Protein AF-A0A3M1I2Z2-F1 (afdb_monomer_lite)

pLDDT: mean 80.8, std 18.73, range [32.75, 98.56]

Structure (mmCIF, N/CA/C/O backbone):
data_AF-A0A3M1I2Z2-F1
#
_entry.id   AF-A0A3M1I2Z2-F1
#
loop_
_atom_site.group_PDB
_atom_site.id
_atom_site.type_symbol
_atom_site.label_atom_id
_atom_site.label_alt_id
_atom_site.label_comp_id
_atom_site.label_asym_id
_atom_site.label_entity_id
_atom_site.label_seq_id
_atom_site.pdbx_PDB_ins_code
_atom_site.Cartn_x
_atom_site.Cartn_y
_atom_site.Cartn_z
_atom_site.occupancy
_atom_site.B_iso_or_equiv
_atom_site.auth_seq_id
_atom_site.auth_comp_id
_atom_site.auth_asym_id
_atom_site.auth_atom_id
_atom_site.pdbx_PDB_model_num
ATOM 1 N N . MET A 1 1 ? 71.929 -47.589 -25.279 1.00 48.81 1 MET A N 1
ATOM 2 C CA . MET A 1 1 ? 70.724 -47.643 -24.418 1.00 48.81 1 MET A CA 1
ATOM 3 C C . MET A 1 1 ? 69.988 -46.295 -24.348 1.00 48.81 1 MET A C 1
ATOM 5 O O . MET A 1 1 ? 68.779 -46.283 -24.513 1.00 48.81 1 MET A O 1
ATOM 9 N N . VAL A 1 2 ? 70.693 -45.156 -24.269 1.00 53.56 2 VAL A N 1
ATOM 10 C CA . VAL A 1 2 ? 70.106 -43.794 -24.192 1.00 53.56 2 VAL A CA 1
ATOM 11 C C . VAL A 1 2 ? 69.268 -43.372 -25.422 1.00 53.56 2 VAL A C 1
ATOM 13 O O . VAL A 1 2 ? 68.215 -42.765 -25.267 1.00 53.56 2 VAL A O 1
ATOM 16 N N . ARG A 1 3 ? 69.639 -43.768 -26.651 1.00 50.28 3 ARG A N 1
ATOM 17 C CA . ARG A 1 3 ? 68.856 -43.442 -27.869 1.00 50.28 3 ARG A CA 1
ATOM 18 C C . ARG A 1 3 ? 67.501 -44.157 -27.982 1.00 50.28 3 ARG A C 1
ATOM 20 O O . ARG A 1 3 ? 66.596 -43.620 -28.607 1.00 50.28 3 ARG A O 1
ATOM 27 N N . LYS A 1 4 ? 67.335 -45.337 -27.371 1.00 52.22 4 LYS A N 1
ATOM 28 C CA . LYS A 1 4 ? 66.046 -46.058 -27.373 1.00 52.22 4 LYS A CA 1
ATOM 29 C C . LYS A 1 4 ? 65.063 -45.477 -26.348 1.00 52.22 4 LYS A C 1
ATOM 31 O O . LYS A 1 4 ? 63.861 -45.558 -26.565 1.00 52.22 4 LYS A O 1
ATOM 36 N N . PHE A 1 5 ? 65.567 -44.824 -25.298 1.00 67.00 5 PHE A N 1
ATOM 37 C CA . PHE A 1 5 ? 64.740 -44.167 -24.284 1.00 67.00 5 PHE A CA 1
ATOM 38 C C . PHE A 1 5 ? 64.096 -42.873 -24.812 1.00 67.00 5 PHE A C 1
ATOM 40 O O . PHE A 1 5 ? 62.910 -42.663 -24.603 1.00 67.00 5 PHE A O 1
ATOM 47 N N . TYR A 1 6 ? 64.822 -42.063 -25.596 1.00 64.31 6 TYR A N 1
ATOM 48 C CA . TYR A 1 6 ? 64.255 -40.858 -26.227 1.00 64.31 6 TYR A CA 1
ATOM 49 C C . TYR A 1 6 ? 63.201 -41.169 -27.295 1.00 64.31 6 TYR A C 1
ATOM 51 O O . TYR A 1 6 ? 62.208 -40.453 -27.395 1.00 64.31 6 TYR A O 1
ATOM 59 N N . LEU A 1 7 ? 63.378 -42.251 -28.062 1.00 66.88 7 LEU A N 1
ATOM 60 C CA . LEU A 1 7 ? 62.386 -42.664 -29.056 1.00 66.88 7 LEU A CA 1
ATOM 61 C C . LEU A 1 7 ? 61.110 -43.202 -28.384 1.00 66.88 7 LEU A C 1
ATOM 63 O O . LEU A 1 7 ? 60.015 -42.883 -28.828 1.00 66.88 7 LEU A O 1
ATOM 67 N N . LEU A 1 8 ? 61.236 -43.947 -27.280 1.00 61.44 8 LEU A N 1
ATOM 68 C CA . LEU A 1 8 ? 60.088 -44.413 -26.492 1.00 61.44 8 LEU A CA 1
ATOM 69 C C . LEU A 1 8 ? 59.389 -43.277 -25.730 1.00 61.44 8 LEU A C 1
ATOM 71 O O . LEU A 1 8 ? 58.169 -43.308 -25.617 1.00 61.44 8 LEU A O 1
ATOM 75 N N . LEU A 1 9 ? 60.116 -42.249 -25.278 1.00 65.00 9 LEU A N 1
ATOM 76 C CA . LEU A 1 9 ? 59.521 -41.053 -24.670 1.00 65.00 9 LEU A CA 1
ATOM 77 C C . LEU A 1 9 ? 58.744 -40.222 -25.710 1.00 65.00 9 LEU A C 1
ATOM 79 O O . LEU A 1 9 ? 57.632 -39.782 -25.439 1.00 65.00 9 LEU A O 1
ATOM 83 N N . LEU A 1 10 ? 59.286 -40.070 -26.926 1.00 58.81 10 LEU A N 1
ATOM 84 C CA . LEU A 1 10 ? 58.607 -39.388 -28.036 1.00 58.81 10 LEU A CA 1
ATOM 85 C C . LEU A 1 10 ? 57.383 -40.170 -28.539 1.00 58.81 10 LEU A C 1
ATOM 87 O O . LEU A 1 10 ? 56.347 -39.569 -28.815 1.00 58.81 10 LEU A O 1
ATOM 91 N N . ILE A 1 11 ? 57.458 -41.503 -28.598 1.00 64.62 11 ILE A N 1
ATOM 92 C CA . ILE A 1 11 ? 56.322 -42.365 -28.965 1.00 64.62 11 ILE A CA 1
ATOM 93 C C . ILE A 1 11 ? 55.269 -42.402 -27.841 1.00 64.62 11 ILE A C 1
ATOM 95 O O . ILE A 1 11 ? 54.076 -42.363 -28.128 1.00 64.62 11 ILE A O 1
ATOM 99 N N . GLY A 1 12 ? 55.683 -42.378 -26.569 1.00 57.72 12 GLY A N 1
ATOM 100 C CA . GLY A 1 12 ? 54.782 -42.300 -25.413 1.00 57.72 12 GLY A CA 1
ATOM 101 C C . GLY A 1 12 ? 54.008 -40.979 -25.334 1.00 57.72 12 GLY A C 1
ATOM 102 O O . GLY A 1 12 ? 52.807 -40.991 -25.074 1.00 57.72 12 GLY A O 1
ATOM 103 N N . ILE A 1 13 ? 54.655 -39.851 -25.654 1.00 57.25 13 ILE A N 1
ATOM 104 C CA . ILE A 1 13 ? 53.992 -38.538 -25.771 1.00 57.25 13 ILE A CA 1
ATOM 105 C C . ILE A 1 13 ? 53.057 -38.499 -26.994 1.00 57.25 13 ILE A C 1
ATOM 107 O O . ILE A 1 13 ? 52.001 -37.877 -26.940 1.00 57.25 13 ILE A O 1
ATOM 111 N N . SER A 1 14 ? 53.383 -39.226 -28.068 1.00 52.91 14 SER A N 1
ATOM 112 C CA . SER A 1 14 ? 52.532 -39.316 -29.265 1.00 52.91 14 SER A CA 1
ATOM 113 C C . SER A 1 14 ? 51.272 -40.174 -29.053 1.00 52.91 14 SER A C 1
ATOM 115 O O . SER A 1 14 ? 50.237 -39.897 -29.655 1.00 52.91 14 SER A O 1
ATOM 117 N N . LEU A 1 15 ? 51.331 -41.197 -28.189 1.00 48.88 15 LEU A N 1
ATOM 118 C CA . LEU A 1 15 ? 50.210 -42.109 -27.912 1.00 48.88 15 LEU A CA 1
ATOM 119 C C . LEU A 1 15 ? 49.238 -41.594 -26.836 1.00 48.88 15 LEU A C 1
ATOM 121 O O . LEU A 1 15 ? 48.060 -41.938 -26.883 1.00 48.88 15 LEU A O 1
ATOM 125 N N . LEU A 1 16 ? 49.674 -40.719 -25.923 1.00 46.16 16 LEU A N 1
ATOM 126 C CA . LEU A 1 16 ? 48.793 -40.074 -24.932 1.00 46.16 16 LEU A CA 1
ATOM 127 C C . LEU A 1 16 ? 47.907 -38.953 -25.517 1.00 46.16 16 LEU A C 1
ATOM 129 O O . LEU A 1 16 ? 46.982 -38.500 -24.850 1.00 46.16 16 LEU A O 1
ATOM 133 N N . CYS A 1 17 ? 48.130 -38.538 -26.769 1.00 47.78 17 CYS A N 1
ATOM 134 C CA . CYS A 1 17 ? 47.325 -37.520 -27.460 1.00 47.78 17 CYS A CA 1
ATOM 135 C C . CYS A 1 17 ? 46.252 -38.090 -28.412 1.00 47.78 17 CYS A C 1
ATOM 137 O O . CYS A 1 17 ? 45.626 -37.328 -29.147 1.00 47.78 17 CYS A O 1
ATOM 139 N N . LEU A 1 18 ? 46.011 -39.408 -28.408 1.00 42.50 18 LEU A N 1
ATOM 140 C CA . LEU A 1 18 ? 44.994 -40.076 -29.239 1.00 42.50 18 LEU A CA 1
ATOM 141 C C . LEU A 1 18 ? 43.678 -40.354 -28.481 1.00 42.50 18 LEU A C 1
ATOM 143 O O . LEU A 1 18 ? 43.009 -41.351 -28.743 1.00 42.50 18 LEU A O 1
ATOM 147 N N . SER A 1 19 ? 43.260 -39.476 -27.560 1.00 45.38 19 SER A N 1
ATOM 148 C CA . SER A 1 19 ? 41.866 -39.493 -27.098 1.00 45.38 19 SER A CA 1
ATOM 149 C C . SER A 1 19 ? 40.976 -38.940 -28.212 1.00 45.38 19 SER A C 1
ATOM 151 O O . SER A 1 19 ? 41.090 -37.769 -28.579 1.00 45.38 19 SER A O 1
ATOM 153 N N . THR A 1 20 ? 40.085 -39.768 -28.749 1.00 46.25 20 THR A N 1
ATOM 154 C CA . THR A 1 20 ? 39.114 -39.430 -29.800 1.00 46.25 20 THR A CA 1
ATOM 155 C C . THR A 1 20 ? 37.977 -38.546 -29.278 1.00 46.25 20 THR A C 1
ATOM 157 O O . THR A 1 20 ? 36.799 -38.857 -29.446 1.00 46.25 20 THR A O 1
ATOM 160 N N . HIS A 1 21 ? 38.303 -37.421 -28.646 1.00 43.78 21 HIS A N 1
ATOM 161 C CA . HIS A 1 21 ? 37.373 -36.307 -28.616 1.00 43.78 21 HIS A CA 1
ATOM 162 C C . HIS A 1 21 ? 37.412 -35.670 -29.997 1.00 43.78 21 HIS A C 1
ATOM 164 O O . HIS A 1 21 ? 38.437 -35.143 -30.428 1.00 43.78 21 HIS A O 1
ATOM 170 N N . THR A 1 22 ? 36.293 -35.766 -30.711 1.00 42.62 22 THR A N 1
ATOM 171 C CA . THR A 1 22 ? 35.981 -34.934 -31.870 1.00 42.62 22 THR A CA 1
ATOM 172 C C . THR A 1 22 ? 35.999 -33.474 -31.423 1.00 42.62 22 THR A C 1
ATOM 174 O O . THR A 1 22 ? 34.961 -32.885 -31.136 1.00 42.62 22 THR A O 1
ATOM 177 N N . TYR A 1 23 ? 37.194 -32.895 -31.307 1.00 49.00 23 TYR A N 1
ATOM 178 C CA . TYR A 1 23 ? 37.381 -31.459 -31.244 1.00 49.00 23 TYR A CA 1
ATOM 179 C C . TYR A 1 23 ? 36.892 -30.929 -32.586 1.00 49.00 23 TYR A C 1
ATOM 181 O O . TYR A 1 23 ? 37.581 -31.057 -33.598 1.00 49.00 23 TYR A O 1
ATOM 189 N N . SER A 1 24 ? 35.677 -30.380 -32.610 1.00 50.50 24 SER A N 1
ATOM 190 C CA . SER A 1 24 ? 35.253 -29.497 -33.691 1.00 50.50 24 SER A CA 1
ATOM 191 C C . SER A 1 24 ? 36.362 -28.468 -33.861 1.00 50.50 24 SER A C 1
ATOM 193 O O . SER A 1 24 ? 36.667 -27.771 -32.889 1.00 50.50 24 SER A O 1
ATOM 195 N N . GLU A 1 25 ? 37.019 -28.423 -35.023 1.00 51.06 25 GLU A N 1
ATOM 196 C CA . GLU A 1 25 ? 38.115 -27.482 -35.233 1.00 51.06 25 GLU A CA 1
ATOM 197 C C . GLU A 1 25 ? 37.629 -26.077 -34.849 1.00 51.06 25 GLU A C 1
ATOM 199 O O . GLU A 1 25 ? 36.679 -25.576 -35.460 1.00 51.06 25 GLU A O 1
ATOM 204 N N . PRO A 1 26 ? 38.213 -25.437 -33.816 1.00 55.50 26 PRO A N 1
ATOM 205 C CA . PRO A 1 26 ? 37.805 -24.098 -33.440 1.00 55.50 26 PRO A CA 1
ATOM 206 C C . PRO A 1 26 ? 38.033 -23.198 -34.649 1.00 55.50 26 PRO A C 1
ATOM 208 O O . PRO A 1 26 ? 39.133 -23.174 -35.214 1.00 55.50 26 PRO A O 1
ATOM 211 N N . SER A 1 27 ? 36.964 -22.513 -35.058 1.00 58.31 27 SER A N 1
ATOM 212 C CA . SER A 1 27 ? 36.930 -21.706 -36.274 1.00 58.31 27 SER A CA 1
ATOM 213 C C . SER A 1 27 ? 38.137 -20.760 -36.348 1.00 58.31 27 SER A C 1
ATOM 215 O O . SER A 1 27 ? 38.515 -20.160 -35.341 1.00 58.31 27 SER A O 1
ATOM 217 N N . GLN A 1 28 ? 38.710 -20.573 -37.545 1.00 71.12 28 GLN A N 1
ATOM 218 C CA . GLN A 1 28 ? 39.805 -19.623 -37.847 1.00 71.12 28 GLN A CA 1
ATOM 219 C C . GLN A 1 28 ? 39.509 -18.157 -37.442 1.00 71.12 28 GLN A C 1
ATOM 221 O O . GLN A 1 28 ? 40.335 -17.269 -37.638 1.00 71.12 28 GLN A O 1
ATOM 226 N N . LYS A 1 29 ? 38.333 -17.870 -36.869 1.00 83.56 29 LYS A N 1
ATOM 227 C CA . LYS A 1 29 ? 37.843 -16.530 -36.544 1.00 83.56 29 LYS A CA 1
ATOM 228 C C . LYS A 1 29 ? 38.721 -15.784 -35.530 1.00 83.56 29 LYS A C 1
ATOM 230 O O . LYS A 1 29 ? 38.799 -14.559 -35.623 1.00 83.56 29 LYS A O 1
ATOM 235 N N . TRP A 1 30 ? 39.418 -16.485 -34.627 1.00 91.00 30 TRP A N 1
ATOM 236 C CA . TRP A 1 30 ? 40.286 -15.882 -33.599 1.00 91.00 30 TRP A CA 1
ATOM 237 C C . TRP A 1 30 ? 41.599 -15.308 -34.133 1.00 91.00 30 TRP A C 1
ATOM 239 O O . TRP A 1 30 ? 42.135 -14.376 -33.535 1.00 91.00 30 TRP A O 1
ATOM 249 N N . GLU A 1 31 ? 42.111 -15.824 -35.251 1.00 92.12 31 GLU A N 1
ATOM 250 C CA . GLU A 1 31 ? 43.408 -15.412 -35.785 1.00 92.12 31 GLU A CA 1
ATOM 251 C C . GLU A 1 31 ? 43.395 -13.956 -36.275 1.00 92.12 31 GLU A C 1
ATOM 253 O O . GLU A 1 31 ? 42.415 -13.457 -36.848 1.00 92.12 31 GLU A O 1
ATOM 258 N N . GLY A 1 32 ? 44.519 -13.275 -36.046 1.00 92.62 32 GLY A N 1
ATOM 259 C CA . GLY A 1 32 ? 44.755 -11.909 -36.494 1.00 92.62 32 GLY A CA 1
ATOM 260 C C . GLY A 1 32 ? 45.116 -10.941 -35.372 1.00 92.62 32 GLY A C 1
ATOM 261 O O . GLY A 1 32 ? 45.381 -11.320 -34.229 1.00 92.62 32 GLY A O 1
ATOM 262 N N . ARG A 1 33 ? 45.174 -9.660 -35.742 1.00 92.12 33 ARG A N 1
ATOM 263 C CA . ARG A 1 33 ? 45.375 -8.547 -34.817 1.00 92.12 33 ARG A CA 1
ATOM 264 C C . ARG A 1 33 ? 44.019 -7.962 -34.445 1.00 92.12 33 ARG A C 1
ATOM 266 O O . ARG A 1 33 ? 43.190 -7.707 -35.310 1.00 92.12 33 ARG A O 1
ATOM 273 N N . TRP A 1 34 ? 43.855 -7.716 -33.161 1.00 93.62 34 TRP A N 1
ATOM 274 C CA . TRP A 1 34 ? 42.690 -7.133 -32.536 1.00 93.62 34 TRP A CA 1
ATOM 275 C C . TRP A 1 34 ? 43.113 -5.873 -31.796 1.00 93.62 34 TRP A C 1
ATOM 277 O O . TRP A 1 34 ? 44.169 -5.846 -31.169 1.00 93.62 34 TRP A O 1
ATOM 287 N N . PHE A 1 35 ? 42.302 -4.834 -31.870 1.00 90.56 35 PHE A N 1
ATOM 288 C CA . PHE A 1 35 ? 42.465 -3.580 -31.158 1.00 90.56 35 PHE A CA 1
ATOM 289 C C . PHE A 1 35 ? 41.543 -3.587 -29.953 1.00 90.56 35 PHE A C 1
ATOM 291 O O . PHE A 1 35 ? 40.351 -3.848 -30.093 1.00 90.56 35 PHE A O 1
ATOM 298 N N . VAL A 1 36 ? 42.109 -3.316 -28.785 1.00 89.94 36 VAL A N 1
ATOM 299 C CA . VAL A 1 36 ? 41.411 -3.344 -27.502 1.00 89.94 36 VAL A CA 1
ATOM 300 C C . VAL A 1 36 ? 41.071 -1.928 -27.091 1.00 89.94 36 VAL A C 1
ATOM 302 O O . VAL A 1 36 ? 41.917 -1.039 -27.203 1.00 89.94 36 VAL A O 1
ATOM 305 N N . ARG A 1 37 ? 39.855 -1.737 -26.585 1.00 85.81 37 ARG A N 1
ATOM 306 C CA . ARG A 1 37 ? 39.472 -0.567 -25.796 1.00 85.81 37 ARG A CA 1
ATOM 307 C C . ARG A 1 37 ? 38.675 -1.022 -24.590 1.00 85.81 37 ARG A C 1
ATOM 309 O O . ARG A 1 37 ? 37.812 -1.889 -24.720 1.00 85.81 37 ARG A O 1
ATOM 316 N N . GLY A 1 38 ? 38.970 -0.459 -23.432 1.00 88.75 38 GLY A N 1
ATOM 317 C CA . GLY A 1 38 ? 38.323 -0.860 -22.199 1.00 88.75 38 GLY A CA 1
ATOM 318 C C . GLY A 1 38 ? 38.475 0.126 -21.073 1.00 88.75 38 GLY A C 1
ATOM 319 O O . GLY A 1 38 ? 39.125 1.163 -21.201 1.00 88.75 38 GLY A O 1
ATOM 320 N N . ARG A 1 39 ? 37.880 -0.256 -19.947 1.00 86.25 39 ARG A N 1
ATOM 321 C CA . ARG A 1 39 ? 37.899 0.512 -18.714 1.00 86.25 39 ARG A CA 1
ATOM 322 C C . ARG A 1 39 ? 38.192 -0.393 -17.532 1.00 86.25 39 ARG A C 1
ATOM 324 O O . ARG A 1 39 ? 37.631 -1.486 -17.410 1.00 86.25 39 ARG A O 1
ATOM 331 N N . THR A 1 40 ? 39.100 0.043 -16.674 1.00 88.50 40 THR A N 1
ATOM 332 C CA . THR A 1 40 ? 39.414 -0.643 -15.421 1.00 88.50 40 THR A CA 1
ATOM 333 C C . THR A 1 40 ? 38.311 -0.418 -14.382 1.00 88.50 40 THR A C 1
ATOM 335 O O . THR A 1 40 ? 37.500 0.502 -14.490 1.00 88.50 40 THR A O 1
ATOM 338 N N . SER A 1 41 ? 38.277 -1.235 -13.330 1.00 88.12 41 SER A N 1
ATOM 339 C CA . SER A 1 41 ? 37.316 -1.122 -12.226 1.00 88.12 41 SER A CA 1
ATOM 340 C C . SER A 1 41 ? 37.460 0.164 -11.411 1.00 88.12 41 SER A C 1
ATOM 342 O O . SER A 1 41 ? 36.499 0.565 -10.767 1.00 88.12 41 SER A O 1
ATOM 344 N N . ASN A 1 42 ? 38.618 0.830 -11.467 1.00 84.75 42 ASN A N 1
ATOM 345 C CA . ASN A 1 42 ? 38.836 2.166 -10.901 1.00 84.75 42 ASN A CA 1
ATOM 346 C C . ASN A 1 42 ? 38.572 3.303 -11.911 1.00 84.75 42 ASN A C 1
ATOM 348 O O . ASN A 1 42 ? 38.902 4.453 -11.645 1.00 84.75 42 ASN A O 1
ATOM 352 N N . GLY A 1 43 ? 37.981 2.996 -13.068 1.00 82.06 43 GLY A N 1
ATOM 353 C CA . GLY A 1 43 ? 37.475 3.992 -14.007 1.00 82.06 43 GLY A CA 1
ATOM 354 C C . GLY A 1 43 ? 38.481 4.521 -15.030 1.00 82.06 43 GLY A C 1
ATOM 355 O O . GLY A 1 43 ? 38.085 5.375 -15.822 1.00 82.06 43 GLY A O 1
ATOM 356 N N . MET A 1 44 ? 39.719 4.015 -15.068 1.00 82.06 44 MET A N 1
ATOM 357 C CA . MET A 1 44 ? 40.731 4.430 -16.047 1.00 82.06 44 MET A CA 1
ATOM 358 C C . MET A 1 44 ? 40.495 3.764 -17.405 1.00 82.06 44 MET A C 1
ATOM 360 O O . MET A 1 44 ? 40.302 2.550 -17.499 1.00 82.06 44 MET A O 1
ATOM 364 N N . ASN A 1 45 ? 40.552 4.560 -18.468 1.00 83.12 45 ASN A N 1
ATOM 365 C CA . ASN A 1 45 ? 40.441 4.070 -19.837 1.00 83.12 45 ASN A CA 1
ATOM 366 C C . ASN A 1 45 ? 41.784 3.496 -20.312 1.00 83.12 45 ASN A C 1
ATOM 368 O O . ASN A 1 45 ? 42.850 4.044 -20.019 1.00 83.12 45 ASN A O 1
ATOM 372 N N . TYR A 1 46 ? 41.735 2.393 -21.055 1.00 87.25 46 TYR A N 1
ATOM 373 C CA . TYR A 1 46 ? 42.906 1.792 -21.688 1.00 87.25 46 TYR A CA 1
ATOM 374 C C . TYR A 1 46 ? 42.608 1.345 -23.111 1.00 87.25 46 TYR A C 1
ATOM 376 O O . TYR A 1 46 ? 41.485 0.994 -23.476 1.00 87.25 46 TYR A O 1
ATOM 384 N N . THR A 1 47 ? 43.657 1.338 -23.921 1.00 88.31 47 THR A N 1
ATOM 385 C CA . THR A 1 47 ? 43.646 0.826 -25.286 1.00 88.31 47 THR A CA 1
ATOM 386 C C . THR A 1 47 ? 44.728 -0.226 -25.448 1.00 88.31 47 THR A C 1
ATOM 388 O O . THR A 1 47 ? 45.571 -0.407 -24.576 1.00 88.31 47 THR A O 1
ATOM 391 N N . GLY A 1 48 ? 44.722 -0.969 -26.544 1.00 91.12 48 GLY A N 1
ATOM 392 C CA . GLY A 1 48 ? 45.775 -1.941 -26.765 1.00 91.12 48 GLY A CA 1
ATOM 393 C C . GLY A 1 48 ? 45.637 -2.719 -28.049 1.00 91.12 48 GLY A C 1
ATOM 394 O O . GLY A 1 48 ? 44.812 -2.415 -28.913 1.00 91.12 48 GLY A O 1
ATOM 395 N N . ALA A 1 49 ? 46.452 -3.756 -28.164 1.00 92.38 49 ALA A N 1
ATOM 396 C CA . ALA A 1 49 ? 46.297 -4.747 -29.205 1.00 92.38 49 ALA A CA 1
ATOM 397 C C . ALA A 1 49 ? 46.517 -6.156 -28.665 1.00 92.38 49 ALA A C 1
ATOM 399 O O . ALA A 1 49 ? 47.427 -6.380 -27.868 1.00 92.38 49 ALA A O 1
ATOM 400 N N . VAL A 1 50 ? 45.721 -7.098 -29.162 1.00 94.88 50 VAL A N 1
ATOM 401 C CA . VAL A 1 50 ? 45.925 -8.539 -29.009 1.00 94.88 50 VAL A CA 1
ATOM 402 C C . VAL A 1 50 ? 46.251 -9.108 -30.382 1.00 94.88 50 VAL A C 1
ATOM 404 O O . VAL A 1 50 ? 45.564 -8.822 -31.355 1.00 94.88 50 VAL A O 1
ATOM 407 N N . LYS A 1 51 ? 47.299 -9.913 -30.502 1.00 95.94 51 LYS A N 1
ATOM 408 C CA . LYS A 1 51 ? 47.597 -10.683 -31.707 1.00 95.94 51 LYS A CA 1
ATOM 409 C C . LYS A 1 51 ? 47.492 -12.159 -31.365 1.00 95.94 51 LYS A C 1
ATOM 411 O O . LYS A 1 51 ? 48.211 -12.641 -30.495 1.00 95.94 51 LYS A O 1
ATOM 416 N N . ILE A 1 52 ? 46.611 -12.858 -32.071 1.00 95.81 52 ILE A N 1
ATOM 417 C CA . ILE A 1 52 ? 46.415 -14.299 -31.935 1.00 95.81 52 ILE A CA 1
ATOM 418 C C . ILE A 1 52 ? 46.922 -14.966 -33.211 1.00 95.81 52 ILE A C 1
ATOM 420 O O . ILE A 1 52 ? 46.537 -14.590 -34.320 1.00 95.81 52 ILE A O 1
ATOM 424 N N . SER A 1 53 ? 47.794 -15.955 -33.054 1.00 93.62 53 SER A N 1
ATOM 425 C CA . SER A 1 53 ? 48.346 -16.760 -34.147 1.00 93.62 53 SER A CA 1
ATOM 426 C C . SER A 1 53 ? 48.236 -18.241 -33.818 1.00 93.62 53 SER A C 1
ATOM 428 O O . SER A 1 53 ? 48.506 -18.629 -32.686 1.00 93.62 53 SER A O 1
ATOM 430 N N . LYS A 1 54 ? 47.883 -19.076 -34.795 1.00 92.88 54 LYS A N 1
ATOM 431 C CA . LYS A 1 54 ? 47.790 -20.529 -34.627 1.00 92.88 54 LYS A CA 1
ATOM 432 C C . LYS A 1 54 ? 49.021 -21.202 -35.233 1.00 92.88 54 LYS A C 1
ATOM 434 O O . LYS A 1 54 ? 49.347 -20.971 -36.393 1.00 92.88 54 LYS A O 1
ATOM 439 N N . TYR A 1 55 ? 49.708 -22.040 -34.462 1.00 90.38 55 TYR A N 1
ATOM 440 C CA . TYR A 1 55 ? 50.833 -22.847 -34.944 1.00 90.38 55 TYR A CA 1
ATOM 441 C C . TYR A 1 55 ? 50.688 -24.269 -34.406 1.00 90.38 55 TYR A C 1
ATOM 443 O O . TYR A 1 55 ? 50.569 -24.458 -33.199 1.00 90.38 55 TYR A O 1
ATOM 451 N N . TRP A 1 56 ? 50.651 -25.265 -35.300 1.00 83.62 56 TRP A N 1
ATOM 452 C CA . TRP A 1 56 ? 50.500 -26.687 -34.947 1.00 83.62 56 TRP A CA 1
ATOM 453 C C . TRP A 1 56 ? 49.351 -26.971 -33.965 1.00 83.62 56 TRP A C 1
ATOM 455 O O . TRP A 1 56 ? 49.534 -27.612 -32.937 1.00 83.62 56 TRP A O 1
ATOM 465 N N . ARG A 1 57 ? 48.143 -26.490 -34.297 1.00 86.75 57 ARG A N 1
ATOM 466 C CA . ARG A 1 57 ? 46.903 -26.628 -33.497 1.00 86.75 57 ARG A CA 1
ATOM 467 C C . ARG A 1 57 ? 46.876 -25.871 -32.162 1.00 86.75 57 ARG A C 1
ATOM 469 O O . ARG A 1 57 ? 45.823 -25.846 -31.537 1.00 86.75 57 ARG A O 1
ATOM 476 N N . ILE A 1 58 ? 47.957 -25.204 -31.769 1.00 89.75 58 ILE A N 1
ATOM 477 C CA . ILE A 1 58 ? 48.029 -24.395 -30.547 1.00 89.75 58 ILE A CA 1
ATOM 478 C C . ILE A 1 58 ? 47.860 -22.918 -30.912 1.00 89.75 58 ILE A C 1
ATOM 480 O O . ILE A 1 58 ? 48.478 -22.429 -31.864 1.00 89.75 58 ILE A O 1
ATOM 484 N N . TYR A 1 59 ? 47.014 -22.204 -30.169 1.00 94.06 59 TYR A N 1
ATOM 485 C CA . TYR A 1 59 ? 46.913 -20.751 -30.266 1.00 94.06 59 TYR A CA 1
ATOM 486 C C . TYR A 1 59 ? 47.991 -20.096 -29.406 1.00 94.06 59 TYR A C 1
ATOM 488 O O . TYR A 1 59 ? 48.249 -20.503 -28.279 1.00 94.06 59 TYR A O 1
ATOM 496 N N . TRP A 1 60 ? 48.596 -19.050 -29.945 1.00 94.94 60 TRP A N 1
ATOM 497 C CA . TRP A 1 60 ? 49.542 -18.183 -29.262 1.00 94.94 60 TRP A CA 1
ATOM 498 C C . TRP A 1 60 ? 48.958 -16.788 -29.236 1.00 94.94 60 TRP A C 1
ATOM 500 O O . TRP A 1 60 ? 48.493 -16.299 -30.269 1.00 94.94 60 TRP A O 1
ATOM 510 N N . MET A 1 61 ? 49.002 -16.143 -28.078 1.00 95.69 61 MET A N 1
ATOM 511 C CA . MET A 1 61 ? 48.465 -14.805 -27.905 1.00 95.69 61 MET A CA 1
ATOM 512 C C . MET A 1 61 ? 49.531 -13.877 -27.344 1.00 95.69 61 MET A C 1
ATOM 514 O O . MET A 1 61 ? 50.085 -14.138 -26.278 1.00 95.69 61 MET A O 1
ATOM 518 N N . THR A 1 62 ? 49.783 -12.772 -28.043 1.00 94.56 62 THR A N 1
ATOM 519 C CA . THR A 1 62 ? 50.474 -11.608 -27.483 1.00 94.56 62 THR A CA 1
ATOM 520 C C . THR A 1 62 ? 49.488 -10.487 -27.267 1.00 94.56 62 THR A C 1
ATOM 522 O O . THR A 1 62 ? 48.634 -10.239 -28.113 1.00 94.56 62 THR A O 1
ATOM 525 N N . ALA A 1 63 ? 49.624 -9.766 -26.165 1.00 93.88 63 ALA A N 1
ATOM 526 C CA . ALA A 1 63 ? 48.837 -8.571 -25.938 1.00 93.88 63 ALA A CA 1
ATOM 527 C C . ALA A 1 63 ? 49.678 -7.462 -25.323 1.00 93.88 63 ALA A C 1
ATOM 529 O O . ALA A 1 63 ? 50.646 -7.715 -24.603 1.00 93.88 63 ALA A O 1
ATOM 530 N N . ARG A 1 64 ? 49.283 -6.227 -25.612 1.00 92.62 64 ARG A N 1
ATOM 531 C CA . ARG A 1 64 ? 49.798 -5.017 -24.978 1.00 92.62 64 ARG A CA 1
ATOM 532 C C . ARG A 1 64 ? 48.643 -4.060 -24.757 1.00 92.62 64 ARG A C 1
ATOM 534 O O . ARG A 1 64 ? 48.023 -3.660 -25.741 1.00 92.62 64 ARG A O 1
ATOM 541 N N . PHE A 1 65 ? 48.383 -3.717 -23.500 1.00 92.00 65 PHE A N 1
ATOM 542 C CA . PHE A 1 65 ? 47.408 -2.709 -23.095 1.00 92.00 65 PHE A CA 1
ATOM 543 C C . PHE A 1 65 ? 48.151 -1.514 -22.493 1.00 92.00 65 PHE A C 1
ATOM 545 O O . PHE A 1 65 ? 49.064 -1.689 -21.685 1.00 92.00 65 PHE A O 1
ATOM 552 N N . ASP A 1 66 ? 47.752 -0.314 -22.887 1.00 86.81 66 ASP A N 1
ATOM 553 C CA . ASP A 1 66 ? 48.295 0.973 -22.472 1.00 86.81 66 ASP A CA 1
ATOM 554 C C . ASP A 1 66 ? 47.122 1.847 -21.972 1.00 86.81 66 ASP A C 1
ATOM 556 O O . ASP A 1 66 ? 46.066 1.911 -22.607 1.00 86.81 66 ASP A O 1
ATOM 560 N N . LEU A 1 67 ? 47.279 2.492 -20.817 1.00 84.88 67 LEU A N 1
ATOM 561 C CA . LEU A 1 67 ? 46.343 3.473 -20.267 1.00 84.88 67 LEU A CA 1
ATOM 562 C C . LEU A 1 67 ? 46.240 4.700 -21.191 1.00 84.88 67 LEU A C 1
ATOM 564 O O . LEU A 1 67 ? 47.123 4.958 -22.011 1.00 84.88 67 LEU A O 1
ATOM 568 N N . ALA A 1 68 ? 45.171 5.486 -21.048 1.00 77.00 68 ALA A N 1
ATOM 569 C CA . ALA A 1 68 ? 44.941 6.690 -21.857 1.00 77.00 68 ALA A CA 1
ATOM 570 C C . ALA A 1 68 ? 46.079 7.731 -21.765 1.00 77.00 68 ALA A C 1
ATOM 572 O O . ALA A 1 68 ? 46.343 8.438 -22.734 1.00 77.00 68 ALA A O 1
ATOM 573 N N . ASN A 1 69 ? 46.799 7.783 -20.639 1.00 79.00 69 ASN A N 1
ATOM 574 C CA . ASN A 1 69 ? 47.983 8.632 -20.443 1.00 79.00 69 ASN A CA 1
ATOM 575 C C . ASN A 1 69 ? 49.261 8.090 -21.130 1.00 79.00 69 ASN A C 1
ATOM 577 O O . ASN A 1 69 ? 50.325 8.690 -21.002 1.00 79.00 69 ASN A O 1
ATOM 581 N N . GLY A 1 70 ? 49.177 6.960 -21.841 1.00 81.38 70 GLY A N 1
ATOM 582 C CA . GLY A 1 70 ? 50.299 6.305 -22.517 1.00 81.38 70 GLY A CA 1
ATOM 583 C C . GLY A 1 70 ? 51.108 5.345 -21.639 1.00 81.38 70 GLY A C 1
ATOM 584 O O . GLY A 1 70 ? 52.025 4.694 -22.147 1.00 81.38 70 GLY A O 1
ATOM 585 N N . GLU A 1 71 ? 50.788 5.212 -20.348 1.00 84.12 71 GLU A N 1
ATOM 586 C CA . GLU A 1 71 ? 51.457 4.258 -19.463 1.00 84.12 71 GLU A CA 1
ATOM 587 C C . GLU A 1 71 ? 51.056 2.818 -19.791 1.00 84.12 71 GLU A C 1
ATOM 589 O O . GLU A 1 71 ? 49.887 2.488 -19.972 1.00 84.12 71 GLU A O 1
ATOM 594 N N . LYS A 1 72 ? 52.031 1.912 -19.836 1.00 85.44 72 LYS A N 1
ATOM 595 C CA . LYS A 1 72 ? 51.795 0.503 -20.173 1.00 85.44 72 LYS A CA 1
ATOM 596 C C . LYS A 1 72 ? 51.084 -0.226 -19.028 1.00 85.44 72 LYS A C 1
ATOM 598 O O . LYS A 1 72 ? 51.738 -0.576 -18.052 1.00 85.44 72 LYS A O 1
ATOM 603 N N . LEU A 1 73 ? 49.807 -0.571 -19.192 1.00 83.69 73 LEU A N 1
ATOM 604 C CA . LEU A 1 73 ? 49.038 -1.334 -18.205 1.00 83.69 73 LEU A CA 1
ATOM 605 C C . LEU A 1 73 ? 49.606 -2.751 -18.009 1.00 83.69 73 LEU A C 1
ATOM 607 O O . LEU A 1 73 ? 49.977 -3.126 -16.900 1.00 83.69 73 LEU A O 1
ATOM 611 N N . PHE A 1 74 ? 49.724 -3.524 -19.093 1.00 88.31 74 PHE A N 1
ATOM 612 C CA . PHE A 1 74 ? 50.508 -4.764 -19.135 1.00 88.31 74 PHE A CA 1
ATOM 613 C C . PHE A 1 74 ? 50.805 -5.210 -20.569 1.00 88.31 74 PHE A C 1
ATOM 615 O O . PHE A 1 74 ? 50.095 -4.881 -21.519 1.00 88.31 74 PHE A O 1
ATOM 622 N N . SER A 1 75 ? 51.859 -6.012 -20.720 1.00 87.25 75 SER A N 1
ATOM 623 C CA . SER A 1 75 ? 52.194 -6.718 -21.957 1.00 87.25 75 SER A CA 1
ATOM 624 C C . SER A 1 75 ? 52.509 -8.170 -21.637 1.00 87.25 75 SER A C 1
ATOM 626 O O . SER A 1 75 ? 53.330 -8.421 -20.754 1.00 87.25 75 SER A O 1
ATOM 628 N N . PHE A 1 76 ? 51.900 -9.111 -22.347 1.00 92.69 76 PHE A N 1
ATOM 629 C CA . PHE A 1 76 ? 52.082 -10.529 -22.067 1.00 92.69 76 PHE A CA 1
ATOM 630 C C . PHE A 1 76 ? 52.097 -11.377 -23.332 1.00 92.69 76 PHE A C 1
ATOM 632 O O . PHE A 1 76 ? 51.660 -10.964 -24.410 1.00 92.69 76 PHE A O 1
ATOM 639 N N . TRP A 1 77 ? 52.601 -12.591 -23.156 1.00 94.81 77 TRP A N 1
ATOM 640 C CA . TRP A 1 77 ? 52.518 -13.682 -24.108 1.00 94.81 77 TRP A CA 1
ATOM 641 C C . TRP A 1 77 ? 52.022 -14.918 -23.357 1.00 94.81 77 TRP A C 1
ATOM 643 O O . TRP A 1 77 ? 52.491 -15.187 -22.252 1.00 94.81 77 TRP A O 1
ATOM 653 N N . THR A 1 78 ? 51.045 -15.630 -23.914 1.00 95.56 78 THR A N 1
ATOM 654 C CA . THR A 1 78 ? 50.454 -16.816 -23.278 1.00 95.56 78 THR A CA 1
ATOM 655 C C . THR A 1 78 ? 49.842 -17.756 -24.318 1.00 95.56 78 THR A C 1
ATOM 657 O O . THR A 1 78 ? 49.654 -17.384 -25.483 1.00 95.56 78 THR A O 1
ATOM 660 N N . ILE A 1 79 ? 49.540 -18.981 -23.891 1.00 95.75 79 ILE A N 1
ATOM 661 C CA . ILE A 1 79 ? 48.777 -19.968 -24.657 1.00 95.75 79 ILE A CA 1
ATOM 662 C C . ILE A 1 79 ? 47.341 -19.915 -24.126 1.00 95.75 79 ILE A C 1
ATOM 664 O O . ILE A 1 79 ? 47.089 -20.422 -23.033 1.00 95.75 79 ILE A O 1
ATOM 668 N N . PRO A 1 80 ? 46.405 -19.259 -24.832 1.00 95.94 80 PRO A N 1
ATOM 669 C CA . PRO A 1 80 ? 45.023 -19.220 -24.397 1.00 95.94 80 PRO A CA 1
ATOM 670 C C . PRO A 1 80 ? 44.330 -20.566 -24.609 1.00 95.94 80 PRO A C 1
ATOM 672 O O . PRO A 1 80 ? 44.598 -21.283 -25.574 1.00 95.94 80 PRO A O 1
ATOM 675 N N . ASP A 1 81 ? 43.366 -20.844 -23.745 1.00 94.69 81 ASP A N 1
ATOM 676 C CA . ASP A 1 81 ? 42.414 -21.929 -23.904 1.00 94.69 81 ASP A CA 1
ATOM 677 C C . ASP A 1 81 ? 41.205 -21.442 -24.721 1.00 94.69 81 ASP A C 1
ATOM 679 O O . ASP A 1 81 ? 40.551 -20.459 -24.356 1.00 94.69 81 ASP A O 1
ATOM 683 N N . VAL A 1 82 ? 40.935 -22.086 -25.859 1.00 92.75 82 VAL A N 1
ATOM 684 C CA . VAL A 1 82 ? 39.904 -21.671 -26.825 1.00 92.75 82 VAL A CA 1
ATOM 685 C C . VAL A 1 82 ? 38.830 -22.748 -26.922 1.00 92.75 82 VAL A C 1
ATOM 687 O O . VAL A 1 82 ? 39.067 -23.821 -27.474 1.00 92.75 82 VAL A O 1
ATOM 690 N N . HIS A 1 83 ? 37.617 -22.412 -26.480 1.00 91.44 83 HIS A N 1
ATOM 691 C CA . HIS A 1 83 ? 36.436 -23.279 -26.526 1.00 91.44 83 HIS A CA 1
ATOM 692 C C . HIS A 1 83 ? 35.312 -22.599 -27.308 1.00 91.44 83 HIS A C 1
ATOM 694 O O . HIS A 1 83 ? 34.583 -21.752 -26.786 1.00 91.44 83 HIS A O 1
ATOM 700 N N . GLY A 1 84 ? 35.178 -22.949 -28.591 1.00 90.19 84 GLY A N 1
ATOM 701 C CA . GLY A 1 84 ? 34.187 -22.356 -29.494 1.00 90.19 84 GLY A CA 1
ATOM 702 C C . GLY A 1 84 ? 34.368 -20.840 -29.646 1.00 90.19 84 GLY A C 1
ATOM 703 O O . GLY A 1 84 ? 35.408 -20.369 -30.113 1.00 90.19 84 GLY A O 1
ATOM 704 N N . ASN A 1 85 ? 33.352 -20.079 -29.229 1.00 92.88 85 ASN A N 1
ATOM 705 C CA . ASN A 1 85 ? 33.370 -18.613 -29.211 1.00 92.88 85 ASN A CA 1
ATOM 706 C C . ASN A 1 85 ? 33.931 -18.036 -27.903 1.00 92.88 85 ASN A C 1
ATOM 708 O O . ASN A 1 85 ? 33.831 -16.833 -27.701 1.00 92.88 85 ASN A O 1
ATOM 712 N N . THR A 1 86 ? 34.532 -18.840 -27.022 1.00 94.38 86 THR A N 1
ATOM 713 C CA . THR A 1 86 ? 35.159 -18.359 -25.781 1.00 94.38 86 THR A CA 1
ATOM 714 C C . THR A 1 86 ? 36.672 -18.542 -25.821 1.00 94.38 86 THR A C 1
ATOM 716 O O . THR A 1 86 ? 37.156 -19.602 -26.211 1.00 94.38 86 THR A O 1
ATOM 719 N N . ILE A 1 87 ? 37.416 -17.533 -25.366 1.00 95.56 87 ILE A N 1
ATOM 720 C CA . ILE A 1 87 ? 38.857 -17.607 -25.114 1.00 95.56 87 ILE A CA 1
ATOM 721 C C . ILE A 1 87 ? 39.138 -17.233 -23.657 1.00 95.56 87 ILE A C 1
ATOM 723 O O . ILE A 1 87 ? 38.616 -16.240 -23.146 1.00 95.56 87 ILE A O 1
ATOM 727 N N . SER A 1 88 ? 39.936 -18.045 -22.970 1.00 96.06 88 SER A N 1
ATOM 728 C CA . SER A 1 88 ? 40.370 -17.800 -21.592 1.00 96.06 88 SER A CA 1
ATOM 729 C C . SER A 1 88 ? 41.882 -17.909 -21.498 1.00 96.06 88 SER A C 1
ATOM 731 O O . SER A 1 88 ? 42.498 -18.680 -22.227 1.00 96.06 88 SER A O 1
ATOM 733 N N . PHE A 1 89 ? 42.506 -17.123 -20.631 1.00 95.50 89 PHE A N 1
ATOM 734 C CA . PHE A 1 89 ? 43.955 -17.146 -20.487 1.00 95.50 89 PHE A CA 1
ATOM 735 C C . PHE A 1 89 ? 44.406 -16.631 -19.131 1.00 95.50 89 PHE A C 1
ATOM 737 O O . PHE A 1 89 ? 43.692 -15.903 -18.443 1.00 95.50 89 PHE A O 1
ATOM 744 N N . GLU A 1 90 ? 45.639 -16.979 -18.797 1.00 95.00 90 GLU A N 1
ATOM 745 C CA . GLU A 1 90 ? 46.308 -16.561 -17.580 1.00 95.00 90 GLU A CA 1
ATOM 746 C C . GLU A 1 90 ? 47.720 -16.073 -17.904 1.00 95.00 90 GLU A C 1
ATOM 748 O O . GLU A 1 90 ? 48.399 -16.621 -18.781 1.00 95.00 90 GLU A O 1
ATOM 753 N N . PHE A 1 91 ? 48.165 -15.034 -17.200 1.00 92.31 91 PHE A N 1
ATOM 754 C CA . PHE A 1 91 ? 49.564 -14.620 -17.178 1.00 92.31 91 PHE A C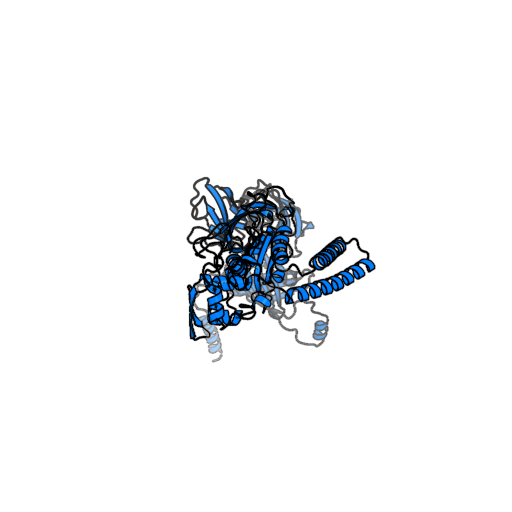A 1
ATOM 755 C C . PHE A 1 91 ? 49.916 -13.960 -15.841 1.00 92.31 91 PHE A C 1
ATOM 757 O O . PHE A 1 91 ? 49.044 -13.544 -15.078 1.00 92.31 91 PHE A O 1
ATOM 764 N N . THR A 1 92 ? 51.213 -13.826 -15.577 1.00 88.75 92 THR A N 1
ATOM 765 C CA . THR A 1 92 ? 51.732 -13.168 -14.375 1.00 88.75 92 THR A CA 1
ATOM 766 C C . THR A 1 92 ? 52.420 -11.863 -14.760 1.00 88.75 92 THR A C 1
ATOM 768 O O . THR A 1 92 ? 53.251 -11.853 -15.666 1.00 88.75 92 THR A O 1
ATOM 771 N N . THR A 1 93 ? 52.105 -10.768 -14.066 1.00 84.06 93 THR A N 1
ATOM 772 C CA . THR A 1 93 ? 52.763 -9.461 -14.236 1.00 84.06 93 THR A CA 1
ATOM 773 C C . THR A 1 93 ? 53.341 -8.963 -12.913 1.00 84.06 93 THR A C 1
ATOM 775 O O . THR A 1 93 ? 52.779 -9.213 -11.847 1.00 84.06 93 THR A O 1
ATOM 778 N N . THR A 1 94 ? 54.476 -8.268 -12.973 1.00 70.00 94 THR A N 1
ATOM 779 C CA . THR A 1 94 ? 55.131 -7.620 -11.822 1.00 70.00 94 THR A CA 1
ATOM 780 C C . THR A 1 94 ? 54.767 -6.139 -11.687 1.00 70.00 94 THR A C 1
ATOM 782 O O . THR A 1 94 ? 55.021 -5.551 -10.642 1.00 70.00 94 THR A O 1
ATOM 785 N N . SER A 1 95 ? 54.144 -5.527 -12.704 1.00 61.66 95 SER A N 1
ATOM 786 C CA . SER A 1 95 ? 53.781 -4.102 -12.703 1.00 61.66 95 SER A CA 1
ATOM 787 C C . SER A 1 95 ? 52.370 -3.878 -13.254 1.00 61.66 95 SER A C 1
ATOM 789 O O . SER A 1 95 ? 52.087 -4.280 -14.384 1.00 61.66 95 SER A O 1
ATOM 791 N N . LEU A 1 96 ? 51.515 -3.205 -12.480 1.00 59.03 96 LEU A N 1
ATOM 792 C CA . LEU A 1 96 ? 50.240 -2.625 -12.916 1.00 59.03 96 LEU A CA 1
ATOM 793 C C . LEU A 1 96 ? 50.295 -1.123 -12.585 1.00 59.03 96 LEU A C 1
ATOM 795 O O . LEU A 1 96 ? 50.155 -0.785 -11.408 1.00 59.03 96 LEU A O 1
ATOM 799 N N . PRO A 1 97 ? 50.565 -0.232 -13.558 1.00 54.12 97 PRO A N 1
ATOM 800 C CA . PRO A 1 97 ? 50.534 1.212 -13.329 1.00 54.12 97 PRO A CA 1
ATOM 801 C C . PRO A 1 97 ? 49.122 1.698 -13.003 1.00 54.12 97 PRO A C 1
ATOM 803 O O . PRO A 1 97 ? 48.141 1.170 -13.530 1.00 54.12 97 PRO A O 1
ATOM 806 N N . GLY A 1 98 ? 49.025 2.706 -12.135 1.00 51.25 98 GLY A N 1
ATOM 807 C CA . GLY A 1 98 ? 47.759 3.369 -11.804 1.00 51.25 98 GLY A CA 1
ATOM 808 C C . GLY A 1 98 ? 47.060 2.897 -10.523 1.00 51.25 98 GLY A C 1
ATOM 809 O O . GLY A 1 98 ? 45.900 3.243 -10.307 1.00 51.25 98 GLY A O 1
ATOM 810 N N . VAL A 1 99 ? 47.747 2.163 -9.641 1.00 47.25 99 VAL A N 1
ATOM 811 C CA . VAL A 1 99 ? 47.377 2.121 -8.216 1.00 47.25 99 VAL A CA 1
ATOM 812 C C . VAL A 1 99 ? 48.181 3.206 -7.514 1.00 47.25 99 VAL A C 1
ATOM 814 O O . VAL A 1 99 ? 49.271 2.951 -7.013 1.00 47.25 99 VAL A O 1
ATOM 817 N N . ILE A 1 100 ? 47.665 4.435 -7.500 1.00 46.78 100 ILE A N 1
ATOM 818 C CA . ILE A 1 100 ? 48.040 5.365 -6.432 1.00 46.78 100 ILE A CA 1
ATOM 819 C C . ILE A 1 100 ? 47.324 4.847 -5.180 1.00 46.78 100 ILE A C 1
ATOM 821 O O . ILE A 1 100 ? 46.219 5.271 -4.856 1.00 46.78 100 ILE A O 1
ATOM 825 N N . GLU A 1 101 ? 47.918 3.853 -4.525 1.00 45.62 101 GLU A N 1
ATOM 826 C CA . GLU A 1 101 ? 47.727 3.661 -3.092 1.00 45.62 101 GLU A CA 1
ATOM 827 C C . GLU A 1 101 ? 48.664 4.635 -2.378 1.00 45.62 101 GLU A C 1
ATOM 829 O O . GLU A 1 101 ? 49.714 4.999 -2.907 1.00 45.62 101 GLU A O 1
ATOM 834 N N . SER A 1 102 ? 48.208 5.112 -1.223 1.00 47.69 102 SER A N 1
ATOM 835 C CA . SER A 1 102 ? 48.791 6.169 -0.399 1.00 47.69 102 SER A CA 1
ATOM 836 C C . SER A 1 102 ? 50.327 6.188 -0.359 1.00 47.69 102 SER A C 1
ATOM 838 O O . SER A 1 102 ? 51.006 5.167 -0.472 1.00 47.69 102 SER A O 1
ATOM 840 N N . LEU A 1 103 ? 50.877 7.377 -0.093 1.00 42.78 103 LEU A N 1
ATOM 841 C CA . LEU A 1 103 ? 52.301 7.645 0.165 1.00 42.78 103 LEU A CA 1
ATOM 842 C C . LEU A 1 103 ? 53.005 6.624 1.097 1.00 42.78 103 LEU A C 1
ATOM 844 O O . LEU A 1 103 ? 54.230 6.534 1.073 1.00 42.78 103 LEU A O 1
ATOM 848 N N . GLU A 1 104 ? 52.267 5.820 1.867 1.00 43.72 104 GLU A N 1
ATOM 849 C CA . GLU A 1 104 ? 52.788 4.735 2.708 1.00 43.72 104 GLU A CA 1
ATOM 850 C C . GLU A 1 104 ? 53.362 3.533 1.925 1.00 43.72 104 GLU A C 1
ATOM 852 O O . GLU A 1 104 ? 54.300 2.902 2.412 1.00 43.72 104 GLU A O 1
ATOM 857 N N . ASN A 1 105 ? 52.896 3.230 0.705 1.00 48.16 105 ASN A N 1
ATOM 858 C CA . ASN A 1 105 ? 53.439 2.111 -0.090 1.00 48.16 105 ASN A CA 1
ATOM 859 C C . ASN A 1 105 ? 54.701 2.489 -0.895 1.00 48.16 105 ASN A C 1
ATOM 861 O O . ASN A 1 105 ? 55.598 1.660 -1.060 1.00 48.16 105 ASN A O 1
ATOM 865 N N . LEU A 1 106 ? 54.857 3.763 -1.276 1.00 45.94 106 LEU A N 1
ATOM 866 C CA . LEU A 1 106 ? 56.105 4.301 -1.852 1.00 45.94 106 LEU A CA 1
ATOM 867 C C . LEU A 1 106 ? 57.282 4.250 -0.855 1.00 45.94 106 LEU A C 1
ATOM 869 O O . LEU A 1 106 ? 58.438 4.073 -1.251 1.00 45.94 106 LEU A O 1
ATOM 873 N N . ALA A 1 107 ? 56.989 4.328 0.447 1.00 45.12 107 ALA A N 1
ATOM 874 C CA . ALA A 1 107 ? 57.973 4.125 1.510 1.00 45.12 107 ALA A CA 1
ATOM 875 C C . ALA A 1 107 ? 58.379 2.646 1.698 1.00 45.12 107 ALA A C 1
ATOM 877 O O . ALA A 1 107 ? 59.428 2.373 2.277 1.00 45.12 107 ALA A O 1
ATOM 878 N N . ARG A 1 108 ? 57.590 1.681 1.196 1.00 46.97 108 ARG A N 1
ATOM 879 C CA . ARG A 1 108 ? 57.926 0.245 1.244 1.00 46.97 108 ARG A CA 1
ATOM 880 C C . ARG A 1 108 ? 58.692 -0.234 0.011 1.00 46.97 108 ARG A C 1
ATOM 882 O O . ARG A 1 108 ? 59.628 -1.015 0.162 1.00 46.97 108 ARG A O 1
ATOM 889 N N . GLU A 1 109 ? 58.388 0.271 -1.185 1.00 45.16 109 GLU A N 1
ATOM 890 C CA . GLU A 1 109 ? 59.087 -0.141 -2.420 1.00 45.16 109 GLU A CA 1
ATOM 891 C C . GLU A 1 109 ? 60.548 0.345 -2.505 1.00 45.16 109 GLU A C 1
ATOM 893 O O . GLU A 1 109 ? 61.346 -0.199 -3.266 1.00 45.16 109 GLU A O 1
ATOM 898 N N . SER A 1 110 ? 60.955 1.293 -1.657 1.00 44.50 110 SER A N 1
ATOM 899 C CA . SER A 1 110 ? 62.350 1.744 -1.536 1.00 44.50 110 SER A CA 1
ATOM 900 C C . SER A 1 110 ? 63.269 0.764 -0.781 1.00 44.50 110 SER A C 1
ATOM 902 O O . SER A 1 110 ? 64.472 1.004 -0.689 1.00 44.50 110 SER A O 1
ATOM 904 N N . SER A 1 111 ? 62.750 -0.378 -0.307 1.00 42.97 111 SER A N 1
ATOM 905 C CA . SER A 1 111 ? 63.526 -1.439 0.357 1.00 42.97 111 SER A CA 1
ATOM 906 C C . SER A 1 111 ? 63.569 -2.759 -0.433 1.00 42.97 111 SER A C 1
ATOM 908 O O . SER A 1 111 ? 63.302 -3.825 0.102 1.00 42.97 111 SER A O 1
ATOM 910 N N . GLY A 1 112 ? 63.928 -2.707 -1.721 1.00 46.25 112 GLY A N 1
ATOM 911 C CA . GLY A 1 112 ? 64.572 -3.822 -2.447 1.00 46.25 112 GLY A CA 1
ATOM 912 C C . GLY A 1 112 ? 63.841 -5.175 -2.545 1.00 46.25 112 GLY A C 1
ATOM 913 O O . GLY A 1 112 ? 64.474 -6.163 -2.916 1.00 46.25 112 GLY A O 1
ATOM 914 N N . GLY A 1 113 ? 62.548 -5.256 -2.226 1.00 49.34 113 GLY A N 1
ATOM 915 C CA . GLY A 1 113 ? 61.761 -6.486 -2.334 1.00 49.34 113 GLY A CA 1
ATOM 916 C C . GLY A 1 113 ? 61.426 -6.822 -3.788 1.00 49.34 113 GLY A C 1
ATOM 917 O O . GLY A 1 113 ? 60.998 -5.949 -4.542 1.00 49.34 113 GLY A O 1
ATOM 918 N N . GLU A 1 114 ? 61.608 -8.082 -4.195 1.00 55.28 114 GLU A N 1
ATOM 919 C CA . GLU A 1 114 ? 61.133 -8.590 -5.488 1.00 55.28 114 GLU A CA 1
ATOM 920 C C . GLU A 1 114 ? 59.652 -8.220 -5.680 1.00 55.28 114 GLU A C 1
ATOM 922 O O . GLU A 1 114 ? 58.793 -8.686 -4.931 1.00 55.28 114 GLU A O 1
ATOM 927 N N . GLY A 1 115 ? 59.354 -7.367 -6.669 1.00 60.12 115 GLY A N 1
ATOM 928 C CA . GLY A 1 115 ? 58.005 -6.856 -6.915 1.00 60.12 115 GLY A CA 1
ATOM 929 C C . GLY A 1 115 ? 56.968 -7.979 -6.965 1.00 60.12 115 GLY A C 1
ATOM 930 O O . GLY A 1 115 ? 57.106 -8.943 -7.726 1.00 60.12 115 GLY A O 1
ATOM 931 N N . GLU A 1 116 ? 55.938 -7.864 -6.130 1.00 69.00 116 GLU A N 1
ATOM 932 C CA . GLU A 1 116 ? 54.975 -8.934 -5.907 1.00 69.00 116 GLU A CA 1
ATOM 933 C C . GLU A 1 116 ? 54.227 -9.285 -7.206 1.00 69.00 116 GLU A C 1
ATOM 935 O O . GLU A 1 116 ? 53.441 -8.504 -7.756 1.00 69.00 116 GLU A O 1
ATOM 940 N N . LYS A 1 117 ? 54.494 -10.492 -7.714 1.00 80.62 117 LYS A N 1
ATOM 941 C CA . LYS A 1 117 ? 53.884 -11.046 -8.926 1.00 80.62 117 LYS A CA 1
ATOM 942 C C . LYS A 1 117 ? 52.369 -11.184 -8.747 1.00 80.62 117 LYS A C 1
ATOM 944 O O . LYS A 1 117 ? 51.903 -11.886 -7.854 1.00 80.62 117 LYS A O 1
ATOM 949 N N . SER A 1 118 ? 51.596 -10.563 -9.634 1.00 82.38 118 SER A N 1
ATOM 950 C CA . SER A 1 118 ? 50.136 -10.680 -9.684 1.00 82.38 118 SER A CA 1
ATOM 951 C C . SER A 1 118 ? 49.701 -11.544 -10.866 1.00 82.38 118 SER A C 1
ATOM 953 O O . SER A 1 118 ? 50.101 -11.300 -12.005 1.00 82.38 118 SER A O 1
ATOM 955 N N . LYS A 1 119 ? 48.863 -12.545 -10.588 1.00 91.19 119 LYS A N 1
ATOM 956 C CA . LYS A 1 119 ? 48.209 -13.398 -11.587 1.00 91.19 119 LYS A CA 1
ATOM 957 C C . LYS A 1 119 ? 46.985 -12.682 -12.162 1.00 91.19 119 LYS A C 1
ATOM 959 O O . LYS A 1 119 ? 46.157 -12.167 -11.407 1.00 91.19 119 LYS A O 1
ATOM 964 N N . VAL A 1 120 ? 46.890 -12.630 -13.489 1.00 90.62 120 VAL A N 1
ATOM 965 C CA . VAL A 1 120 ? 45.786 -12.020 -14.238 1.00 90.62 120 VAL A CA 1
ATOM 966 C C . VAL A 1 120 ? 45.065 -13.102 -15.023 1.00 90.62 120 VAL A C 1
ATOM 968 O O . VAL A 1 120 ? 45.691 -13.830 -15.791 1.00 90.62 120 VAL A O 1
ATOM 971 N N . ILE A 1 121 ? 43.748 -13.178 -14.847 1.00 95.38 121 ILE A N 1
ATOM 972 C CA . ILE A 1 121 ? 42.875 -14.122 -15.547 1.00 95.38 121 ILE A CA 1
ATOM 973 C C . ILE A 1 121 ? 41.972 -13.335 -16.490 1.00 95.38 121 ILE A C 1
ATOM 975 O O . ILE A 1 121 ? 41.242 -12.452 -16.040 1.00 95.38 121 ILE A O 1
ATOM 979 N N . GLY A 1 122 ? 42.025 -13.652 -17.782 1.00 96.19 122 GLY A N 1
ATOM 980 C CA . GLY A 1 122 ? 41.175 -13.080 -18.824 1.00 96.19 122 GLY A CA 1
ATOM 981 C C . GLY A 1 122 ? 40.144 -14.087 -19.325 1.00 96.19 122 GLY A C 1
ATOM 982 O O . GLY A 1 122 ? 40.475 -15.255 -19.534 1.00 96.19 122 GLY A O 1
ATOM 983 N N . LYS A 1 123 ? 38.904 -13.638 -19.542 1.00 96.94 123 LYS A N 1
ATOM 984 C CA . LYS A 1 123 ? 37.841 -14.440 -20.161 1.00 96.94 123 LYS A CA 1
ATOM 985 C C . LYS A 1 123 ? 37.025 -13.590 -21.124 1.00 96.94 123 LYS A C 1
ATOM 987 O O . LYS A 1 123 ? 36.504 -12.539 -20.752 1.00 96.94 123 LYS A O 1
ATOM 992 N N . TYR A 1 124 ? 36.897 -14.082 -22.350 1.00 96.12 124 TYR A N 1
ATOM 993 C CA . TYR A 1 124 ? 36.356 -13.329 -23.472 1.00 96.12 124 TYR A CA 1
ATOM 994 C C . TYR A 1 124 ? 35.475 -14.191 -24.366 1.00 96.12 124 TYR A C 1
ATOM 996 O O . TYR A 1 124 ? 35.740 -15.376 -24.552 1.00 96.12 124 TYR A O 1
ATOM 1004 N N . VAL A 1 125 ? 34.447 -13.575 -24.943 1.00 92.88 125 VAL A N 1
ATOM 1005 C CA . VAL A 1 125 ? 33.461 -14.198 -25.825 1.00 92.88 125 VAL A CA 1
ATOM 1006 C C . VAL A 1 125 ? 33.392 -13.422 -27.140 1.00 92.88 125 VAL A C 1
ATOM 1008 O O . VAL A 1 125 ? 33.200 -12.206 -27.151 1.00 92.88 125 VAL A O 1
ATOM 1011 N N . MET A 1 126 ? 33.563 -14.123 -28.254 1.00 92.75 126 MET A N 1
ATOM 1012 C CA . MET A 1 126 ? 33.436 -13.589 -29.605 1.00 92.75 126 MET A CA 1
ATOM 1013 C C . MET A 1 126 ? 31.968 -13.543 -30.037 1.00 92.75 126 MET A C 1
ATOM 1015 O O . MET A 1 126 ? 31.221 -14.497 -29.819 1.00 92.75 126 MET A O 1
ATOM 1019 N N . ALA A 1 127 ? 31.566 -12.449 -30.681 1.00 85.69 127 ALA A N 1
ATOM 1020 C CA . ALA A 1 127 ? 30.274 -12.351 -31.350 1.00 85.69 127 ALA A CA 1
ATOM 1021 C C . ALA A 1 127 ? 30.190 -13.330 -32.537 1.00 85.69 127 ALA A C 1
ATOM 1023 O O . ALA A 1 127 ? 31.202 -13.688 -33.138 1.00 85.69 127 ALA A O 1
ATOM 1024 N N . GLU A 1 128 ? 28.982 -13.751 -32.914 1.00 82.38 128 GLU A N 1
ATOM 1025 C CA . GLU A 1 128 ? 28.778 -14.763 -33.966 1.00 82.38 128 GLU A CA 1
ATOM 1026 C C . GLU A 1 128 ? 29.403 -14.378 -35.320 1.00 82.38 128 GLU A C 1
ATOM 1028 O O . GLU A 1 128 ? 29.935 -15.235 -36.042 1.00 82.38 128 GLU A O 1
ATOM 1033 N N . ASP A 1 129 ? 29.405 -13.078 -35.625 1.00 79.50 129 ASP A N 1
ATOM 1034 C CA . ASP A 1 129 ? 29.975 -12.499 -36.843 1.00 79.50 129 ASP A CA 1
ATOM 1035 C C . ASP A 1 129 ? 31.516 -12.518 -36.885 1.00 79.50 129 ASP A C 1
ATOM 1037 O O . ASP A 1 129 ? 32.112 -12.282 -37.935 1.00 79.50 129 ASP A O 1
ATOM 1041 N N . GLY A 1 130 ? 32.175 -12.834 -35.766 1.00 84.94 130 GLY A N 1
ATOM 1042 C CA . GLY A 1 130 ? 33.627 -12.918 -35.654 1.00 84.94 130 GLY A CA 1
ATOM 1043 C C . GLY A 1 130 ? 34.367 -11.581 -35.742 1.00 84.94 130 GLY A C 1
ATOM 1044 O O . GLY A 1 130 ? 35.584 -11.578 -3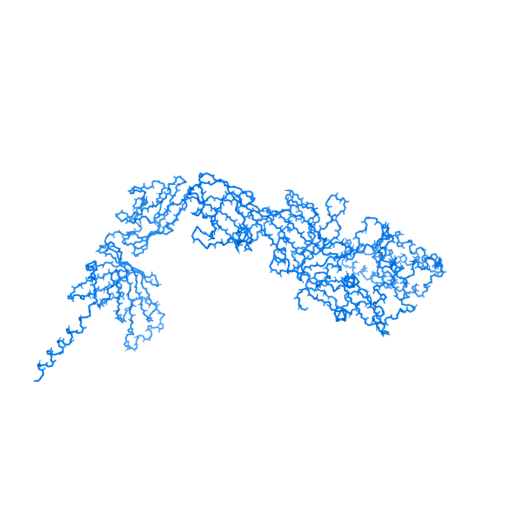5.943 1.00 84.94 130 GLY A O 1
ATOM 1045 N N . THR A 1 131 ? 33.670 -10.448 -35.623 1.00 82.00 131 THR A N 1
ATOM 1046 C CA . THR A 1 131 ? 34.278 -9.110 -35.752 1.00 82.00 131 THR A CA 1
ATOM 1047 C C . THR A 1 131 ? 34.546 -8.431 -34.414 1.00 82.00 131 THR A C 1
ATOM 1049 O O . THR A 1 131 ? 35.372 -7.515 -34.344 1.00 82.00 131 THR A O 1
ATOM 1052 N N . LEU A 1 132 ? 33.890 -8.915 -33.358 1.00 84.38 132 LEU A N 1
ATOM 1053 C CA . LEU A 1 132 ? 33.898 -8.334 -32.026 1.00 84.38 132 LEU A CA 1
ATOM 1054 C C . LEU A 1 132 ? 34.179 -9.402 -30.970 1.00 84.38 132 LEU A C 1
ATOM 1056 O O . LEU A 1 132 ? 33.608 -10.491 -31.015 1.00 84.38 132 LEU A O 1
ATOM 1060 N N . VAL A 1 133 ? 34.992 -9.064 -29.976 1.00 90.69 133 VAL A N 1
ATOM 1061 C CA . VAL A 1 133 ? 35.199 -9.878 -28.772 1.00 90.69 133 VAL A CA 1
ATOM 1062 C C . VAL A 1 133 ? 34.869 -9.028 -27.553 1.00 90.69 133 VAL A C 1
ATOM 1064 O O . VAL A 1 133 ? 35.268 -7.870 -27.493 1.00 90.69 133 VAL A O 1
ATOM 1067 N N . ARG A 1 134 ? 34.129 -9.575 -26.587 1.00 90.00 134 ARG A N 1
ATOM 1068 C CA . ARG A 1 134 ? 33.788 -8.895 -25.329 1.00 90.00 134 ARG A CA 1
ATOM 1069 C C . ARG A 1 134 ? 34.224 -9.727 -24.149 1.00 90.00 134 ARG A C 1
ATOM 1071 O O . ARG A 1 134 ? 34.097 -10.947 -24.167 1.00 90.00 134 ARG A O 1
ATOM 1078 N N . GLY A 1 135 ? 34.673 -9.076 -23.096 1.00 93.31 135 GLY A N 1
ATOM 1079 C CA . GLY A 1 135 ? 34.974 -9.775 -21.865 1.00 93.31 135 GLY A CA 1
ATOM 1080 C C . GLY A 1 135 ? 35.681 -8.876 -20.887 1.00 93.31 135 GLY A C 1
ATOM 1081 O O . GLY A 1 135 ? 35.429 -7.671 -20.815 1.00 93.31 135 GLY A O 1
ATOM 1082 N N . GLY A 1 136 ? 36.565 -9.486 -20.123 1.00 93.94 136 GLY A N 1
ATOM 1083 C CA . GLY A 1 136 ? 37.372 -8.753 -19.184 1.00 93.94 136 GLY A CA 1
ATOM 1084 C C . GLY A 1 136 ? 38.449 -9.611 -18.568 1.00 93.94 136 GLY A C 1
ATOM 1085 O O . GLY A 1 136 ? 38.546 -10.819 -18.799 1.00 93.94 136 GLY A O 1
ATOM 1086 N N . TRP A 1 137 ? 39.247 -8.957 -17.745 1.00 95.38 137 TRP A N 1
ATOM 1087 C CA . TRP A 1 137 ? 40.310 -9.580 -16.983 1.00 95.38 137 TRP A CA 1
ATOM 1088 C C . TRP A 1 137 ? 40.224 -9.163 -15.521 1.00 95.38 137 TRP A C 1
ATOM 1090 O O . TRP A 1 137 ? 39.683 -8.108 -15.191 1.00 95.38 137 TRP A O 1
ATOM 1100 N N . LYS A 1 138 ? 40.763 -9.995 -14.632 1.00 94.06 138 LYS A N 1
ATOM 1101 C CA . LYS A 1 138 ? 40.868 -9.720 -13.198 1.00 94.06 138 LYS A CA 1
ATOM 1102 C C . LYS A 1 138 ? 42.266 -10.072 -12.709 1.00 94.06 138 LYS A C 1
ATOM 1104 O O . LYS A 1 138 ? 42.749 -11.171 -12.970 1.00 94.06 138 LYS A O 1
ATOM 1109 N N . ALA A 1 139 ? 42.899 -9.149 -11.991 1.00 91.00 139 ALA A N 1
ATOM 1110 C CA . ALA A 1 139 ? 44.138 -9.389 -11.262 1.00 91.00 139 ALA A CA 1
ATOM 1111 C C . ALA A 1 139 ? 43.802 -9.883 -9.844 1.00 91.00 139 ALA A C 1
ATOM 1113 O O . ALA A 1 139 ? 43.213 -9.141 -9.058 1.00 91.00 139 ALA A O 1
ATOM 1114 N N . GLU A 1 140 ? 44.162 -11.125 -9.506 1.00 84.44 140 GLU A N 1
ATOM 1115 C CA . GLU A 1 140 ? 43.696 -11.795 -8.277 1.00 84.44 140 GLU A CA 1
ATOM 1116 C C . GLU A 1 140 ? 44.107 -11.072 -6.985 1.00 84.44 140 GLU A C 1
ATOM 1118 O O . GLU A 1 140 ? 43.294 -10.952 -6.074 1.00 84.44 140 GLU A O 1
ATOM 1123 N N . ARG A 1 141 ? 45.344 -10.562 -6.911 1.00 80.81 141 ARG A N 1
ATOM 1124 C CA . ARG A 1 141 ? 45.899 -9.969 -5.678 1.00 80.81 141 ARG A CA 1
ATOM 1125 C C . ARG A 1 141 ? 45.638 -8.475 -5.503 1.00 80.81 141 ARG A C 1
ATOM 1127 O O . ARG A 1 141 ? 45.698 -7.991 -4.384 1.00 80.81 141 ARG A O 1
ATOM 1134 N N . ARG A 1 142 ? 45.353 -7.742 -6.585 1.00 73.19 142 ARG A N 1
ATOM 1135 C CA . ARG A 1 142 ? 45.207 -6.271 -6.544 1.00 73.19 142 ARG A CA 1
ATOM 1136 C C . ARG A 1 142 ? 43.759 -5.786 -6.590 1.00 73.19 142 ARG A C 1
ATOM 1138 O O . ARG A 1 142 ? 43.524 -4.589 -6.576 1.00 73.19 142 ARG A O 1
ATOM 1145 N N . ASN A 1 143 ? 42.789 -6.697 -6.692 1.00 82.19 143 ASN A N 1
ATOM 1146 C CA . ASN A 1 143 ? 41.362 -6.384 -6.848 1.00 82.19 143 ASN A CA 1
ATOM 1147 C C . ASN A 1 143 ? 41.042 -5.394 -7.994 1.00 82.19 143 ASN A C 1
ATOM 1149 O O . ASN A 1 143 ? 40.021 -4.709 -7.985 1.00 82.19 143 ASN A O 1
ATOM 1153 N N . ILE A 1 144 ? 41.908 -5.334 -9.009 1.00 86.25 144 ILE A N 1
ATOM 1154 C CA . ILE A 1 144 ? 41.683 -4.561 -10.231 1.00 86.25 144 ILE A CA 1
ATOM 1155 C C . ILE A 1 144 ? 41.155 -5.515 -11.288 1.00 86.25 144 ILE A C 1
ATOM 1157 O O . ILE A 1 144 ? 41.675 -6.617 -11.477 1.00 86.25 144 ILE A O 1
ATOM 1161 N N . SER A 1 145 ? 40.130 -5.077 -12.000 1.00 92.12 145 SER A N 1
ATOM 1162 C CA . SER A 1 145 ? 39.637 -5.756 -13.192 1.00 92.12 145 SER A CA 1
ATOM 1163 C C . SER A 1 145 ? 39.507 -4.766 -14.337 1.00 92.12 145 SER A C 1
ATOM 1165 O O . SER A 1 145 ? 39.483 -3.560 -14.111 1.00 92.12 145 SER A O 1
ATOM 1167 N N . GLY A 1 146 ? 39.439 -5.265 -15.561 1.00 90.88 146 GLY A N 1
ATOM 1168 C CA . GLY A 1 146 ? 39.112 -4.470 -16.735 1.00 90.88 146 GLY A CA 1
ATOM 1169 C C . GLY A 1 146 ? 37.984 -5.121 -17.509 1.00 90.88 146 GLY A C 1
ATOM 1170 O O . GLY A 1 146 ? 37.923 -6.346 -17.603 1.00 90.88 146 GLY A O 1
ATOM 1171 N N . ARG A 1 147 ? 37.078 -4.300 -18.035 1.00 91.06 147 ARG A N 1
ATOM 1172 C CA . ARG A 1 147 ? 36.091 -4.706 -19.037 1.00 91.06 147 ARG A CA 1
ATOM 1173 C C . ARG A 1 147 ? 36.481 -4.063 -20.353 1.00 91.06 147 ARG A C 1
ATOM 1175 O O . ARG A 1 147 ? 36.659 -2.848 -20.408 1.00 91.06 147 ARG A O 1
ATOM 1182 N N . ASP A 1 148 ? 36.630 -4.874 -21.392 1.00 90.88 148 ASP A N 1
ATOM 1183 C CA . ASP A 1 148 ? 37.078 -4.391 -22.692 1.00 90.88 148 ASP A CA 1
ATOM 1184 C C . ASP A 1 148 ? 36.426 -5.110 -23.871 1.00 90.88 148 ASP A C 1
ATOM 1186 O O . ASP A 1 148 ? 35.767 -6.151 -23.747 1.00 90.88 148 ASP A O 1
ATOM 1190 N N . VAL A 1 149 ? 36.576 -4.463 -25.022 1.00 87.94 149 VAL A N 1
ATOM 1191 C CA . VAL A 1 149 ? 36.046 -4.875 -26.312 1.00 87.94 149 VAL A CA 1
ATOM 1192 C C . VAL A 1 149 ? 37.192 -4.922 -27.313 1.00 87.94 149 VAL A C 1
ATOM 1194 O O . VAL A 1 149 ? 3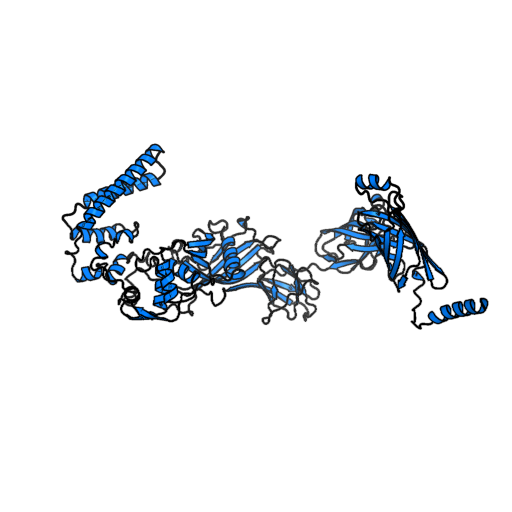7.994 -3.986 -27.393 1.00 87.94 149 VAL A O 1
ATOM 1197 N N . TRP A 1 150 ? 37.286 -6.014 -28.075 1.00 92.19 150 TRP A N 1
ATOM 1198 C CA . TRP A 1 150 ? 38.288 -6.176 -29.124 1.00 92.19 150 TRP A CA 1
ATOM 1199 C C . TRP A 1 150 ? 37.652 -6.105 -30.509 1.00 92.19 150 TRP A C 1
ATOM 1201 O O . TRP A 1 150 ? 36.628 -6.739 -30.762 1.00 92.19 150 TRP A O 1
ATOM 1211 N N . THR A 1 151 ? 38.291 -5.380 -31.424 1.00 89.25 151 THR A N 1
ATOM 1212 C CA . THR A 1 151 ? 37.846 -5.205 -32.818 1.00 89.25 151 THR A CA 1
ATOM 1213 C C . THR A 1 151 ? 38.985 -5.506 -33.790 1.00 89.25 151 THR A C 1
ATOM 1215 O O . THR A 1 151 ? 40.136 -5.204 -33.493 1.00 89.25 151 THR A O 1
ATOM 1218 N N . LYS A 1 152 ? 38.716 -6.102 -34.959 1.00 84.62 152 LYS A N 1
ATOM 1219 C CA . LYS A 1 152 ? 39.779 -6.345 -35.967 1.00 84.62 152 LYS A CA 1
ATOM 1220 C C . LYS A 1 152 ? 40.239 -5.077 -36.691 1.00 84.62 152 LYS A C 1
ATOM 1222 O O . LYS A 1 152 ? 41.356 -5.032 -37.195 1.00 84.62 152 LYS A O 1
ATOM 1227 N N . ASP A 1 153 ? 39.395 -4.053 -36.725 1.00 80.31 153 ASP A N 1
ATOM 1228 C CA . ASP A 1 153 ? 39.671 -2.769 -37.363 1.00 80.31 153 ASP A CA 1
ATOM 1229 C C . ASP A 1 153 ? 39.518 -1.647 -36.332 1.00 80.31 153 ASP A C 1
ATOM 1231 O O . ASP A 1 153 ? 38.443 -1.457 -35.764 1.00 80.31 153 ASP A O 1
ATOM 1235 N N . ARG A 1 154 ? 40.610 -0.910 -36.093 1.00 75.25 154 ARG A N 1
ATOM 1236 C CA . ARG A 1 154 ? 40.689 0.176 -35.103 1.00 75.25 154 ARG A CA 1
ATOM 1237 C C . ARG A 1 154 ? 39.756 1.345 -35.427 1.00 75.25 154 ARG A C 1
ATOM 1239 O O . ARG A 1 154 ? 39.421 2.115 -34.528 1.00 75.25 154 ARG A O 1
ATOM 1246 N N . ASN A 1 155 ? 39.379 1.491 -36.694 1.00 79.50 155 ASN A N 1
ATOM 1247 C CA . ASN A 1 155 ? 38.607 2.627 -37.187 1.00 79.50 155 ASN A CA 1
ATOM 1248 C C . ASN A 1 155 ? 37.141 2.271 -37.439 1.00 79.50 155 ASN A C 1
ATOM 1250 O O . ASN A 1 155 ? 36.310 3.165 -37.587 1.00 79.50 155 ASN A O 1
ATOM 1254 N N . LYS A 1 156 ? 36.803 0.977 -37.468 1.00 86.50 156 LYS A N 1
ATOM 1255 C CA . LYS A 1 156 ? 35.428 0.536 -37.675 1.00 86.50 156 LYS A CA 1
ATOM 1256 C C . LYS A 1 156 ? 34.616 0.751 -36.402 1.00 86.50 156 LYS A C 1
ATOM 1258 O O . LYS A 1 156 ? 34.888 0.128 -35.374 1.00 86.50 156 LYS A O 1
ATOM 1263 N N . ILE A 1 157 ? 33.605 1.611 -36.490 1.00 89.50 157 ILE A N 1
ATOM 1264 C CA . ILE A 1 157 ? 32.630 1.821 -35.417 1.00 89.50 157 ILE A CA 1
ATOM 1265 C C . ILE A 1 157 ? 31.759 0.572 -35.302 1.00 89.50 157 ILE A C 1
ATOM 1267 O O . ILE A 1 157 ? 31.231 0.072 -36.298 1.00 89.50 157 ILE A O 1
ATOM 1271 N N . VAL A 1 158 ? 31.592 0.077 -34.080 1.00 88.62 158 VAL A N 1
ATOM 1272 C CA . VAL A 1 158 ? 30.709 -1.053 -33.782 1.00 88.62 158 VAL A CA 1
ATOM 1273 C C . VAL A 1 158 ? 29.678 -0.598 -32.767 1.00 88.62 158 VAL A C 1
ATOM 1275 O O . VAL A 1 158 ? 30.049 -0.088 -31.718 1.00 88.62 158 VAL A O 1
ATOM 1278 N N . VAL A 1 159 ? 28.395 -0.809 -33.058 1.00 91.00 159 VAL A N 1
ATOM 1279 C CA . VAL A 1 159 ? 27.287 -0.508 -32.143 1.00 91.00 159 VAL A CA 1
ATOM 1280 C C . VAL A 1 159 ? 26.731 -1.824 -31.617 1.00 91.00 159 VAL A C 1
ATOM 1282 O O . VAL A 1 159 ? 26.483 -2.751 -32.385 1.00 91.00 159 VAL A O 1
ATOM 1285 N N . THR A 1 160 ? 26.577 -1.934 -30.302 1.00 86.25 160 THR A N 1
ATOM 1286 C CA . THR A 1 160 ? 26.387 -3.233 -29.642 1.00 86.25 160 THR A CA 1
ATOM 1287 C C . THR A 1 160 ? 25.153 -3.337 -28.771 1.00 86.25 160 THR A C 1
ATOM 1289 O O . THR A 1 160 ? 24.577 -4.419 -28.685 1.00 86.25 160 THR A O 1
ATOM 1292 N N . SER A 1 161 ? 24.769 -2.251 -28.113 1.00 88.19 161 SER A N 1
ATOM 1293 C CA . SER A 1 161 ? 23.547 -2.162 -27.323 1.00 88.19 161 SER A CA 1
ATOM 1294 C C . SER A 1 161 ? 23.167 -0.700 -27.127 1.00 88.19 161 SER A C 1
ATOM 1296 O O . SER A 1 161 ? 23.956 0.205 -27.403 1.00 88.19 161 SER A O 1
ATOM 1298 N N . VAL A 1 162 ? 21.958 -0.477 -26.632 1.00 94.38 162 VAL A N 1
ATOM 1299 C CA . VAL A 1 162 ? 21.469 0.831 -26.201 1.00 94.38 162 VAL A CA 1
ATOM 1300 C C . VAL A 1 162 ? 20.773 0.668 -24.851 1.00 94.38 162 VAL A C 1
ATOM 1302 O O . VAL A 1 162 ? 20.236 -0.399 -24.568 1.00 94.38 162 VAL A O 1
ATOM 1305 N N . SER A 1 163 ? 20.853 1.679 -23.992 1.00 91.44 163 SER A N 1
ATOM 1306 C CA . SER A 1 163 ? 20.243 1.681 -22.661 1.00 91.44 163 SER A CA 1
ATOM 1307 C C . SER A 1 163 ? 19.557 3.026 -22.382 1.00 91.44 163 SER A C 1
ATOM 1309 O O . SER A 1 163 ? 20.238 4.050 -22.470 1.00 91.44 163 SER A O 1
ATOM 1311 N N . PRO A 1 164 ? 18.267 3.042 -21.998 1.00 93.81 164 PRO A N 1
ATOM 1312 C CA . PRO A 1 164 ? 17.343 1.903 -22.050 1.00 93.81 164 PRO A CA 1
ATOM 1313 C C . PRO A 1 164 ? 17.195 1.348 -23.481 1.00 93.81 164 PRO A C 1
ATOM 1315 O O . PRO A 1 164 ? 17.358 2.075 -24.460 1.00 93.81 164 PRO A O 1
ATOM 1318 N N . ASN A 1 165 ? 16.932 0.044 -23.599 1.00 92.62 165 ASN A N 1
ATOM 1319 C CA . ASN A 1 165 ? 16.713 -0.643 -24.880 1.00 92.62 165 ASN A CA 1
ATOM 1320 C C . ASN A 1 165 ? 15.234 -0.706 -25.290 1.00 92.62 165 ASN A C 1
ATOM 1322 O O . ASN A 1 165 ? 14.930 -1.159 -26.389 1.00 92.62 165 ASN A O 1
ATOM 1326 N N . GLU A 1 166 ? 14.326 -0.243 -24.436 1.00 92.19 166 GLU A N 1
ATOM 1327 C CA . GLU A 1 166 ? 12.891 -0.167 -24.694 1.00 92.19 166 GLU A CA 1
ATOM 1328 C C . GLU A 1 166 ? 12.381 1.233 -24.347 1.00 92.19 166 GLU A C 1
ATOM 1330 O O . GLU A 1 166 ? 12.784 1.802 -23.332 1.00 92.19 166 GLU A O 1
ATOM 1335 N N . LEU A 1 167 ? 11.502 1.786 -25.185 1.00 91.44 167 LEU A N 1
ATOM 1336 C CA . LEU A 1 167 ? 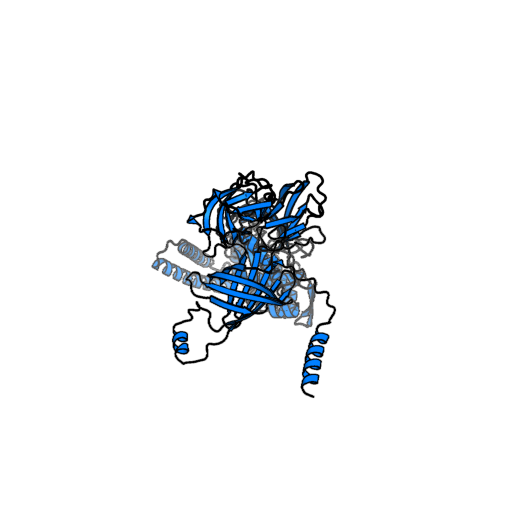10.850 3.079 -24.963 1.00 91.44 167 LEU A CA 1
ATOM 1337 C C . LEU A 1 167 ? 9.356 2.974 -25.279 1.00 91.44 167 LEU A C 1
ATOM 1339 O O . LEU A 1 167 ? 8.966 2.344 -26.262 1.00 91.44 167 LEU A O 1
ATOM 1343 N N . GLU A 1 168 ? 8.512 3.627 -24.481 1.00 90.00 168 GLU A N 1
ATOM 1344 C CA . GLU A 1 168 ? 7.077 3.740 -24.767 1.00 90.00 168 GLU A CA 1
ATOM 1345 C C . GLU A 1 168 ? 6.832 4.811 -25.846 1.00 90.00 168 GLU A C 1
ATOM 1347 O O . GLU A 1 168 ? 7.344 5.927 -25.768 1.00 90.00 168 GLU A O 1
ATOM 1352 N N . GLY A 1 169 ? 6.054 4.491 -26.882 1.00 88.75 169 GLY A N 1
ATOM 1353 C CA . GLY A 1 169 ? 5.548 5.480 -27.838 1.00 88.75 169 GLY A CA 1
ATOM 1354 C C . GLY A 1 169 ? 4.401 6.324 -27.261 1.00 88.75 169 GLY A C 1
ATOM 1355 O O . GLY A 1 169 ? 4.101 6.276 -26.074 1.00 88.75 169 GLY A O 1
ATOM 1356 N N . GLY A 1 170 ? 3.701 7.086 -28.106 1.00 84.12 170 GLY A N 1
ATOM 1357 C CA . GLY A 1 170 ? 2.428 7.724 -27.730 1.00 84.12 170 GLY A CA 1
ATOM 1358 C C . GLY A 1 170 ? 2.515 9.117 -27.099 1.00 84.12 170 GLY A C 1
ATOM 1359 O O . GLY A 1 170 ? 1.508 9.823 -27.060 1.00 84.12 170 GLY A O 1
ATOM 1360 N N . SER A 1 171 ? 3.697 9.565 -26.675 1.00 84.75 171 SER A N 1
ATOM 1361 C CA . SER A 1 171 ? 3.924 10.923 -26.168 1.00 84.75 171 SER A CA 1
ATOM 1362 C C . SER A 1 171 ? 5.118 11.589 -26.856 1.00 84.75 171 SER A C 1
ATOM 1364 O O . SER A 1 171 ? 5.992 10.930 -27.421 1.00 84.75 171 SER A O 1
ATOM 1366 N N . ASN A 1 172 ? 5.133 12.926 -26.857 1.00 92.12 172 ASN A N 1
ATOM 1367 C CA . ASN A 1 172 ? 6.344 13.658 -27.209 1.00 92.12 172 ASN A CA 1
ATOM 1368 C C . ASN A 1 172 ? 7.257 13.647 -25.984 1.00 92.12 172 ASN A C 1
ATOM 1370 O O . ASN A 1 172 ? 6.861 14.170 -24.944 1.00 92.12 172 ASN A O 1
ATOM 1374 N N . GLN A 1 173 ? 8.455 13.088 -26.103 1.00 93.94 173 GLN A N 1
ATOM 1375 C CA . GLN A 1 173 ? 9.380 12.993 -24.976 1.00 93.94 173 GLN A CA 1
ATOM 1376 C C . GLN A 1 173 ? 10.828 13.170 -25.411 1.00 93.94 173 GLN A C 1
ATOM 1378 O O . GLN A 1 173 ? 11.195 12.830 -26.537 1.00 93.94 173 GLN A O 1
ATOM 1383 N N . ASP A 1 174 ? 11.637 13.690 -24.491 1.00 96.00 174 ASP A N 1
ATOM 1384 C CA . ASP A 1 174 ? 13.083 13.749 -24.627 1.00 96.00 174 ASP A CA 1
ATOM 1385 C C . ASP A 1 174 ? 13.709 12.731 -23.676 1.00 96.00 174 ASP A C 1
ATOM 1387 O O . ASP A 1 174 ? 13.483 12.782 -22.470 1.00 96.00 174 ASP A O 1
ATOM 1391 N N . VAL A 1 175 ? 14.498 11.810 -24.220 1.00 95.94 175 VAL A N 1
ATOM 1392 C CA . VAL A 1 175 ? 15.103 10.707 -23.467 1.00 95.94 175 VAL A CA 1
ATOM 1393 C C . VAL A 1 175 ? 16.609 10.729 -23.674 1.00 95.94 175 VAL A C 1
ATOM 1395 O O . VAL A 1 175 ? 17.094 11.043 -24.762 1.00 95.94 175 VAL A O 1
ATOM 1398 N N . VAL A 1 176 ? 17.368 10.406 -22.630 1.00 97.00 176 VAL A N 1
ATOM 1399 C CA . VAL A 1 176 ? 18.811 10.185 -22.742 1.00 97.00 176 VAL A CA 1
ATOM 1400 C C . VAL A 1 176 ? 19.059 8.699 -22.956 1.00 97.00 176 VAL A C 1
ATOM 1402 O O . VAL A 1 176 ? 18.654 7.877 -22.138 1.00 97.00 176 VAL A O 1
ATOM 1405 N N . LEU A 1 177 ? 19.720 8.361 -24.060 1.00 96.56 177 LEU A N 1
ATOM 1406 C CA . LEU A 1 177 ? 20.107 6.997 -24.399 1.00 96.56 177 LEU A CA 1
ATOM 1407 C C . LEU A 1 177 ? 21.622 6.858 -24.322 1.00 96.56 177 LEU A C 1
ATOM 1409 O O . LEU A 1 177 ? 22.355 7.714 -24.812 1.00 96.56 177 LEU A O 1
ATOM 1413 N N . THR A 1 178 ? 22.083 5.746 -23.760 1.00 95.81 178 THR A N 1
ATOM 1414 C CA . THR A 1 178 ? 23.489 5.337 -23.778 1.00 95.81 178 THR A CA 1
ATOM 1415 C C . THR A 1 178 ? 23.679 4.244 -24.817 1.00 95.81 178 THR A C 1
ATOM 1417 O O . THR A 1 178 ? 23.201 3.125 -24.640 1.00 95.81 178 THR A O 1
ATOM 1420 N N . ILE A 1 179 ? 24.367 4.563 -25.906 1.00 96.00 179 ILE A N 1
ATOM 1421 C CA . ILE A 1 179 ? 24.724 3.644 -26.983 1.00 96.00 179 ILE A CA 1
ATOM 1422 C C . ILE A 1 179 ? 26.098 3.053 -26.660 1.00 96.00 179 ILE A C 1
ATOM 1424 O O . ILE A 1 179 ? 27.087 3.777 -26.586 1.00 96.00 179 ILE A O 1
ATOM 1428 N N . ASN A 1 180 ? 26.176 1.736 -26.491 1.00 89.19 180 ASN A N 1
ATOM 1429 C CA . ASN A 1 180 ? 27.433 1.049 -26.199 1.00 89.19 180 ASN A CA 1
ATOM 1430 C C . ASN A 1 180 ? 28.013 0.424 -27.461 1.00 89.19 180 ASN A C 1
ATOM 1432 O O . ASN A 1 180 ? 27.288 -0.085 -28.326 1.00 89.19 180 ASN A O 1
ATOM 1436 N N . GLY A 1 181 ? 29.334 0.390 -27.551 1.00 89.25 181 GLY A N 1
ATOM 1437 C CA . GLY A 1 181 ? 30.020 -0.026 -28.758 1.00 89.25 181 GLY A CA 1
ATOM 1438 C C . GLY A 1 181 ? 31.533 -0.023 -28.642 1.00 89.25 181 GLY A C 1
ATOM 1439 O O . GLY A 1 181 ? 32.098 -0.216 -27.569 1.00 89.25 181 GLY A O 1
ATOM 1440 N N . ALA A 1 182 ? 32.186 0.161 -29.782 1.00 85.12 182 ALA A N 1
ATOM 1441 C CA . ALA A 1 182 ? 33.622 0.345 -29.869 1.00 85.12 182 ALA A CA 1
ATOM 1442 C C . ALA A 1 182 ? 33.963 1.345 -30.970 1.00 85.12 182 ALA A C 1
ATOM 1444 O O . ALA A 1 182 ? 33.295 1.412 -32.006 1.00 85.12 182 ALA A O 1
ATOM 1445 N N . ASN A 1 183 ? 35.066 2.057 -30.753 1.00 87.75 183 ASN A N 1
ATOM 1446 C CA . ASN A 1 183 ? 35.633 3.025 -31.681 1.00 87.75 183 ASN A CA 1
ATOM 1447 C C . ASN A 1 183 ? 34.730 4.233 -31.975 1.00 87.75 183 ASN A C 1
ATOM 1449 O O . ASN A 1 183 ? 34.844 4.815 -33.053 1.00 87.75 183 ASN A O 1
ATOM 1453 N N . PHE A 1 184 ? 33.878 4.650 -31.031 1.00 90.69 184 PHE A N 1
ATOM 1454 C CA . PHE A 1 184 ? 33.161 5.916 -31.173 1.00 90.69 184 PHE A CA 1
ATOM 1455 C C . PHE A 1 184 ? 34.156 7.086 -31.288 1.00 90.69 184 PHE A C 1
ATOM 1457 O O . PHE A 1 184 ? 35.131 7.134 -30.530 1.00 90.69 184 PHE A O 1
ATOM 1464 N N . PRO A 1 185 ? 33.960 8.003 -32.254 1.00 91.75 185 PRO A N 1
ATOM 1465 C CA . PRO A 1 185 ? 34.714 9.249 -32.326 1.00 91.75 185 PRO A CA 1
ATOM 1466 C C . PRO A 1 185 ? 34.438 10.133 -31.108 1.00 91.75 185 PRO A C 1
ATOM 1468 O O . PRO A 1 185 ? 33.362 10.040 -30.525 1.00 91.75 185 PRO A O 1
ATOM 1471 N N . GLU A 1 186 ? 35.365 11.030 -30.771 1.00 89.88 186 GLU A N 1
ATOM 1472 C CA . GLU A 1 186 ? 35.160 12.022 -29.708 1.00 89.88 186 GLU A CA 1
ATOM 1473 C C . GLU A 1 186 ? 33.864 12.813 -29.927 1.00 89.88 186 GLU A C 1
ATOM 1475 O O . GLU A 1 186 ? 33.511 13.124 -31.072 1.00 89.88 186 GLU A O 1
ATOM 1480 N N . ALA A 1 187 ? 33.186 13.185 -28.837 1.00 93.00 187 ALA A N 1
ATOM 1481 C CA . ALA A 1 187 ? 31.897 13.878 -28.877 1.00 93.00 187 ALA A CA 1
ATOM 1482 C C . ALA A 1 187 ? 31.921 15.141 -29.761 1.00 93.00 187 ALA A C 1
ATOM 1484 O O . ALA A 1 187 ? 31.002 15.363 -30.544 1.00 93.00 187 ALA A O 1
ATOM 1485 N N . SER A 1 188 ? 33.014 15.912 -29.719 1.00 92.88 188 SER A N 1
ATOM 1486 C CA . SER A 1 188 ? 33.237 17.121 -30.533 1.00 92.88 188 SER A CA 1
ATOM 1487 C C . SER A 1 188 ? 33.244 16.865 -32.050 1.00 92.88 188 SER A C 1
ATOM 1489 O O . SER A 1 188 ? 32.981 17.769 -32.845 1.00 92.88 188 SER A O 1
ATOM 1491 N N . SER A 1 189 ? 33.539 15.630 -32.463 1.00 94.44 189 SER A N 1
ATOM 1492 C CA . SER A 1 189 ? 33.624 15.192 -33.861 1.00 94.44 189 SER A CA 1
ATOM 1493 C C . SER A 1 189 ? 32.355 14.493 -34.370 1.00 94.44 189 SER A C 1
ATOM 1495 O O . SER A 1 189 ? 32.283 14.120 -35.550 1.00 94.44 189 SER A O 1
ATOM 1497 N N . LEU A 1 190 ? 31.373 14.288 -33.487 1.00 96.88 190 LEU A N 1
ATOM 1498 C CA . LEU A 1 190 ? 30.057 13.747 -33.801 1.00 96.88 190 LEU A CA 1
ATOM 1499 C C . LEU A 1 190 ? 29.040 14.880 -33.889 1.00 96.88 190 LEU A C 1
ATOM 1501 O O . LEU A 1 190 ? 28.942 15.742 -33.021 1.00 96.88 190 LEU A O 1
ATOM 1505 N N . LYS A 1 191 ? 28.240 14.864 -34.949 1.00 97.69 191 LYS A N 1
ATOM 1506 C CA . LYS A 1 191 ? 27.066 15.726 -35.089 1.00 97.69 191 LYS A CA 1
ATOM 1507 C C . LYS A 1 191 ? 25.813 14.904 -34.790 1.00 97.69 191 LYS A C 1
ATOM 1509 O O . LYS A 1 191 ? 25.815 13.708 -35.066 1.00 97.69 191 LYS A O 1
ATOM 1514 N N . PRO A 1 192 ? 24.701 15.512 -34.341 1.00 98.00 192 PRO A N 1
ATOM 1515 C CA . PRO A 1 192 ? 23.453 14.778 -34.120 1.00 98.00 192 PRO A CA 1
ATOM 1516 C C . PRO A 1 192 ? 22.997 13.938 -35.326 1.00 98.00 192 PRO A C 1
ATOM 1518 O O . PRO A 1 192 ? 22.514 12.829 -35.155 1.00 98.00 192 PRO A O 1
ATOM 1521 N N . LYS A 1 193 ? 23.233 14.419 -36.556 1.00 97.25 193 LYS A N 1
ATOM 1522 C CA . LYS A 1 193 ? 22.933 13.688 -37.802 1.00 97.25 193 LYS A CA 1
ATOM 1523 C C . LYS A 1 193 ? 23.783 12.432 -38.040 1.00 97.25 193 LYS A C 1
ATOM 1525 O O . LYS A 1 193 ? 23.446 11.642 -38.914 1.00 97.25 193 LYS A O 1
ATOM 1530 N N . ASP A 1 194 ? 24.898 12.288 -37.327 1.00 97.75 194 ASP A N 1
ATOM 1531 C CA . ASP A 1 194 ? 25.776 11.123 -37.430 1.00 97.75 194 ASP A CA 1
ATOM 1532 C C . ASP A 1 194 ? 25.227 9.943 -36.617 1.00 97.75 194 ASP A C 1
ATOM 1534 O O . ASP A 1 194 ? 25.744 8.837 -36.732 1.00 97.75 194 ASP A O 1
ATOM 1538 N N . VAL A 1 195 ? 24.191 10.161 -35.802 1.00 98.12 195 VAL A N 1
ATOM 1539 C CA . VAL A 1 195 ? 23.494 9.119 -35.051 1.00 98.12 195 VAL A CA 1
ATOM 1540 C C . VAL A 1 195 ? 22.063 9.033 -35.570 1.00 98.12 195 VAL A C 1
ATOM 1542 O O . VAL A 1 195 ? 21.347 10.032 -35.612 1.00 98.12 195 VAL A O 1
ATOM 1545 N N . SER A 1 196 ? 21.630 7.843 -35.979 1.00 97.88 196 SER A N 1
ATOM 1546 C CA . SER A 1 196 ? 20.263 7.629 -36.451 1.00 97.88 196 SER A CA 1
ATOM 1547 C C . SER A 1 196 ? 19.682 6.317 -35.936 1.00 97.88 196 SER A C 1
ATOM 1549 O O . SER A 1 196 ? 20.396 5.351 -35.671 1.00 97.88 196 SER A O 1
ATOM 1551 N N . PHE A 1 197 ? 18.364 6.307 -35.763 1.00 98.06 197 PHE A N 1
ATOM 1552 C CA . PHE A 1 197 ? 17.595 5.133 -35.370 1.00 98.06 197 PHE A CA 1
ATOM 1553 C C . PHE A 1 197 ? 16.799 4.701 -36.590 1.00 98.06 197 PHE A C 1
ATOM 1555 O O . PHE A 1 197 ? 16.043 5.505 -37.130 1.00 98.06 197 PHE A O 1
ATOM 1562 N N . LEU A 1 198 ? 17.009 3.479 -37.069 1.00 97.94 198 LEU A N 1
ATOM 1563 C CA . LEU A 1 198 ? 16.473 3.029 -38.347 1.00 97.94 198 LEU A CA 1
ATOM 1564 C C . LEU A 1 198 ? 15.274 2.104 -38.142 1.00 97.94 198 LEU A C 1
ATOM 1566 O O . LEU A 1 198 ? 15.384 1.111 -37.427 1.00 97.94 198 LEU A O 1
ATOM 1570 N N . LEU A 1 199 ? 14.161 2.393 -38.811 1.00 96.75 199 LEU A N 1
ATOM 1571 C CA . LEU A 1 199 ? 13.041 1.475 -39.006 1.00 96.75 199 LEU A CA 1
ATOM 1572 C C . LEU A 1 199 ? 13.146 0.883 -40.410 1.00 96.75 199 LEU A C 1
ATOM 1574 O O . LEU A 1 199 ? 13.208 1.628 -41.387 1.00 96.75 199 LEU A O 1
ATOM 1578 N N . ASP A 1 200 ? 13.207 -0.444 -40.513 1.00 95.44 200 ASP A N 1
ATOM 1579 C CA . ASP A 1 200 ? 13.309 -1.155 -41.796 1.00 95.44 200 ASP A CA 1
ATOM 1580 C C . ASP A 1 200 ? 14.457 -0.631 -42.687 1.00 95.44 200 ASP A C 1
ATOM 1582 O O . ASP A 1 200 ? 14.329 -0.464 -43.902 1.00 95.44 200 ASP A O 1
ATOM 1586 N N . GLY A 1 201 ? 15.596 -0.317 -42.056 1.00 95.69 201 GLY A N 1
ATOM 1587 C CA . GLY A 1 201 ? 16.803 0.190 -42.716 1.00 95.69 201 GLY A CA 1
ATOM 1588 C C . GLY A 1 201 ? 16.768 1.669 -43.122 1.00 95.69 201 GLY A C 1
ATOM 1589 O O . GLY A 1 201 ? 17.737 2.148 -43.711 1.00 95.69 201 GLY A O 1
ATOM 1590 N N . LYS A 1 202 ? 15.699 2.414 -42.810 1.00 97.38 202 LYS A N 1
ATOM 1591 C CA . LYS A 1 202 ? 15.583 3.860 -43.071 1.00 97.38 202 LYS A CA 1
ATOM 1592 C C . LYS A 1 202 ? 15.527 4.647 -41.771 1.00 97.38 202 LYS A C 1
ATOM 1594 O O . LYS A 1 202 ? 14.928 4.185 -40.809 1.00 97.38 202 LYS A O 1
ATOM 1599 N N . ALA A 1 203 ? 16.109 5.846 -41.747 1.00 97.50 203 ALA A N 1
ATOM 1600 C CA . ALA A 1 203 ? 16.057 6.709 -40.570 1.00 97.50 203 ALA A CA 1
ATOM 1601 C C . ALA A 1 203 ? 14.603 7.001 -40.168 1.00 97.50 203 ALA A C 1
ATOM 1603 O O . ALA A 1 203 ? 13.812 7.490 -40.974 1.00 97.50 203 ALA A O 1
ATOM 1604 N N . ASP A 1 204 ? 14.261 6.697 -38.920 1.00 97.69 204 ASP A N 1
ATOM 1605 C CA . ASP A 1 204 ? 12.958 6.988 -38.346 1.00 97.69 204 ASP A CA 1
ATOM 1606 C C . ASP A 1 204 ? 12.882 8.480 -38.010 1.00 97.69 204 ASP A C 1
ATOM 1608 O O . ASP A 1 204 ? 13.390 8.943 -36.989 1.00 97.69 204 ASP A O 1
ATOM 1612 N N . GLU A 1 205 ? 12.224 9.255 -38.871 1.00 97.06 205 GLU A N 1
ATOM 1613 C CA . GLU A 1 205 ? 12.072 10.707 -38.712 1.00 97.06 205 GLU A CA 1
ATOM 1614 C C . GLU A 1 205 ? 11.327 11.125 -37.428 1.00 97.06 205 GLU A C 1
ATOM 1616 O O . GLU A 1 205 ? 11.292 12.317 -37.077 1.00 97.06 205 GLU A O 1
ATOM 1621 N N . LYS A 1 206 ? 10.702 10.163 -36.734 1.00 97.62 206 LYS A N 1
ATOM 1622 C CA . LYS A 1 206 ? 10.023 10.358 -35.452 1.00 97.62 206 LYS A CA 1
ATOM 1623 C C . LYS A 1 206 ? 10.970 10.253 -34.256 1.00 97.62 206 LYS A C 1
ATOM 1625 O O . LYS A 1 206 ? 10.562 10.684 -33.179 1.00 97.62 206 LYS A O 1
ATOM 1630 N N . ILE A 1 207 ? 12.204 9.771 -34.439 1.00 97.50 207 ILE A N 1
ATOM 1631 C CA . ILE A 1 207 ? 13.284 9.801 -33.441 1.00 97.50 207 ILE A CA 1
ATOM 1632 C C . ILE A 1 207 ? 14.378 10.750 -33.933 1.00 97.50 207 ILE A C 1
ATOM 1634 O O . ILE A 1 207 ? 15.100 10.464 -34.885 1.00 97.50 207 ILE A O 1
ATOM 1638 N N . LYS A 1 208 ? 14.535 11.894 -33.266 1.00 97.75 208 LYS A N 1
ATOM 1639 C CA . LYS A 1 208 ? 15.563 12.884 -33.609 1.00 97.75 208 LYS A CA 1
ATOM 1640 C C . LYS A 1 208 ? 16.600 12.989 -32.512 1.00 97.75 208 LYS A C 1
ATOM 1642 O O . LYS A 1 208 ? 16.265 13.337 -31.387 1.00 97.75 208 LYS A O 1
ATOM 1647 N N . VAL A 1 209 ? 17.865 12.779 -32.847 1.00 98.00 209 VAL A N 1
ATOM 1648 C CA . VAL A 1 209 ? 18.971 13.111 -31.945 1.00 98.00 209 VAL A CA 1
ATOM 1649 C C . VAL A 1 209 ? 19.050 14.633 -31.852 1.00 98.00 209 VAL A C 1
ATOM 1651 O O . VAL A 1 209 ? 19.245 15.312 -32.860 1.00 98.00 209 VAL A O 1
ATOM 1654 N N . LYS A 1 210 ? 18.824 15.174 -30.655 1.00 97.94 210 LYS A N 1
ATOM 1655 C CA . LYS A 1 210 ? 18.920 16.610 -30.365 1.00 97.94 210 LYS A CA 1
ATOM 1656 C C . LYS A 1 210 ? 20.356 17.004 -30.060 1.00 97.94 210 LYS A C 1
ATOM 1658 O O . LYS A 1 210 ? 20.825 18.032 -30.538 1.00 97.94 210 LYS A O 1
ATOM 1663 N N . GLU A 1 211 ? 21.039 16.177 -29.279 1.00 97.62 211 GLU A N 1
ATOM 1664 C CA . GLU A 1 211 ? 22.327 16.517 -28.689 1.00 97.62 211 GLU A CA 1
ATOM 1665 C C . GLU A 1 211 ? 23.183 15.262 -28.503 1.00 97.62 211 GLU A C 1
ATOM 1667 O O . GLU A 1 211 ? 22.676 14.203 -28.119 1.00 97.62 211 GLU A O 1
ATOM 1672 N N . ILE A 1 212 ? 24.480 15.400 -28.779 1.00 98.00 212 ILE A N 1
ATOM 1673 C CA . ILE A 1 212 ? 25.508 14.447 -28.362 1.00 98.00 212 ILE A CA 1
ATOM 1674 C C . ILE A 1 212 ? 26.007 14.945 -27.008 1.00 98.00 212 ILE A C 1
ATOM 1676 O O . ILE A 1 212 ? 26.595 16.020 -26.948 1.00 98.00 212 ILE A O 1
ATOM 1680 N N . LEU A 1 213 ? 25.715 14.210 -25.938 1.00 96.25 213 LEU A N 1
ATOM 1681 C CA . LEU A 1 213 ? 26.026 14.650 -24.578 1.00 96.25 213 LEU A CA 1
ATOM 1682 C C . LEU A 1 213 ? 27.475 14.325 -24.228 1.00 96.25 213 LEU A C 1
ATOM 1684 O O . LEU A 1 213 ? 28.233 15.197 -23.817 1.00 96.25 213 LEU A O 1
ATOM 1688 N N . GLU A 1 214 ? 27.860 13.066 -24.417 1.00 94.31 214 GLU A N 1
ATOM 1689 C CA . GLU A 1 214 ? 29.160 12.564 -23.987 1.00 94.31 214 GLU A CA 1
ATOM 1690 C C . GLU A 1 214 ? 29.571 11.367 -24.844 1.00 94.31 214 GLU A C 1
ATOM 1692 O O . GLU A 1 214 ? 28.738 10.553 -25.246 1.00 94.31 214 GLU A O 1
ATOM 1697 N N . VAL A 1 215 ? 30.868 11.249 -25.100 1.00 93.50 215 VAL A N 1
ATOM 1698 C CA . VAL A 1 215 ? 31.504 9.995 -25.501 1.00 93.50 215 VAL A CA 1
ATOM 1699 C C . VAL A 1 215 ? 32.579 9.741 -24.465 1.00 93.50 215 VAL A C 1
ATOM 1701 O O . VAL A 1 215 ? 33.373 10.642 -24.202 1.00 93.50 215 VAL A O 1
ATOM 1704 N N . ASP A 1 216 ? 32.590 8.554 -23.867 1.00 87.19 216 ASP A N 1
ATOM 1705 C CA . ASP A 1 216 ? 33.637 8.217 -22.904 1.00 87.19 216 ASP A CA 1
ATOM 1706 C C . ASP A 1 216 ? 35.022 8.233 -23.577 1.00 87.19 216 ASP A C 1
ATOM 1708 O O . ASP A 1 216 ? 35.144 7.985 -24.777 1.00 87.19 216 ASP A O 1
ATOM 1712 N N . ASP A 1 217 ? 36.103 8.484 -22.827 1.00 76.25 217 ASP A N 1
ATOM 1713 C CA . ASP A 1 217 ? 37.439 8.561 -23.458 1.00 76.25 217 ASP A CA 1
ATOM 1714 C C . ASP A 1 217 ? 37.870 7.223 -24.097 1.00 76.25 217 ASP A C 1
ATOM 1716 O O . ASP A 1 217 ? 38.772 7.172 -24.935 1.00 76.25 217 ASP A O 1
ATOM 1720 N N . GLY A 1 218 ? 37.219 6.118 -23.715 1.00 75.25 218 GLY A N 1
ATOM 1721 C CA . GLY A 1 218 ? 37.380 4.811 -24.346 1.00 75.25 218 GLY A CA 1
ATOM 1722 C C . GLY A 1 218 ? 36.743 4.710 -25.739 1.00 75.25 218 GLY A C 1
ATOM 1723 O O . GLY A 1 218 ? 37.104 3.822 -26.514 1.00 75.25 218 GLY A O 1
ATOM 1724 N N . GLY A 1 219 ? 35.814 5.593 -26.107 1.00 83.44 219 GLY A N 1
ATOM 1725 C CA . GLY A 1 219 ? 34.986 5.455 -27.305 1.00 83.44 219 GLY A CA 1
ATOM 1726 C C . GLY A 1 219 ? 34.173 4.155 -27.302 1.00 83.44 219 GLY A C 1
ATOM 1727 O O . GLY A 1 219 ? 33.992 3.530 -28.351 1.00 83.44 219 GLY A O 1
ATOM 1728 N N . THR A 1 220 ? 33.764 3.706 -26.119 1.00 84.38 220 THR A N 1
ATOM 1729 C CA . THR A 1 220 ? 32.956 2.511 -25.858 1.00 84.38 220 THR A CA 1
ATOM 1730 C C . THR A 1 220 ? 31.520 2.835 -25.465 1.00 84.38 220 THR A C 1
ATOM 1732 O O . THR A 1 220 ? 30.648 1.974 -25.589 1.00 84.38 220 THR A O 1
ATOM 1735 N N . SER A 1 221 ? 31.252 4.071 -25.054 1.00 89.25 221 SER A N 1
ATOM 1736 C CA . SER A 1 221 ? 29.934 4.554 -24.657 1.00 89.25 221 SER A CA 1
ATOM 1737 C C . SER A 1 221 ? 29.679 5.938 -25.243 1.00 89.25 221 SER A C 1
ATOM 1739 O O . SER A 1 221 ? 30.542 6.811 -25.187 1.00 89.25 221 SER A O 1
ATOM 1741 N N . LEU A 1 222 ? 28.493 6.130 -25.811 1.00 96.00 222 LEU A N 1
ATOM 1742 C CA . LEU A 1 222 ? 28.018 7.376 -26.403 1.00 96.00 222 LEU A CA 1
ATOM 1743 C C . LEU A 1 222 ? 26.651 7.714 -25.800 1.00 96.00 222 LEU A C 1
ATOM 1745 O O . LEU A 1 222 ? 25.680 6.991 -26.019 1.00 96.00 222 LEU A O 1
ATOM 1749 N N . GLN A 1 223 ? 26.557 8.819 -25.065 1.00 97.50 223 GLN A N 1
ATOM 1750 C CA . GLN A 1 223 ? 25.294 9.338 -24.550 1.00 97.50 223 GLN A CA 1
ATOM 1751 C C . GLN A 1 223 ? 24.698 10.366 -25.508 1.00 97.50 223 GLN A C 1
ATOM 1753 O O . GLN A 1 223 ? 25.347 11.339 -25.900 1.00 97.50 223 GLN A O 1
ATOM 1758 N N . VAL A 1 224 ? 23.431 10.173 -25.860 1.00 98.00 224 VAL A N 1
ATOM 1759 C CA . VAL A 1 224 ? 22.685 11.065 -26.751 1.00 98.00 224 VAL A CA 1
ATOM 1760 C C . VAL A 1 224 ? 21.349 11.443 -26.138 1.00 98.00 224 VAL A C 1
ATOM 1762 O O . VAL A 1 224 ? 20.671 10.609 -25.541 1.00 98.00 224 VAL A O 1
ATOM 1765 N N . ARG A 1 225 ? 20.932 12.696 -26.328 1.00 97.88 225 ARG A N 1
ATOM 1766 C CA . ARG A 1 225 ? 19.558 13.119 -26.051 1.00 97.88 225 ARG A CA 1
ATOM 1767 C C . ARG A 1 225 ? 18.740 12.980 -27.324 1.00 97.88 225 ARG A C 1
ATOM 1769 O O . ARG A 1 225 ? 19.035 13.632 -28.328 1.00 97.88 225 ARG A O 1
ATOM 1776 N N . VAL A 1 226 ? 17.703 12.156 -27.285 1.00 97.75 226 VAL A N 1
ATOM 1777 C CA . VAL A 1 226 ? 16.777 11.942 -28.399 1.00 97.75 226 VAL A CA 1
ATOM 1778 C C . VAL A 1 226 ? 15.423 12.552 -28.089 1.00 97.75 226 VAL A C 1
ATOM 1780 O O . VAL A 1 226 ? 15.000 12.571 -26.942 1.00 97.75 226 VAL A O 1
ATOM 1783 N N . SER A 1 227 ? 14.744 13.036 -29.119 1.00 97.31 227 SER A N 1
ATOM 1784 C CA . SER A 1 227 ? 13.365 13.499 -29.069 1.00 97.31 227 SER A CA 1
ATOM 1785 C C . SER A 1 227 ? 12.494 12.560 -29.878 1.00 97.31 227 SER A C 1
ATOM 1787 O O . SER A 1 227 ? 12.761 12.328 -31.061 1.00 97.31 227 SER A O 1
ATOM 1789 N N . MET A 1 228 ? 11.460 12.031 -29.242 1.00 96.81 228 MET A N 1
ATOM 1790 C CA . MET A 1 228 ? 10.485 11.137 -29.848 1.00 96.81 228 MET A CA 1
ATOM 1791 C C . MET A 1 228 ? 9.171 11.870 -30.069 1.00 96.81 228 MET A C 1
ATOM 1793 O O . MET A 1 228 ? 8.742 12.654 -29.223 1.00 96.81 228 MET A O 1
ATOM 1797 N N . LYS A 1 229 ? 8.519 11.608 -31.203 1.00 95.69 229 LYS A N 1
ATOM 1798 C CA . LYS A 1 229 ? 7.169 12.111 -31.480 1.00 95.69 229 LYS A CA 1
ATOM 1799 C C . LYS A 1 229 ? 6.095 11.141 -30.988 1.00 95.69 229 LYS A C 1
ATOM 1801 O O . LYS A 1 229 ? 6.263 9.930 -31.088 1.00 95.69 229 LYS A O 1
ATOM 1806 N N . LYS A 1 230 ? 4.943 11.682 -30.577 1.00 92.38 230 LYS A N 1
ATOM 1807 C CA . LYS A 1 230 ? 3.785 10.904 -30.099 1.00 92.38 230 LYS A CA 1
ATOM 1808 C C . LYS A 1 230 ? 3.272 9.848 -31.083 1.00 92.38 230 LYS A C 1
ATOM 1810 O O . LYS A 1 230 ? 2.734 8.834 -30.665 1.00 92.38 230 LYS A O 1
ATOM 1815 N N . ASP A 1 231 ? 3.419 10.093 -32.382 1.00 91.62 231 ASP A N 1
ATOM 1816 C CA . ASP A 1 231 ? 2.916 9.243 -33.465 1.00 91.62 231 ASP A CA 1
ATOM 1817 C C . ASP A 1 231 ? 3.987 8.293 -34.026 1.00 91.62 231 ASP A C 1
ATOM 1819 O O . ASP A 1 231 ? 3.904 7.857 -35.174 1.00 91.62 231 ASP A O 1
ATOM 1823 N N . ILE A 1 232 ? 5.023 8.003 -33.234 1.00 94.56 232 ILE A N 1
ATOM 1824 C CA . ILE A 1 232 ? 6.050 7.027 -33.583 1.00 94.56 232 ILE A CA 1
ATOM 1825 C C . ILE A 1 232 ? 5.462 5.615 -33.722 1.00 94.56 232 ILE A C 1
ATOM 1827 O O . ILE A 1 232 ? 4.643 5.179 -32.913 1.00 94.56 232 ILE A O 1
ATOM 1831 N N . LEU A 1 233 ? 5.897 4.890 -34.755 1.00 92.69 233 LEU A N 1
ATOM 1832 C CA . LEU A 1 233 ? 5.495 3.503 -34.979 1.00 92.69 233 LEU A CA 1
ATOM 1833 C C . LEU A 1 233 ? 6.175 2.567 -33.979 1.00 92.69 233 LEU A C 1
ATOM 1835 O O . LEU A 1 233 ? 7.334 2.760 -33.617 1.00 92.69 233 LEU A O 1
ATOM 1839 N N . THR A 1 234 ? 5.488 1.505 -33.583 1.00 91.31 234 THR A N 1
ATOM 1840 C CA . THR A 1 234 ? 6.078 0.478 -32.722 1.00 91.31 234 THR A CA 1
ATOM 1841 C C . THR A 1 234 ? 7.026 -0.450 -33.472 1.00 91.31 234 THR A C 1
ATOM 1843 O O . THR A 1 234 ? 7.012 -0.511 -34.700 1.00 91.31 234 THR A O 1
ATOM 1846 N N . GLY A 1 235 ? 7.844 -1.189 -32.728 1.00 92.19 235 GLY A N 1
ATOM 1847 C CA . GLY A 1 235 ? 8.767 -2.193 -33.244 1.00 92.19 235 GLY A CA 1
ATOM 1848 C C . GLY A 1 235 ? 10.232 -1.849 -32.997 1.00 92.19 235 GLY A C 1
ATOM 1849 O O . GLY A 1 235 ? 10.573 -0.821 -32.408 1.00 92.19 235 GLY A O 1
ATOM 1850 N N . LYS A 1 236 ? 11.112 -2.733 -33.463 1.00 95.50 236 LYS A N 1
ATOM 1851 C CA . LYS A 1 236 ? 12.558 -2.604 -33.273 1.00 95.50 236 LYS A CA 1
ATOM 1852 C C . LYS A 1 236 ? 13.156 -1.536 -34.186 1.00 95.50 236 LYS A C 1
ATOM 1854 O O . LYS A 1 236 ? 12.607 -1.215 -35.241 1.00 95.50 236 LYS A O 1
ATOM 1859 N N . ARG A 1 237 ? 14.281 -0.977 -33.757 1.00 97.94 237 ARG A N 1
ATOM 1860 C CA . ARG A 1 237 ? 15.110 -0.025 -34.484 1.00 97.94 237 ARG A CA 1
ATOM 1861 C C . ARG A 1 237 ? 16.549 -0.495 -34.474 1.00 97.94 237 ARG A C 1
ATOM 1863 O O . ARG A 1 237 ? 17.083 -0.885 -33.431 1.00 97.94 237 ARG A O 1
ATOM 1870 N N . ASP A 1 238 ? 17.183 -0.403 -35.632 1.00 97.56 238 ASP A N 1
ATOM 1871 C CA . ASP A 1 238 ? 18.635 -0.462 -35.690 1.00 97.56 238 ASP A CA 1
ATOM 1872 C C . ASP A 1 238 ? 19.191 0.879 -35.200 1.00 97.56 238 ASP A C 1
ATOM 1874 O O . ASP A 1 238 ? 18.564 1.925 -35.362 1.00 97.56 238 ASP A O 1
ATOM 1878 N N . VAL A 1 239 ? 20.369 0.863 -34.592 1.00 97.44 239 VAL A N 1
ATOM 1879 C CA . VAL A 1 239 ? 21.059 2.069 -34.131 1.00 97.44 239 VAL A CA 1
ATOM 1880 C C . VAL A 1 239 ? 22.314 2.232 -34.970 1.00 97.44 239 VAL A C 1
ATOM 1882 O O . VAL A 1 239 ? 23.181 1.356 -34.982 1.00 97.44 239 VAL A O 1
ATOM 1885 N N . GLN A 1 240 ? 22.404 3.350 -35.682 1.00 97.75 240 GLN A N 1
ATOM 1886 C CA . GLN A 1 240 ? 23.530 3.687 -36.537 1.00 97.75 240 GLN A CA 1
ATOM 1887 C C . GLN A 1 240 ? 24.317 4.856 -35.942 1.00 97.75 240 GLN A C 1
ATOM 1889 O O . GLN A 1 240 ? 23.738 5.873 -35.568 1.00 97.75 240 GLN A O 1
ATOM 1894 N N . VAL A 1 241 ? 25.643 4.719 -35.898 1.00 97.19 241 VAL A N 1
ATOM 1895 C CA . VAL A 1 241 ? 26.593 5.776 -35.527 1.00 97.19 241 VAL A CA 1
ATOM 1896 C C . VAL A 1 241 ? 27.653 5.865 -36.629 1.00 97.19 241 VAL A C 1
ATOM 1898 O O . VAL A 1 241 ? 28.504 4.982 -36.757 1.00 97.19 241 VAL A O 1
ATOM 1901 N N . LYS A 1 242 ? 27.588 6.916 -37.454 1.00 95.69 242 LYS A N 1
ATOM 1902 C CA . LYS A 1 242 ? 28.286 7.038 -38.745 1.00 95.69 242 LYS A CA 1
ATOM 1903 C C . LYS A 1 242 ? 28.082 5.773 -39.592 1.00 95.69 242 LYS A C 1
ATOM 1905 O O . LYS A 1 242 ? 26.962 5.461 -39.978 1.00 95.69 242 LYS A O 1
ATOM 1910 N N . GLU A 1 243 ? 29.151 5.033 -39.871 1.00 94.00 243 GLU A N 1
ATOM 1911 C CA . GLU A 1 243 ? 29.113 3.798 -40.664 1.00 94.00 243 GLU A CA 1
ATOM 1912 C C . GLU A 1 243 ? 28.852 2.543 -39.811 1.00 94.00 243 GLU A C 1
ATOM 1914 O O . GLU A 1 243 ? 28.595 1.468 -40.351 1.00 94.00 243 GLU A O 1
ATOM 1919 N N . GLY A 1 244 ? 28.905 2.656 -38.479 1.00 93.62 244 GLY A N 1
ATOM 1920 C CA . GLY A 1 244 ? 28.644 1.546 -37.567 1.00 93.62 244 GLY A CA 1
ATOM 1921 C C . GLY A 1 244 ? 27.149 1.302 -37.389 1.00 93.62 244 GLY A C 1
ATOM 1922 O O . GLY A 1 244 ? 26.415 2.229 -37.061 1.00 93.62 244 GLY A O 1
ATOM 1923 N N . LEU A 1 245 ? 26.705 0.055 -37.565 1.00 95.50 245 LEU A N 1
ATOM 1924 C CA . LEU A 1 245 ? 25.300 -0.352 -37.460 1.00 95.50 245 LEU A CA 1
ATOM 1925 C C . LEU A 1 245 ? 25.132 -1.466 -36.422 1.00 95.50 245 LEU A C 1
ATOM 1927 O O . LEU A 1 245 ? 25.784 -2.506 -36.518 1.00 95.50 245 LEU A O 1
ATOM 1931 N N . GLY A 1 246 ? 24.224 -1.266 -35.471 1.00 93.62 246 GLY A N 1
ATOM 1932 C CA . GLY A 1 246 ? 23.780 -2.281 -34.521 1.00 93.62 246 GLY A CA 1
ATOM 1933 C C . GLY A 1 246 ? 22.312 -2.616 -34.758 1.00 93.62 246 GLY A C 1
ATOM 1934 O O . GLY A 1 246 ? 21.474 -1.718 -34.752 1.00 93.62 246 GLY A O 1
ATOM 1935 N N . LYS A 1 247 ? 21.991 -3.892 -34.988 1.00 95.00 247 LYS A N 1
ATOM 1936 C CA . LYS A 1 247 ? 20.649 -4.309 -35.422 1.00 95.00 247 LYS A CA 1
ATOM 1937 C C . LYS A 1 247 ? 19.690 -4.557 -34.261 1.00 95.00 247 LYS A C 1
ATOM 1939 O O . LYS A 1 247 ? 20.057 -5.244 -33.312 1.00 95.00 247 LYS A O 1
ATOM 1944 N N . GLY A 1 248 ? 18.463 -4.050 -34.379 1.00 91.31 248 GLY A N 1
ATOM 1945 C CA . GLY A 1 248 ? 17.346 -4.301 -33.468 1.00 91.31 248 GLY A CA 1
ATOM 1946 C C . GLY A 1 248 ? 17.649 -3.994 -32.003 1.00 91.31 248 GLY A C 1
ATOM 1947 O O . GLY A 1 248 ? 17.219 -4.745 -31.131 1.00 91.31 248 GLY A O 1
ATOM 1948 N N . LEU A 1 249 ? 18.438 -2.950 -31.742 1.00 93.19 249 LEU A N 1
ATOM 1949 C CA . LEU A 1 249 ? 18.945 -2.652 -30.402 1.00 93.19 249 LEU A CA 1
ATOM 1950 C C . LEU A 1 249 ? 17.956 -1.855 -29.551 1.00 93.19 249 LEU A C 1
ATOM 1952 O O . LEU A 1 249 ? 17.989 -1.995 -28.334 1.00 93.19 249 LEU A O 1
ATOM 1956 N N . LEU A 1 250 ? 17.101 -1.041 -30.174 1.00 95.81 250 LEU A N 1
ATOM 1957 C CA . LEU A 1 250 ? 16.071 -0.253 -29.496 1.00 95.81 250 LEU A CA 1
ATOM 1958 C C . LEU A 1 250 ? 14.685 -0.763 -29.899 1.00 95.81 250 LEU A C 1
ATOM 1960 O O . LEU A 1 250 ? 14.441 -0.958 -31.083 1.00 95.81 250 LEU A O 1
ATOM 1964 N N . GLU A 1 251 ? 13.759 -0.927 -28.963 1.00 94.94 251 GLU A N 1
ATOM 1965 C CA . GLU A 1 251 ? 12.372 -1.300 -29.248 1.00 94.94 251 GLU A CA 1
ATOM 1966 C C . GLU A 1 251 ? 11.399 -0.208 -28.801 1.00 94.94 251 GLU A C 1
ATOM 1968 O O . GLU A 1 251 ? 11.407 0.223 -27.650 1.00 94.94 251 GLU A O 1
ATOM 1973 N N . ILE A 1 252 ? 10.555 0.250 -29.728 1.00 94.06 252 ILE A N 1
ATOM 1974 C CA . ILE A 1 252 ? 9.472 1.187 -29.434 1.00 94.06 252 ILE A CA 1
ATOM 1975 C C . ILE A 1 252 ? 8.204 0.379 -29.168 1.00 94.06 252 ILE A C 1
ATOM 1977 O O . ILE A 1 252 ? 7.657 -0.245 -30.082 1.00 94.06 252 ILE A O 1
ATOM 1981 N N . LYS A 1 253 ? 7.724 0.389 -27.927 1.00 89.94 253 LYS A N 1
ATOM 1982 C CA . LYS A 1 253 ? 6.499 -0.306 -27.516 1.00 89.94 253 LYS A CA 1
ATOM 1983 C C . LYS A 1 253 ? 5.280 0.603 -27.636 1.00 89.94 253 LYS A C 1
ATOM 1985 O O . LYS A 1 253 ? 5.401 1.831 -27.668 1.00 89.94 253 LYS A O 1
ATOM 1990 N N . ARG A 1 254 ? 4.085 0.008 -27.720 1.00 86.12 254 ARG A N 1
ATOM 1991 C CA . ARG A 1 254 ? 2.844 0.787 -27.586 1.00 86.12 254 ARG A CA 1
ATOM 1992 C C . ARG A 1 254 ? 2.802 1.351 -26.163 1.00 86.12 254 ARG A C 1
ATOM 1994 O O . ARG A 1 254 ? 3.232 0.652 -25.248 1.00 86.12 254 ARG A O 1
ATOM 2001 N N . PRO A 1 255 ? 2.311 2.584 -25.958 1.00 87.81 255 PRO A N 1
ATOM 2002 C CA . PRO A 1 255 ? 2.092 3.077 -24.605 1.00 87.81 255 PRO A CA 1
ATOM 2003 C C . PRO A 1 255 ? 1.137 2.133 -23.880 1.00 87.81 255 PRO A C 1
ATOM 2005 O O . PRO A 1 255 ? 0.100 1.749 -24.432 1.00 87.81 255 PRO A O 1
ATOM 2008 N N . ALA A 1 256 ? 1.473 1.786 -22.642 1.00 91.94 256 ALA A N 1
ATOM 2009 C CA . ALA A 1 256 ? 0.562 1.030 -21.806 1.00 91.94 256 ALA A CA 1
ATOM 2010 C C . ALA A 1 256 ? -0.679 1.884 -21.511 1.00 91.94 256 ALA A C 1
ATOM 2012 O O . ALA A 1 256 ? -0.582 3.002 -20.997 1.00 91.94 256 ALA A O 1
ATOM 2013 N N . LYS A 1 257 ? -1.862 1.364 -21.836 1.00 95.06 257 LYS A N 1
ATOM 2014 C CA . LYS A 1 257 ? -3.133 1.999 -21.496 1.00 95.06 257 LYS A CA 1
ATOM 2015 C C . LYS A 1 257 ? -3.379 1.850 -19.997 1.00 95.06 257 LYS A C 1
ATOM 2017 O O . LYS A 1 257 ? -3.263 0.753 -19.452 1.00 95.06 257 LYS A O 1
ATOM 2022 N N . LYS A 1 258 ? -3.739 2.950 -19.336 1.00 96.62 258 LYS A N 1
ATOM 2023 C CA . LYS A 1 258 ? -4.128 2.933 -17.923 1.00 96.62 258 LYS A CA 1
ATOM 2024 C C . LYS A 1 258 ? -5.549 2.386 -17.790 1.00 96.62 258 LYS A C 1
ATOM 2026 O O . LYS A 1 258 ? -6.473 2.944 -18.377 1.00 96.62 258 LYS A O 1
ATOM 2031 N N . LEU A 1 259 ? -5.710 1.319 -17.014 1.00 97.88 259 LEU A N 1
ATOM 2032 C CA . LEU A 1 259 ? -6.996 0.862 -16.496 1.00 97.88 259 LEU A CA 1
ATOM 2033 C C . LEU A 1 259 ? -7.182 1.486 -15.100 1.00 97.88 259 LEU A C 1
ATOM 2035 O O . LEU A 1 259 ? -6.495 1.058 -14.171 1.00 97.88 259 LEU A O 1
ATOM 2039 N N . PRO A 1 260 ? -8.041 2.512 -14.948 1.00 98.00 260 PRO A N 1
ATOM 2040 C CA . PRO A 1 260 ? -8.238 3.184 -13.664 1.00 98.00 260 PRO A CA 1
ATOM 2041 C C . PRO A 1 260 ? -8.925 2.264 -12.648 1.00 98.00 260 PRO A C 1
ATOM 2043 O O . PRO A 1 260 ? -9.805 1.473 -13.004 1.00 98.00 260 PRO A O 1
ATOM 2046 N N . LEU A 1 261 ? -8.556 2.389 -11.370 1.00 97.75 261 LEU A N 1
ATOM 2047 C CA . LEU A 1 261 ? -9.219 1.658 -10.286 1.00 97.75 261 LEU A CA 1
ATOM 2048 C C . LEU A 1 261 ? -10.686 2.083 -10.158 1.00 97.75 261 LEU A C 1
ATOM 2050 O O . LEU A 1 261 ? -10.990 3.272 -10.156 1.00 97.75 261 LEU A O 1
ATOM 2054 N N . GLY A 1 262 ? -11.601 1.118 -10.054 1.00 96.94 262 GLY A N 1
ATOM 2055 C CA . GLY A 1 262 ? -13.048 1.369 -10.042 1.00 96.94 262 GLY A CA 1
ATOM 2056 C C . GLY A 1 262 ? -13.632 1.752 -11.408 1.00 96.94 262 GLY A C 1
ATOM 2057 O O . GLY A 1 262 ? -14.837 1.969 -11.518 1.00 96.94 262 GLY A O 1
ATOM 2058 N N . GLY A 1 263 ? -12.804 1.837 -12.455 1.00 97.25 263 GLY A N 1
ATOM 2059 C CA . GLY A 1 263 ? -13.222 2.229 -13.794 1.00 97.25 263 GLY A CA 1
ATOM 2060 C C . GLY A 1 263 ? -13.192 1.091 -14.812 1.00 97.25 263 GLY A C 1
ATOM 2061 O O . GLY A 1 263 ? -13.111 -0.097 -14.482 1.00 97.25 263 GLY A O 1
ATOM 2062 N N . SER A 1 264 ? -13.284 1.476 -16.085 1.00 97.62 264 SER A N 1
ATOM 2063 C CA . SER A 1 264 ? -13.279 0.559 -17.223 1.00 97.62 264 SER A CA 1
ATOM 2064 C C . SER A 1 264 ? -12.348 1.033 -18.337 1.00 97.62 264 SER A C 1
ATOM 2066 O O . SER A 1 264 ? -12.034 2.220 -18.441 1.00 97.62 264 SER A O 1
ATOM 2068 N N . LEU A 1 265 ? -11.896 0.098 -19.171 1.00 97.62 265 LEU A N 1
ATOM 2069 C CA . LEU A 1 265 ? -11.044 0.368 -20.324 1.00 97.62 265 LEU A CA 1
ATOM 2070 C C . LEU A 1 265 ? -11.389 -0.578 -21.474 1.00 97.62 265 LEU A C 1
ATOM 2072 O O . LEU A 1 265 ? -11.394 -1.795 -21.310 1.00 97.62 265 LEU A O 1
ATOM 2076 N N . LYS A 1 266 ? -11.598 -0.018 -22.665 1.00 97.06 266 LYS A N 1
ATOM 2077 C CA . LYS A 1 266 ? -11.711 -0.788 -23.907 1.00 97.06 266 LYS A CA 1
ATOM 2078 C C . LYS A 1 266 ? -10.328 -1.169 -24.432 1.00 97.06 266 LYS A C 1
ATOM 2080 O O . LYS A 1 266 ? -9.463 -0.303 -24.605 1.00 97.06 266 LYS A O 1
ATOM 2085 N N . VAL A 1 267 ? -10.141 -2.456 -24.703 1.00 95.06 267 VAL A N 1
ATOM 2086 C CA . VAL A 1 267 ? -8.870 -3.048 -25.133 1.00 95.06 267 VAL A CA 1
ATOM 2087 C C . VAL A 1 267 ? -9.050 -3.846 -26.417 1.00 95.06 267 VAL A C 1
ATOM 2089 O O . VAL A 1 267 ? -10.096 -4.452 -26.644 1.00 95.06 267 VAL A O 1
ATOM 2092 N N . VAL A 1 268 ? -8.020 -3.849 -27.254 1.00 90.25 268 VAL A N 1
ATOM 2093 C CA . VAL A 1 268 ? -7.927 -4.641 -28.486 1.00 90.25 268 VAL A CA 1
ATOM 2094 C C . VAL A 1 268 ? -6.643 -5.469 -28.485 1.00 90.25 268 VAL A C 1
ATOM 2096 O O . VAL A 1 268 ? -5.729 -5.228 -27.694 1.00 90.25 268 VAL A O 1
ATOM 2099 N N . LEU A 1 269 ? -6.552 -6.446 -29.391 1.00 83.88 269 LEU A N 1
ATOM 2100 C CA . LEU A 1 269 ? -5.374 -7.306 -29.506 1.00 83.88 269 LEU A CA 1
ATOM 2101 C C . LEU A 1 269 ? -4.078 -6.489 -29.680 1.00 83.88 269 LEU A C 1
ATOM 2103 O O . LEU A 1 269 ? -3.958 -5.640 -30.571 1.00 83.88 269 LEU A O 1
ATOM 2107 N N . GLY A 1 270 ? -3.095 -6.776 -28.823 1.00 82.50 270 GLY A N 1
ATOM 2108 C CA . GLY A 1 270 ? -1.792 -6.107 -28.796 1.00 82.50 270 GLY A CA 1
ATOM 2109 C C . GLY A 1 270 ? -1.747 -4.802 -27.996 1.00 82.50 270 GLY A C 1
ATOM 2110 O O . GLY A 1 270 ? -0.751 -4.086 -28.088 1.00 82.50 270 GLY A O 1
ATOM 2111 N N . ASP A 1 271 ? -2.800 -4.447 -27.257 1.00 89.75 271 ASP A N 1
ATOM 2112 C CA . ASP A 1 271 ? -2.702 -3.417 -26.223 1.00 89.75 271 ASP A CA 1
ATOM 2113 C C . ASP A 1 271 ? -1.912 -3.933 -25.015 1.00 89.75 271 ASP A C 1
ATOM 2115 O O . ASP A 1 271 ? -2.196 -5.009 -24.492 1.00 89.75 271 ASP A O 1
ATOM 2119 N N . THR A 1 272 ? -0.982 -3.118 -24.522 1.00 91.06 272 THR A N 1
ATOM 2120 C CA . THR A 1 272 ? -0.448 -3.261 -23.165 1.00 91.06 272 THR A CA 1
ATOM 2121 C C . THR A 1 272 ? -1.372 -2.504 -22.223 1.00 91.06 272 THR A C 1
ATOM 2123 O O . THR A 1 272 ? -1.694 -1.341 -22.478 1.00 91.06 272 THR A O 1
ATOM 2126 N N . VAL A 1 273 ? -1.792 -3.127 -21.125 1.00 96.06 273 VAL A N 1
ATOM 2127 C CA . VAL A 1 273 ? -2.644 -2.486 -20.116 1.00 96.06 273 VAL A CA 1
ATOM 2128 C C . VAL A 1 273 ? -1.948 -2.536 -18.772 1.00 96.06 273 VAL A C 1
ATOM 2130 O O . VAL A 1 273 ? -1.371 -3.556 -18.403 1.00 96.06 273 VAL A O 1
ATOM 2133 N N . ARG A 1 274 ? -2.018 -1.433 -18.030 1.00 96.81 274 ARG A N 1
ATOM 2134 C CA . ARG A 1 274 ? -1.507 -1.355 -16.666 1.00 96.81 274 ARG A CA 1
ATOM 2135 C C . ARG A 1 274 ? -2.516 -0.731 -15.719 1.00 96.81 274 ARG A C 1
ATOM 2137 O O . ARG A 1 274 ? -3.300 0.130 -16.110 1.00 96.81 274 ARG A O 1
ATOM 2144 N N . VAL A 1 275 ? -2.458 -1.147 -14.467 1.00 97.88 275 VAL A N 1
ATOM 2145 C CA . VAL A 1 275 ? -3.266 -0.649 -13.353 1.00 97.88 275 VAL A CA 1
ATOM 2146 C C . VAL A 1 275 ? -2.326 -0.258 -12.220 1.00 97.88 275 VAL A C 1
ATOM 2148 O O . VAL A 1 275 ? -1.324 -0.933 -11.982 1.00 97.88 275 VAL A O 1
ATOM 2151 N N . TYR A 1 276 ? -2.604 0.857 -11.555 1.00 97.81 276 TYR A N 1
ATOM 2152 C CA . TYR A 1 276 ? -1.793 1.329 -10.437 1.00 97.81 276 TYR A CA 1
ATOM 2153 C C . TYR A 1 276 ? -2.451 0.952 -9.115 1.00 97.81 276 TYR A C 1
ATOM 2155 O O . TYR A 1 276 ? -3.649 1.161 -8.937 1.00 97.81 276 TYR A O 1
ATOM 2163 N N . ILE A 1 277 ? -1.667 0.414 -8.184 1.00 98.12 277 ILE A N 1
ATOM 2164 C CA . ILE A 1 277 ? -2.098 0.162 -6.810 1.00 98.12 277 ILE A CA 1
ATOM 2165 C C . ILE A 1 277 ? -1.492 1.249 -5.919 1.00 98.12 277 ILE A C 1
ATOM 2167 O O . ILE A 1 277 ? -0.265 1.335 -5.833 1.00 98.12 277 ILE A O 1
ATOM 2171 N N . PRO A 1 278 ? -2.309 2.078 -5.250 1.00 97.12 278 PRO A N 1
ATOM 2172 C CA . PRO A 1 278 ? -1.815 3.280 -4.587 1.00 97.12 278 PRO A CA 1
ATOM 2173 C C . PRO A 1 278 ? -1.205 3.026 -3.210 1.00 97.12 278 PRO A C 1
ATOM 2175 O O . PRO A 1 278 ? -0.336 3.780 -2.800 1.00 97.12 278 PRO A O 1
ATOM 2178 N N . ASN A 1 279 ? -1.626 1.981 -2.491 1.00 95.69 279 ASN A N 1
ATOM 2179 C CA . ASN A 1 279 ? -1.207 1.763 -1.105 1.00 95.69 279 ASN A CA 1
ATOM 2180 C C . ASN A 1 279 ? -0.132 0.677 -0.972 1.00 95.69 279 ASN A C 1
ATOM 2182 O O . ASN A 1 279 ? -0.143 -0.323 -1.694 1.00 95.69 279 ASN A O 1
ATOM 2186 N N . ALA A 1 280 ? 0.783 0.862 -0.019 1.00 94.81 280 ALA A N 1
ATOM 2187 C CA . ALA A 1 280 ? 1.882 -0.070 0.231 1.00 94.81 280 ALA A CA 1
ATOM 2188 C C . ALA A 1 280 ? 1.445 -1.418 0.841 1.00 94.81 280 ALA A C 1
ATOM 2190 O O . ALA A 1 280 ? 2.148 -2.409 0.666 1.00 94.81 280 ALA A O 1
ATOM 2191 N N . GLU A 1 281 ? 0.286 -1.471 1.498 1.00 93.00 281 GLU A N 1
ATOM 2192 C CA . GLU A 1 281 ? -0.233 -2.642 2.227 1.00 93.00 281 GLU A CA 1
ATOM 2193 C C . GLU A 1 281 ? -0.906 -3.692 1.330 1.00 93.00 281 GLU A C 1
ATOM 2195 O O . GLU A 1 281 ? -1.314 -4.767 1.795 1.00 93.00 281 GLU A O 1
ATOM 2200 N N . GLY A 1 282 ? -1.065 -3.371 0.047 1.00 93.62 282 GLY A N 1
ATOM 2201 C CA . GLY A 1 282 ? -1.738 -4.220 -0.916 1.00 93.62 282 GLY A CA 1
ATOM 2202 C C . GLY A 1 282 ? -3.226 -4.431 -0.616 1.00 93.62 282 GLY A C 1
ATOM 2203 O O . GLY A 1 282 ? -3.868 -3.700 0.140 1.00 93.62 282 GLY A O 1
ATOM 2204 N N . GLY A 1 283 ? -3.792 -5.460 -1.235 1.00 96.38 283 GLY A N 1
ATOM 2205 C CA . GLY A 1 283 ? -5.224 -5.717 -1.254 1.00 96.38 283 GLY A CA 1
ATOM 2206 C C . GLY A 1 283 ? -5.578 -6.741 -2.319 1.00 96.38 283 GLY A C 1
ATOM 2207 O O . GLY A 1 283 ? -4.712 -7.442 -2.842 1.00 96.38 283 GLY A O 1
ATOM 2208 N N . SER A 1 284 ? -6.852 -6.797 -2.662 1.00 97.69 284 SER A N 1
ATOM 2209 C CA . SER A 1 284 ? -7.374 -7.754 -3.622 1.00 97.69 284 SER A CA 1
ATOM 2210 C C . SER A 1 284 ? -7.878 -7.001 -4.854 1.00 97.69 284 SER A C 1
ATOM 2212 O O . SER A 1 284 ? -8.715 -6.103 -4.755 1.00 97.69 284 SER A O 1
ATOM 2214 N N . LEU A 1 285 ? -7.328 -7.337 -6.020 1.00 98.12 285 LEU A N 1
ATOM 2215 C CA . LEU A 1 285 ? -7.651 -6.731 -7.308 1.00 98.12 285 LEU A CA 1
ATOM 2216 C C . LEU A 1 285 ? -8.437 -7.729 -8.160 1.00 98.12 285 LEU A C 1
ATOM 2218 O O . LEU A 1 285 ? -7.948 -8.801 -8.505 1.00 98.12 285 LEU A O 1
ATOM 2222 N N . GLU A 1 286 ? -9.655 -7.360 -8.528 1.00 97.44 286 GLU A N 1
ATOM 2223 C CA . GLU A 1 286 ? -10.522 -8.118 -9.422 1.00 97.44 286 GLU A CA 1
ATOM 2224 C C . GLU A 1 286 ? -10.552 -7.426 -10.791 1.00 97.44 286 GLU A C 1
ATOM 2226 O O . GLU A 1 286 ? -10.900 -6.247 -10.893 1.00 97.44 286 GLU A O 1
ATOM 2231 N N . ILE A 1 287 ? -10.196 -8.163 -11.848 1.00 96.56 287 ILE A N 1
ATOM 2232 C CA . ILE A 1 287 ? -10.294 -7.700 -13.237 1.00 96.56 287 ILE A CA 1
ATOM 2233 C C . ILE A 1 287 ? -11.373 -8.518 -13.945 1.00 96.56 287 ILE A C 1
ATOM 2235 O O . ILE A 1 287 ? -11.278 -9.740 -14.024 1.00 96.56 287 ILE A O 1
ATOM 2239 N N . LYS A 1 288 ? -12.399 -7.846 -14.473 1.00 95.25 288 LYS A N 1
ATOM 2240 C CA . LYS A 1 288 ? -13.484 -8.468 -15.254 1.00 95.25 288 LYS A CA 1
ATOM 2241 C C . LYS A 1 288 ? -13.389 -8.090 -16.722 1.00 95.25 288 LYS A C 1
ATOM 2243 O O . LYS A 1 288 ? -12.835 -7.047 -17.048 1.00 95.25 288 LYS A O 1
ATOM 2248 N N . GLY A 1 289 ? -14.001 -8.908 -17.576 1.00 92.12 289 GLY A N 1
ATOM 2249 C CA . GLY A 1 289 ? -14.181 -8.638 -19.008 1.00 92.12 289 GLY A CA 1
ATOM 2250 C C . GLY A 1 289 ? -13.447 -9.606 -19.932 1.00 92.12 289 GLY A C 1
ATOM 2251 O O . GLY A 1 289 ? -13.838 -9.745 -21.086 1.00 92.12 289 GLY A O 1
ATOM 2252 N N . LEU A 1 290 ? -12.427 -10.307 -19.430 1.00 90.44 290 LEU A N 1
ATOM 2253 C CA . LEU A 1 290 ? -11.666 -11.287 -20.199 1.00 90.44 290 LEU A CA 1
ATOM 2254 C C . LEU A 1 290 ? -11.126 -12.387 -19.272 1.00 90.44 290 LEU A C 1
ATOM 2256 O O . LEU A 1 290 ? -10.684 -12.101 -18.161 1.00 90.44 290 LEU A O 1
ATOM 2260 N N . GLU A 1 291 ? -11.174 -13.639 -19.721 1.00 90.31 291 GLU A N 1
ATOM 2261 C CA . GLU A 1 291 ? -10.622 -14.787 -18.992 1.00 90.31 291 GLU A CA 1
ATOM 2262 C C . GLU A 1 291 ? -9.140 -15.003 -19.327 1.00 90.31 291 GLU A C 1
ATOM 2264 O O . GLU A 1 291 ? -8.665 -14.606 -20.392 1.00 90.31 291 GLU A O 1
ATOM 2269 N N . GLY A 1 292 ? -8.402 -15.657 -18.425 1.00 89.31 292 GLY A N 1
ATOM 2270 C CA . GLY A 1 292 ? -6.996 -16.013 -18.653 1.00 89.31 292 GLY A CA 1
ATOM 2271 C C . GLY A 1 292 ? -6.010 -14.844 -18.567 1.00 89.31 292 GLY A C 1
ATOM 2272 O O . GLY A 1 292 ? -4.860 -14.999 -18.975 1.00 89.31 292 GLY A O 1
ATOM 2273 N N . ILE A 1 293 ? -6.437 -13.689 -18.041 1.00 92.19 293 ILE A N 1
ATOM 2274 C CA . ILE A 1 293 ? -5.548 -12.553 -17.768 1.00 92.19 293 ILE A CA 1
ATOM 2275 C C . ILE A 1 293 ? -4.515 -12.970 -16.720 1.00 92.19 293 ILE A C 1
ATOM 2277 O O . ILE A 1 293 ? -4.871 -13.485 -15.657 1.00 92.19 293 ILE A O 1
ATOM 2281 N N . LYS A 1 294 ? -3.244 -12.687 -16.995 1.00 94.69 294 LYS A N 1
ATOM 2282 C CA . LYS A 1 294 ? -2.171 -12.721 -16.000 1.00 94.69 294 LYS A CA 1
ATOM 2283 C C . LYS A 1 294 ? -1.830 -11.310 -15.546 1.00 94.69 294 LYS A C 1
ATOM 2285 O O . LYS A 1 294 ? -2.045 -10.349 -16.281 1.00 94.69 294 LYS A O 1
ATOM 2290 N N . LEU A 1 295 ? -1.294 -11.179 -14.339 1.00 96.19 295 LEU A N 1
ATOM 2291 C CA . LEU A 1 295 ? -0.907 -9.892 -13.770 1.00 96.19 295 LEU A CA 1
ATOM 2292 C C . LEU A 1 295 ? 0.563 -9.940 -13.360 1.00 96.19 295 LEU A C 1
ATOM 2294 O O . LEU A 1 295 ? 0.963 -10.845 -12.637 1.00 96.19 295 LEU A O 1
ATOM 2298 N N . HIS A 1 296 ? 1.353 -8.959 -13.784 1.00 96.44 296 HIS A N 1
ATOM 2299 C CA . HIS A 1 296 ? 2.783 -8.862 -13.492 1.00 96.44 296 HIS A CA 1
ATOM 2300 C C . HIS A 1 296 ? 3.099 -7.555 -12.773 1.00 96.44 296 HIS A C 1
ATOM 2302 O O . HIS A 1 296 ? 2.603 -6.494 -13.145 1.00 96.44 296 HIS A O 1
ATOM 2308 N N . LYS A 1 297 ? 3.934 -7.598 -11.736 1.00 96.12 297 LYS A N 1
ATOM 2309 C CA . LYS A 1 297 ? 4.321 -6.398 -10.986 1.00 96.12 297 LYS A CA 1
ATOM 2310 C C . LYS A 1 297 ? 5.485 -5.658 -11.656 1.00 96.12 297 LYS A C 1
ATOM 2312 O O . LYS A 1 297 ? 6.519 -6.251 -11.941 1.00 96.12 297 LYS A O 1
ATOM 2317 N N . GLY A 1 298 ? 5.367 -4.340 -11.809 1.00 91.12 298 GLY A N 1
ATOM 2318 C CA . GLY A 1 298 ? 6.439 -3.427 -12.229 1.00 91.12 298 GLY A CA 1
ATOM 2319 C C . GLY A 1 298 ? 6.689 -3.362 -13.738 1.00 91.12 298 GLY A C 1
ATOM 2320 O O . GLY A 1 298 ? 6.925 -2.274 -14.261 1.00 91.12 298 GLY A O 1
ATOM 2321 N N . SER A 1 299 ? 6.591 -4.488 -14.444 1.00 89.69 299 SER A N 1
ATOM 2322 C CA . SER A 1 299 ? 6.698 -4.575 -15.906 1.00 89.69 299 SER A CA 1
ATOM 2323 C C . SER A 1 299 ? 5.909 -5.771 -16.450 1.00 89.69 299 SER A C 1
ATOM 2325 O O . SER A 1 299 ? 5.501 -6.642 -15.686 1.00 89.69 299 SER A O 1
ATOM 2327 N N . GLU A 1 300 ? 5.741 -5.850 -17.774 1.00 86.25 300 GLU A N 1
ATOM 2328 C CA . GLU A 1 300 ? 5.145 -7.011 -18.468 1.00 86.25 300 GLU A CA 1
ATOM 2329 C C . GLU A 1 300 ? 5.895 -8.330 -18.194 1.00 86.25 300 GLU A C 1
ATOM 2331 O O . GLU A 1 300 ? 5.303 -9.400 -18.212 1.00 86.25 300 GLU A O 1
ATOM 2336 N N . SER A 1 301 ? 7.201 -8.259 -17.925 1.00 86.62 301 SER A N 1
ATOM 2337 C CA . SER A 1 301 ? 8.064 -9.400 -17.585 1.00 86.62 301 SER A CA 1
ATOM 2338 C C . SER A 1 301 ? 8.329 -9.534 -16.082 1.00 86.62 301 SER A C 1
ATOM 2340 O O . SER A 1 301 ? 9.231 -10.265 -15.667 1.00 86.62 301 SER A O 1
ATOM 2342 N N . GLY A 1 302 ? 7.587 -8.781 -15.271 1.00 91.88 302 GLY A N 1
ATOM 2343 C CA . GLY A 1 302 ? 7.741 -8.736 -13.828 1.00 91.88 302 GLY A CA 1
ATOM 2344 C C . GLY A 1 302 ? 7.262 -10.002 -13.123 1.00 91.88 302 GLY A C 1
ATOM 2345 O O . GLY A 1 302 ? 6.805 -10.968 -13.738 1.00 91.88 302 GLY A O 1
ATOM 2346 N N . GLU A 1 303 ? 7.347 -9.981 -11.793 1.00 94.75 303 GLU A N 1
ATOM 2347 C CA . GLU A 1 303 ? 6.853 -11.070 -10.948 1.00 94.75 303 GLU A CA 1
ATOM 2348 C C . GLU A 1 303 ? 5.350 -11.286 -11.188 1.00 94.75 303 GLU A C 1
ATOM 2350 O O . GLU A 1 303 ? 4.555 -10.358 -11.020 1.00 94.75 303 GLU A O 1
ATOM 2355 N N . GLU A 1 304 ? 4.973 -12.503 -11.593 1.00 96.25 304 GLU A N 1
ATOM 2356 C CA . GLU A 1 304 ? 3.575 -12.890 -11.803 1.00 96.25 304 GLU A CA 1
ATOM 2357 C C . GLU A 1 304 ? 2.836 -12.942 -10.456 1.00 96.25 304 GLU A C 1
ATOM 2359 O O . GLU A 1 304 ? 3.221 -13.660 -9.528 1.00 96.25 304 GLU A O 1
ATOM 2364 N N . VAL A 1 305 ? 1.745 -12.187 -10.356 1.00 95.50 305 VAL A N 1
ATOM 2365 C CA . VAL A 1 305 ? 0.826 -12.185 -9.220 1.00 95.50 305 VAL A CA 1
ATOM 2366 C C . VAL A 1 305 ? -0.178 -13.308 -9.421 1.00 95.50 305 VAL A C 1
ATOM 2368 O O . VAL A 1 305 ? -0.935 -13.330 -10.391 1.00 95.50 305 VAL A O 1
ATOM 2371 N N . LYS A 1 306 ? -0.199 -14.249 -8.480 1.00 92.38 306 LYS A N 1
ATOM 2372 C CA . LYS A 1 306 ? -1.111 -15.390 -8.544 1.00 92.38 306 LYS A CA 1
ATOM 2373 C C . LYS A 1 306 ? -2.548 -14.962 -8.257 1.00 92.38 306 LYS A C 1
ATOM 2375 O O . LYS A 1 306 ? -2.812 -14.185 -7.340 1.00 92.38 306 LYS A O 1
ATOM 2380 N N . VAL A 1 307 ? -3.460 -15.539 -9.027 1.00 91.81 307 VAL A N 1
ATOM 2381 C CA . VAL A 1 307 ? -4.903 -15.478 -8.798 1.00 91.81 307 VAL A CA 1
ATOM 2382 C C . VAL A 1 307 ? -5.265 -16.459 -7.677 1.00 91.81 307 VAL A C 1
ATOM 2384 O O . VAL A 1 307 ? -4.710 -17.558 -7.620 1.00 91.81 307 VAL A O 1
ATOM 2387 N N . ASN A 1 308 ? -6.166 -16.074 -6.776 1.00 88.50 308 ASN A N 1
ATOM 2388 C CA . ASN A 1 308 ? -6.738 -16.970 -5.768 1.00 88.50 308 ASN A CA 1
ATOM 2389 C C . ASN A 1 308 ? -7.892 -17.821 -6.349 1.00 88.50 308 ASN A C 1
ATOM 2391 O O . ASN A 1 308 ? -8.317 -17.628 -7.487 1.00 88.50 308 ASN A O 1
ATOM 2395 N N . ASP A 1 309 ? -8.460 -18.731 -5.554 1.00 83.69 309 ASP A N 1
ATOM 2396 C CA . ASP A 1 309 ? -9.531 -19.646 -5.999 1.00 83.69 309 ASP A CA 1
ATOM 2397 C C . ASP A 1 309 ? -10.825 -18.938 -6.458 1.00 83.69 309 ASP A C 1
ATOM 2399 O O . ASP A 1 309 ? -11.722 -19.569 -7.015 1.00 83.69 309 ASP A O 1
ATOM 2403 N N . LYS A 1 310 ? -10.943 -17.623 -6.225 1.00 83.88 310 LYS A N 1
ATOM 2404 C CA . LYS A 1 310 ? -12.094 -16.792 -6.606 1.00 83.88 310 LYS A CA 1
ATOM 2405 C C . LYS A 1 310 ? -11.846 -15.946 -7.856 1.00 83.88 310 LYS A C 1
ATOM 2407 O O . LYS A 1 310 ? -12.690 -15.119 -8.186 1.00 83.88 310 LYS A O 1
ATOM 2412 N N . GLY A 1 311 ? -10.709 -16.105 -8.533 1.00 87.25 311 GLY A N 1
ATOM 2413 C CA . GLY A 1 311 ? -10.395 -15.282 -9.703 1.00 87.25 311 GLY A CA 1
ATOM 2414 C C . GLY A 1 311 ? -9.860 -13.885 -9.361 1.00 87.25 311 GLY A C 1
ATOM 2415 O O . GLY A 1 311 ? -9.878 -13.006 -10.217 1.00 87.25 311 GLY A O 1
ATOM 2416 N N . VAL A 1 312 ? -9.404 -13.656 -8.123 1.00 93.94 312 VAL A N 1
ATOM 2417 C CA . VAL A 1 312 ? -8.944 -12.342 -7.643 1.00 93.94 312 VAL A CA 1
ATOM 2418 C C . VAL A 1 312 ? -7.432 -12.357 -7.409 1.00 93.94 312 VAL A C 1
ATOM 2420 O O . VAL A 1 312 ? -6.893 -13.311 -6.848 1.00 93.94 312 VAL A O 1
ATOM 2423 N N . PHE A 1 313 ? -6.735 -11.304 -7.836 1.00 95.56 313 PHE A N 1
ATOM 2424 C CA . PHE A 1 313 ? -5.295 -11.143 -7.637 1.00 95.56 313 PHE A CA 1
ATOM 2425 C C . PHE A 1 313 ? -5.006 -10.568 -6.245 1.00 95.56 313 PHE A C 1
ATOM 2427 O O . PHE A 1 313 ? -5.506 -9.498 -5.905 1.00 95.56 313 PHE A O 1
ATOM 2434 N N . GLU A 1 314 ? -4.158 -11.230 -5.456 1.00 96.31 314 GLU A N 1
ATOM 2435 C CA . GLU A 1 314 ? -3.686 -10.687 -4.173 1.00 96.31 314 GLU A CA 1
ATOM 2436 C C . GLU A 1 314 ? -2.422 -9.847 -4.396 1.00 96.31 314 GLU A C 1
ATOM 2438 O O . GLU A 1 314 ? -1.306 -10.369 -4.495 1.00 96.31 314 GLU A O 1
ATOM 2443 N N . VAL A 1 315 ? -2.591 -8.528 -4.492 1.00 95.88 315 VAL A N 1
ATOM 2444 C CA . VAL A 1 315 ? -1.483 -7.583 -4.673 1.00 95.88 315 VAL A CA 1
ATOM 2445 C C . VAL A 1 315 ? -0.878 -7.236 -3.316 1.00 95.88 315 VAL A C 1
ATOM 2447 O O . VAL A 1 315 ? -1.593 -6.997 -2.348 1.00 95.88 315 VAL A O 1
ATOM 2450 N N . LYS A 1 316 ? 0.455 -7.218 -3.224 1.00 94.31 316 LYS A N 1
ATOM 2451 C CA . LYS A 1 316 ? 1.175 -7.095 -1.939 1.00 94.31 316 LYS A CA 1
ATOM 2452 C C . LYS A 1 316 ? 1.863 -5.753 -1.719 1.00 94.31 316 LYS A C 1
ATOM 2454 O O . LYS A 1 316 ? 2.448 -5.546 -0.665 1.00 94.31 316 LYS A O 1
ATOM 2459 N N . SER A 1 317 ? 1.879 -4.884 -2.724 1.00 94.88 317 SER A N 1
ATOM 2460 C CA . SER A 1 317 ? 2.557 -3.593 -2.630 1.00 94.88 317 SER A CA 1
ATOM 2461 C C . SER A 1 317 ? 1.984 -2.577 -3.605 1.00 94.88 317 SER A C 1
ATOM 2463 O O . SER A 1 317 ? 1.364 -2.954 -4.604 1.00 94.88 317 SER A O 1
ATOM 2465 N N . HIS A 1 318 ? 2.308 -1.308 -3.375 1.00 96.88 318 HIS A N 1
ATOM 2466 C CA . HIS A 1 318 ? 2.014 -0.225 -4.304 1.00 96.88 318 HIS A CA 1
ATOM 2467 C C . HIS A 1 318 ? 2.772 -0.378 -5.636 1.00 96.88 318 HIS A C 1
ATOM 2469 O O . HIS A 1 318 ? 3.725 -1.164 -5.746 1.00 96.88 318 HIS A O 1
ATOM 2475 N N . GLY A 1 319 ? 2.351 0.400 -6.633 1.00 97.06 319 GLY A N 1
ATOM 2476 C CA . GLY A 1 319 ? 3.023 0.554 -7.920 1.00 97.06 319 GLY A CA 1
ATOM 2477 C C . GLY A 1 319 ? 2.198 0.082 -9.114 1.00 97.06 319 GLY A C 1
ATOM 2478 O O . GLY A 1 319 ? 1.020 -0.259 -9.003 1.00 97.06 319 GLY A O 1
ATOM 2479 N N . TRP A 1 320 ? 2.840 0.070 -10.282 1.00 97.06 320 TRP A N 1
ATOM 2480 C CA . TRP A 1 320 ? 2.233 -0.382 -11.531 1.00 97.06 320 TRP A CA 1
ATOM 2481 C C . TRP A 1 320 ? 2.210 -1.905 -11.637 1.00 97.06 320 TRP A C 1
ATOM 2483 O O . TRP A 1 320 ? 3.220 -2.571 -11.407 1.00 97.06 320 TRP A O 1
ATOM 2493 N N . TYR A 1 321 ? 1.072 -2.434 -12.071 1.00 97.56 321 TYR A N 1
ATOM 2494 C CA . TYR A 1 321 ? 0.884 -3.826 -12.450 1.00 97.56 321 TYR A CA 1
ATOM 2495 C C . TYR A 1 321 ? 0.428 -3.896 -13.904 1.00 97.56 321 TYR A C 1
ATOM 2497 O O . TYR A 1 321 ? -0.398 -3.095 -14.335 1.00 97.56 321 TYR A O 1
ATOM 2505 N N . TYR A 1 322 ? 0.972 -4.843 -14.655 1.00 96.50 322 TYR A N 1
ATOM 2506 C CA . TYR A 1 322 ? 0.768 -5.014 -16.087 1.00 96.50 322 TYR A CA 1
ATOM 2507 C C . TYR A 1 322 ? -0.072 -6.259 -16.337 1.00 96.50 322 TYR A C 1
ATOM 2509 O O . TYR A 1 322 ? 0.190 -7.316 -15.763 1.00 96.50 322 TYR A O 1
ATOM 2517 N N . LEU A 1 323 ? -1.095 -6.121 -17.173 1.00 95.31 323 LEU A N 1
ATOM 2518 C CA . LEU A 1 323 ? -1.962 -7.220 -17.570 1.00 95.31 323 LEU A CA 1
ATOM 2519 C C . LEU A 1 323 ? -1.351 -7.890 -18.802 1.00 95.31 323 LEU A C 1
ATOM 2521 O O . LEU A 1 323 ? -1.124 -7.232 -19.818 1.00 95.31 323 LEU A O 1
ATOM 2525 N N . ASP A 1 324 ? -1.109 -9.192 -18.704 1.00 91.00 324 ASP A N 1
ATOM 2526 C CA . ASP A 1 324 ? -0.678 -10.031 -19.816 1.00 91.00 324 ASP A CA 1
ATOM 2527 C C . ASP A 1 324 ? -1.878 -10.816 -20.367 1.00 91.00 324 ASP A C 1
ATOM 2529 O O . ASP A 1 324 ? -2.541 -11.588 -19.666 1.00 91.00 324 ASP A O 1
ATOM 2533 N N . PHE A 1 325 ? -2.153 -10.585 -21.650 1.00 89.38 325 PHE A N 1
ATOM 2534 C CA . PHE A 1 325 ? -3.249 -11.188 -22.404 1.00 89.38 325 PHE A CA 1
ATOM 2535 C C . PHE A 1 325 ? -2.803 -12.375 -23.267 1.00 89.38 325 PHE A C 1
ATOM 2537 O O . PHE A 1 325 ? -3.599 -12.871 -24.058 1.00 89.38 325 PHE A O 1
ATOM 2544 N N . THR A 1 326 ? -1.559 -12.851 -23.153 1.00 84.56 326 THR A N 1
ATOM 2545 C CA . THR A 1 326 ? -1.005 -13.898 -24.033 1.00 84.56 326 THR A CA 1
ATOM 2546 C C . THR A 1 326 ? -1.804 -15.205 -23.969 1.00 84.56 326 THR A C 1
ATOM 2548 O O . THR A 1 326 ? -1.905 -15.919 -24.964 1.00 84.56 326 THR A O 1
ATOM 2551 N N . ALA A 1 327 ? -2.406 -15.514 -22.816 1.00 83.69 327 ALA A N 1
ATOM 2552 C CA . ALA A 1 327 ? -3.278 -16.677 -22.635 1.00 83.69 327 ALA A CA 1
ATOM 2553 C C . ALA A 1 327 ? -4.774 -16.372 -22.852 1.00 83.69 327 ALA A C 1
ATOM 2555 O O . ALA A 1 327 ? -5.600 -17.285 -22.797 1.00 83.69 327 ALA A O 1
ATOM 2556 N N . ALA A 1 328 ? -5.135 -15.110 -23.082 1.00 83.38 328 ALA A N 1
ATOM 2557 C CA . ALA A 1 328 ? -6.515 -14.668 -23.168 1.00 83.38 328 ALA A CA 1
ATOM 2558 C C . ALA A 1 328 ? -7.045 -14.735 -24.610 1.00 83.38 328 ALA A C 1
ATOM 2560 O O . ALA A 1 328 ? -6.383 -14.328 -25.565 1.00 83.38 328 ALA A O 1
ATOM 2561 N N . ASN A 1 329 ? -8.274 -15.225 -24.784 1.00 81.19 329 ASN A N 1
ATOM 2562 C CA . ASN A 1 329 ? -8.905 -15.346 -26.100 1.00 81.19 329 ASN A CA 1
ATOM 2563 C C . ASN A 1 329 ? -9.608 -14.034 -26.493 1.00 81.19 329 ASN A C 1
ATOM 2565 O O . ASN A 1 329 ? -10.818 -13.887 -26.320 1.00 81.19 329 ASN A O 1
ATOM 2569 N N . LEU A 1 330 ? -8.842 -13.057 -26.984 1.00 83.38 330 LEU A N 1
ATOM 2570 C CA . LEU A 1 330 ? -9.365 -11.751 -27.388 1.00 83.38 330 LEU A CA 1
ATOM 2571 C C . LEU A 1 330 ? -9.665 -11.706 -28.898 1.00 83.38 330 LEU A C 1
ATOM 2573 O O . LEU A 1 330 ? -8.803 -11.366 -29.708 1.00 83.38 330 LEU A O 1
ATOM 2577 N N . ASN A 1 331 ? -10.911 -12.007 -29.279 1.00 83.44 331 ASN A N 1
ATOM 2578 C CA . ASN A 1 331 ? -11.399 -11.869 -30.657 1.00 83.44 331 ASN A CA 1
ATOM 2579 C C . ASN A 1 331 ? -12.073 -10.503 -30.861 1.00 83.44 331 ASN A C 1
ATOM 2581 O O . ASN A 1 331 ? -13.295 -10.389 -30.801 1.00 83.44 331 ASN A O 1
ATOM 2585 N N . GLY A 1 332 ? -11.270 -9.464 -31.106 1.00 88.75 332 GLY A N 1
ATOM 2586 C CA . GLY A 1 332 ? -11.755 -8.105 -31.368 1.00 88.75 332 GLY A CA 1
ATOM 2587 C C . GLY A 1 332 ? -11.501 -7.141 -30.209 1.00 88.75 332 GLY A C 1
ATOM 2588 O O . GLY A 1 332 ? -10.351 -6.935 -29.823 1.00 88.75 332 GLY A O 1
ATOM 2589 N N . GLU A 1 333 ? -12.567 -6.516 -29.707 1.00 93.38 333 GLU A N 1
ATOM 2590 C CA . GLU A 1 333 ? -12.541 -5.546 -28.605 1.00 93.38 333 GLU A CA 1
ATOM 2591 C C . GLU A 1 333 ? -13.169 -6.161 -27.345 1.00 93.38 333 GLU A C 1
ATOM 2593 O O . GLU A 1 333 ? -14.198 -6.829 -27.434 1.00 93.38 333 GLU A O 1
ATOM 2598 N N . ALA A 1 334 ? -12.579 -5.912 -26.174 1.00 94.56 334 ALA A N 1
ATOM 2599 C CA . ALA A 1 334 ? -13.167 -6.235 -24.873 1.00 94.56 334 ALA A CA 1
ATOM 2600 C C . ALA A 1 334 ? -13.177 -5.006 -23.957 1.00 94.56 334 ALA A C 1
ATOM 2602 O O . ALA A 1 334 ? -12.321 -4.129 -24.063 1.00 94.56 334 ALA A O 1
ATOM 2603 N N . GLU A 1 335 ? -14.137 -4.944 -23.036 1.00 96.88 335 GLU A N 1
ATOM 2604 C CA . GLU A 1 335 ? -14.182 -3.930 -21.980 1.00 96.88 335 GLU A CA 1
ATOM 2605 C C . GLU A 1 335 ? -13.695 -4.552 -20.671 1.00 96.88 335 GLU A C 1
ATOM 2607 O O . GLU A 1 335 ? -14.356 -5.422 -20.102 1.00 96.88 335 GLU A O 1
ATOM 2612 N N . LEU A 1 336 ? -12.538 -4.101 -20.191 1.00 96.94 336 LEU A N 1
ATOM 2613 C CA . LEU A 1 336 ? -12.012 -4.481 -18.887 1.00 96.94 336 LEU A CA 1
ATOM 2614 C C . LEU A 1 336 ? -12.593 -3.585 -17.799 1.00 96.94 336 LEU A C 1
ATOM 2616 O O . LEU A 1 336 ? -12.741 -2.383 -18.010 1.00 96.94 336 LEU A O 1
ATOM 2620 N N . LYS A 1 337 ? -12.864 -4.150 -16.621 1.00 97.75 337 LYS A N 1
ATOM 2621 C CA . LYS A 1 337 ? -13.259 -3.406 -15.413 1.00 97.75 337 LYS A CA 1
ATOM 2622 C C . LYS A 1 337 ? -12.361 -3.795 -14.254 1.00 97.75 337 LYS A C 1
ATOM 2624 O O . LYS A 1 337 ? -12.164 -4.989 -14.032 1.00 97.75 337 LYS A O 1
ATOM 2629 N N . ALA A 1 338 ? -11.845 -2.810 -13.525 1.00 97.94 338 ALA A N 1
ATOM 2630 C CA . ALA A 1 338 ? -11.009 -3.040 -12.352 1.00 97.94 338 ALA A CA 1
ATOM 2631 C C . ALA A 1 338 ? -11.768 -2.695 -11.076 1.00 97.94 338 ALA A C 1
ATOM 2633 O O . ALA A 1 338 ? -12.286 -1.589 -10.935 1.00 97.94 338 ALA A O 1
ATOM 2634 N N . ARG A 1 339 ? -11.773 -3.620 -10.120 1.00 98.00 339 ARG A N 1
ATOM 2635 C CA . ARG A 1 339 ? -12.284 -3.393 -8.770 1.00 98.00 339 ARG A CA 1
ATOM 2636 C C . ARG A 1 339 ? -11.196 -3.738 -7.769 1.00 98.00 339 ARG A C 1
ATOM 2638 O O . ARG A 1 339 ? -10.679 -4.850 -7.782 1.00 98.00 339 ARG A O 1
ATOM 2645 N N . TYR A 1 340 ? -10.844 -2.787 -6.914 1.00 98.38 340 TYR A N 1
ATOM 2646 C CA . TYR A 1 340 ? -9.818 -2.979 -5.899 1.00 98.38 340 TYR A CA 1
ATOM 2647 C C . TYR A 1 340 ? -10.425 -2.824 -4.517 1.00 98.38 340 TYR A C 1
ATOM 2649 O O . TYR A 1 340 ? -11.105 -1.837 -4.235 1.00 98.38 340 TYR A O 1
ATOM 2657 N N . PHE A 1 341 ? -10.209 -3.822 -3.669 1.00 97.50 341 PHE A N 1
ATOM 2658 C CA . PHE A 1 341 ? -10.798 -3.855 -2.344 1.00 97.50 341 PHE A CA 1
ATOM 2659 C C . PHE A 1 341 ? -9.833 -4.389 -1.293 1.00 97.50 341 PHE A C 1
ATOM 2661 O O . PHE A 1 341 ? -8.915 -5.162 -1.564 1.00 97.50 341 PHE A O 1
ATOM 2668 N N . ILE A 1 342 ? -10.059 -3.955 -0.061 1.00 97.94 342 ILE A N 1
ATOM 2669 C CA . ILE A 1 342 ? -9.297 -4.330 1.119 1.00 97.94 342 ILE A CA 1
ATOM 2670 C C . ILE A 1 342 ? -10.299 -4.814 2.151 1.00 97.94 342 ILE A C 1
ATOM 2672 O O . ILE A 1 342 ? -11.081 -4.031 2.683 1.00 97.94 342 ILE A O 1
ATOM 2676 N N . ASN A 1 343 ? -10.247 -6.106 2.450 1.00 97.38 343 ASN A N 1
ATOM 2677 C CA . ASN A 1 343 ? -11.031 -6.696 3.524 1.00 97.38 343 ASN A CA 1
ATOM 2678 C C . ASN A 1 343 ? -10.089 -7.053 4.668 1.00 97.38 343 ASN A C 1
ATOM 2680 O O . ASN A 1 343 ? -9.022 -7.632 4.443 1.00 97.38 343 ASN A O 1
ATOM 2684 N N . ALA A 1 344 ? -10.479 -6.715 5.888 1.00 97.88 344 ALA A N 1
ATOM 2685 C CA . ALA A 1 344 ? -9.745 -7.103 7.077 1.00 97.88 344 ALA A CA 1
ATOM 2686 C C . ALA A 1 344 ? -10.703 -7.413 8.220 1.00 97.88 344 ALA A C 1
ATOM 2688 O O . ALA A 1 344 ? -11.733 -6.763 8.396 1.00 97.88 344 ALA A O 1
ATOM 2689 N N . LYS A 1 345 ? -10.328 -8.412 9.009 1.00 97.75 345 LYS A N 1
ATOM 2690 C CA . LYS A 1 345 ? -11.033 -8.858 10.203 1.00 97.75 345 LYS A CA 1
ATOM 2691 C C . LYS A 1 345 ? -9.982 -9.201 11.248 1.00 97.75 345 LYS A C 1
ATOM 2693 O O . LYS A 1 345 ? -8.958 -9.791 10.903 1.00 97.75 345 LYS A O 1
ATOM 2698 N N . VAL A 1 346 ? -10.242 -8.870 12.507 1.00 96.62 346 VAL A N 1
ATOM 2699 C CA . VAL A 1 346 ? -9.476 -9.451 13.613 1.00 96.62 346 VAL A CA 1
ATOM 2700 C C . VAL A 1 346 ? -9.620 -10.986 13.612 1.00 96.62 346 VAL A C 1
ATOM 2702 O O . VAL A 1 346 ? -10.635 -11.505 13.137 1.00 96.62 346 VAL A O 1
ATOM 2705 N N . PRO A 1 347 ? -8.637 -11.737 14.132 1.00 95.75 347 PRO A N 1
ATOM 2706 C CA . PRO A 1 347 ? -8.781 -13.174 14.358 1.00 95.75 347 PRO A CA 1
ATOM 2707 C C . PRO A 1 347 ? -10.068 -13.514 15.121 1.00 95.75 347 PRO A C 1
ATOM 2709 O O . PRO A 1 347 ? -10.491 -12.746 15.983 1.00 95.75 347 PRO A O 1
ATOM 2712 N N . ASP A 1 348 ? -10.681 -14.666 14.827 1.00 93.19 348 ASP A N 1
ATOM 2713 C CA . ASP A 1 348 ? -11.974 -15.061 15.412 1.00 93.19 348 ASP A CA 1
ATOM 2714 C C . ASP A 1 348 ? -11.956 -15.065 16.949 1.00 93.19 348 ASP A C 1
ATOM 2716 O O . ASP A 1 348 ? -12.928 -14.675 17.586 1.00 93.19 348 ASP A O 1
ATOM 2720 N N . ASP A 1 349 ? -10.822 -15.415 17.559 1.00 91.31 349 ASP A N 1
ATOM 2721 C CA . ASP A 1 349 ? -10.641 -15.435 19.012 1.00 91.31 349 ASP A CA 1
ATOM 2722 C C . ASP A 1 349 ? -10.396 -14.048 19.641 1.00 91.31 349 ASP A C 1
ATOM 2724 O O . ASP A 1 349 ? -10.176 -13.956 20.854 1.00 91.31 349 ASP A O 1
ATOM 2728 N N . ARG A 1 350 ? -10.408 -12.993 18.820 1.00 93.75 350 ARG A N 1
ATOM 2729 C CA . ARG A 1 350 ? -10.248 -11.578 19.183 1.00 93.75 350 ARG A CA 1
ATOM 2730 C C . ARG A 1 350 ? -11.422 -10.708 18.736 1.00 93.75 350 ARG A C 1
ATOM 2732 O O . ARG A 1 350 ? -11.356 -9.487 18.878 1.00 93.75 350 ARG A O 1
ATOM 2739 N N . VAL A 1 351 ? -12.464 -11.311 18.165 1.00 94.62 351 VAL A N 1
ATOM 2740 C CA . VAL A 1 351 ? -13.710 -10.605 17.863 1.00 94.62 351 VAL A CA 1
ATOM 2741 C C . VAL A 1 351 ? -14.298 -10.115 19.196 1.00 94.62 351 VAL A C 1
ATOM 2743 O O . VAL A 1 351 ? -14.397 -10.912 20.133 1.00 94.62 351 VAL A O 1
ATOM 2746 N N . PRO A 1 352 ? -14.626 -8.816 19.322 1.00 94.56 352 PRO A N 1
ATOM 2747 C CA . PRO A 1 352 ? -15.257 -8.287 20.523 1.00 94.56 352 PRO A CA 1
ATOM 2748 C C . PRO A 1 352 ? -16.622 -8.938 20.695 1.00 94.56 352 PRO A C 1
ATOM 2750 O O . PRO A 1 352 ? -17.271 -9.273 19.713 1.00 94.56 352 PRO A O 1
ATOM 2753 N N . TRP A 1 353 ? -17.086 -9.096 21.924 1.00 92.44 353 TRP A N 1
ATOM 2754 C CA . TRP A 1 353 ? -18.468 -9.489 22.181 1.00 92.44 353 TRP A CA 1
ATOM 2755 C C . TRP A 1 353 ? -19.384 -8.266 22.101 1.00 92.44 353 TRP A C 1
ATOM 2757 O O . TRP A 1 353 ? -18.984 -7.153 22.466 1.00 92.44 353 TRP A O 1
ATOM 2767 N N . ASN A 1 354 ? -20.603 -8.490 21.609 1.00 89.19 354 ASN A N 1
ATOM 2768 C CA . ASN A 1 354 ? -21.695 -7.534 21.744 1.00 89.19 354 ASN A CA 1
ATOM 2769 C C . ASN A 1 354 ? -22.004 -7.329 23.212 1.00 89.19 354 ASN A C 1
ATOM 2771 O O . ASN A 1 354 ? -21.759 -8.205 24.032 1.00 89.19 354 ASN A O 1
ATOM 2775 N N . PHE A 1 355 ? -22.541 -6.176 23.551 1.00 79.25 355 PHE A N 1
ATOM 2776 C CA . PHE A 1 355 ? -22.842 -5.864 24.932 1.00 79.25 355 PHE A CA 1
ATOM 2777 C C . PHE A 1 355 ? -24.157 -5.145 24.988 1.00 79.25 355 PHE A C 1
ATOM 2779 O O . PHE A 1 355 ? -24.500 -4.419 24.073 1.00 79.25 355 PHE A O 1
ATOM 2786 N N . TRP A 1 356 ? -24.867 -5.303 26.090 1.00 67.25 356 TRP A N 1
ATOM 2787 C CA . TRP A 1 356 ? -26.059 -4.518 26.296 1.00 67.25 356 TRP A CA 1
ATOM 2788 C C . TRP A 1 356 ? -25.739 -3.237 27.063 1.00 67.25 356 TRP A C 1
ATOM 2790 O O . TRP A 1 356 ? -25.116 -3.242 28.128 1.00 67.25 356 TRP A O 1
ATOM 2800 N N . TYR A 1 357 ? -26.176 -2.125 26.500 1.00 59.28 357 TYR A N 1
ATOM 2801 C CA . TYR A 1 357 ? -26.277 -0.825 27.120 1.00 59.28 357 TYR A CA 1
ATOM 2802 C C . TYR A 1 357 ? -27.398 -0.859 28.153 1.00 59.28 357 TYR A C 1
ATOM 2804 O O . TYR A 1 357 ? -28.561 -1.110 27.849 1.00 59.28 357 TYR A O 1
ATOM 2812 N N . TYR A 1 358 ? -27.044 -0.556 29.396 1.00 56.41 358 TYR A N 1
ATOM 2813 C CA . TYR A 1 358 ? -28.017 -0.349 30.457 1.00 56.41 358 TYR A CA 1
ATOM 2814 C C . TYR A 1 358 ? -28.479 1.116 30.418 1.00 56.41 358 TYR A C 1
ATOM 2816 O O . TYR A 1 358 ? -27.719 1.984 30.867 1.00 56.41 358 TYR A O 1
ATOM 2824 N N . PRO A 1 359 ? -29.680 1.440 29.893 1.00 42.31 359 PRO A N 1
ATOM 2825 C CA . PRO A 1 359 ? -30.210 2.789 30.018 1.00 42.31 359 PRO A CA 1
ATOM 2826 C C . PRO A 1 359 ? -30.437 3.103 31.497 1.00 42.31 359 PRO A C 1
ATOM 2828 O O . PRO A 1 359 ? -31.117 2.361 32.204 1.00 42.31 359 PRO A O 1
ATOM 2831 N N . PHE A 1 360 ? -29.960 4.258 31.963 1.00 46.12 360 PHE A N 1
ATOM 2832 C CA . PHE A 1 360 ? -30.292 4.791 33.292 1.00 46.12 360 PHE A CA 1
ATOM 2833 C C . PHE A 1 360 ? -31.756 5.284 33.400 1.00 46.12 360 PHE A C 1
ATOM 2835 O O . PHE A 1 360 ? -32.058 6.130 34.243 1.00 46.12 360 PHE A O 1
ATOM 2842 N N . VAL A 1 361 ? -32.675 4.811 32.545 1.00 35.00 361 VAL A N 1
ATOM 2843 C CA . VAL A 1 361 ? -34.032 5.361 32.400 1.00 35.00 361 VAL A CA 1
ATOM 2844 C C . VAL A 1 361 ? -35.112 4.316 32.682 1.00 35.00 361 VAL A C 1
ATOM 2846 O O . VAL A 1 361 ? -35.233 3.293 32.019 1.00 35.00 361 VAL A O 1
ATOM 2849 N N . GLU A 1 362 ? -35.966 4.654 33.646 1.00 37.03 362 GLU A N 1
ATOM 2850 C CA . GLU A 1 362 ? -37.088 3.870 34.181 1.00 37.03 362 GLU A CA 1
ATOM 2851 C C . GLU A 1 362 ? -38.270 3.667 33.202 1.00 37.03 362 GLU A C 1
ATOM 2853 O O . GLU A 1 362 ? -39.202 2.929 33.513 1.00 37.03 362 GLU A O 1
ATOM 2858 N N . SER A 1 363 ? -38.315 4.353 32.053 1.00 34.88 363 SER A N 1
ATOM 2859 C CA . SER A 1 363 ? -39.604 4.645 31.405 1.00 34.88 363 SER A CA 1
ATOM 2860 C C . SER A 1 363 ? -40.055 3.731 30.263 1.00 34.88 363 SER A C 1
ATOM 2862 O O . SER A 1 363 ? -41.186 3.918 29.823 1.00 34.88 363 SER A O 1
ATOM 2864 N N . TYR A 1 364 ? -39.263 2.764 29.776 1.00 32.75 364 TYR A N 1
ATOM 2865 C CA . TYR A 1 364 ? -39.684 1.987 28.590 1.00 32.75 364 TYR A CA 1
ATOM 2866 C C . TYR A 1 364 ? -39.641 0.462 28.682 1.00 32.75 364 TYR A C 1
ATOM 2868 O O . TYR A 1 364 ? -40.243 -0.195 27.836 1.00 32.75 364 TYR A O 1
ATOM 2876 N N . THR A 1 365 ? -39.077 -0.133 29.732 1.00 36.00 365 THR A N 1
ATOM 2877 C CA . THR A 1 365 ? -39.193 -1.583 29.946 1.00 36.00 365 THR A CA 1
ATOM 2878 C C . THR A 1 365 ? -39.400 -1.886 31.425 1.00 36.00 365 THR A C 1
ATOM 2880 O O . THR A 1 365 ? -38.471 -2.027 32.211 1.00 36.00 365 THR A O 1
ATOM 2883 N N . THR A 1 366 ? -40.650 -2.101 31.828 1.00 33.66 366 THR A N 1
ATOM 2884 C CA . THR A 1 366 ? -41.012 -2.645 33.152 1.00 33.66 366 THR A CA 1
ATOM 2885 C C . THR A 1 366 ? -40.542 -4.102 33.363 1.00 33.66 366 THR A C 1
ATOM 2887 O O . THR A 1 366 ? -41.040 -4.796 34.253 1.00 33.66 366 THR A O 1
ATOM 2890 N N . GLY A 1 367 ? -39.583 -4.595 32.569 1.00 33.06 367 GLY A N 1
ATOM 2891 C CA . GLY A 1 367 ? -39.216 -6.008 32.460 1.00 33.06 367 GLY A CA 1
ATOM 2892 C C . GLY A 1 367 ? -37.746 -6.368 32.691 1.00 33.06 367 GLY A C 1
ATOM 2893 O O . GLY A 1 367 ? -37.518 -7.488 33.123 1.00 33.06 367 GLY A O 1
ATOM 2894 N N . TYR A 1 368 ? -36.771 -5.475 32.466 1.00 35.41 368 TYR A N 1
ATOM 2895 C CA . TYR A 1 368 ? -35.362 -5.900 32.340 1.00 35.41 368 TYR A CA 1
ATOM 2896 C C . TYR A 1 368 ? -34.339 -4.946 32.969 1.00 35.41 368 TYR A C 1
ATOM 2898 O O . TYR A 1 368 ? -33.231 -4.805 32.479 1.00 35.41 368 TYR A O 1
ATOM 2906 N N . ASN A 1 369 ? -34.659 -4.303 34.090 1.00 36.44 369 ASN A N 1
ATOM 2907 C CA . ASN A 1 369 ? -33.580 -3.778 34.929 1.00 36.44 369 ASN A CA 1
ATOM 2908 C C . ASN A 1 369 ? -32.765 -4.960 35.485 1.00 36.44 369 ASN A C 1
ATOM 2910 O O . ASN A 1 369 ? -33.364 -5.969 35.858 1.00 36.44 369 ASN A O 1
ATOM 2914 N N . LEU A 1 370 ? -31.459 -4.773 35.712 1.00 38.75 370 LEU A N 1
ATOM 2915 C CA . LEU A 1 370 ? -30.583 -5.595 36.584 1.00 38.75 370 LEU A CA 1
ATOM 2916 C C . LEU A 1 370 ? -31.158 -5.870 38.000 1.00 38.75 370 LEU A C 1
ATOM 2918 O O . LEU A 1 370 ? -30.500 -6.456 38.854 1.00 38.75 370 LEU A O 1
ATOM 2922 N N . TYR A 1 371 ? -32.359 -5.367 38.282 1.00 46.34 371 TYR A N 1
ATOM 2923 C CA . TYR A 1 371 ? -32.839 -4.942 39.582 1.00 46.34 371 TYR A CA 1
ATOM 2924 C C . TYR A 1 371 ? -34.314 -5.270 39.818 1.00 46.34 371 TYR A C 1
ATOM 2926 O O . TYR A 1 371 ? -34.939 -4.656 40.686 1.00 46.34 371 TYR A O 1
ATOM 2934 N N . LYS A 1 372 ? -34.908 -6.207 39.062 1.00 36.50 372 LYS A N 1
ATOM 2935 C CA . LYS A 1 372 ? -36.209 -6.749 39.483 1.00 36.50 372 LYS A CA 1
ATOM 2936 C C . LYS A 1 372 ? -36.047 -7.742 40.638 1.00 36.50 372 LYS A C 1
ATOM 2938 O O . LYS A 1 372 ? -36.907 -7.765 41.511 1.00 36.50 372 LYS A O 1
ATOM 2943 N N . GLU A 1 373 ? -34.905 -8.429 40.709 1.00 36.62 373 GLU A N 1
ATOM 2944 C CA . GLU A 1 373 ? -34.481 -9.295 41.813 1.00 36.62 373 GLU A CA 1
ATOM 2945 C C . GLU A 1 373 ? -32.944 -9.251 41.902 1.00 36.62 373 GLU A C 1
ATOM 2947 O O . GLU A 1 373 ? -32.290 -9.305 40.874 1.00 36.62 373 GLU A O 1
ATOM 2952 N N . GLY A 1 374 ? -32.385 -9.085 43.100 1.00 47.22 374 GLY A N 1
ATOM 2953 C CA . GLY A 1 374 ? -31.013 -9.327 43.590 1.00 47.22 374 GLY A CA 1
ATOM 2954 C C . GLY A 1 374 ? -29.754 -9.676 42.767 1.00 47.22 374 GLY A C 1
ATOM 2955 O O . GLY A 1 374 ? -28.671 -9.714 43.336 1.00 47.22 374 GLY A O 1
ATOM 2956 N N . GLU A 1 375 ? -29.786 -10.008 41.487 1.00 69.56 375 GLU A N 1
ATOM 2957 C CA . GLU A 1 375 ? -29.050 -11.191 41.041 1.00 69.56 375 GLU A CA 1
ATOM 2958 C C . GLU A 1 375 ? -27.514 -11.065 40.951 1.00 69.56 375 GLU A C 1
ATOM 2960 O O . GLU A 1 375 ? -26.841 -11.807 41.658 1.00 69.56 375 GLU A O 1
ATOM 2965 N N . VAL A 1 376 ? -26.891 -10.179 40.162 1.00 74.00 376 VAL A N 1
ATOM 2966 C CA . VAL A 1 376 ? -25.414 -10.246 39.980 1.00 74.00 376 VAL A CA 1
ATOM 2967 C C . VAL A 1 376 ? -24.601 -9.754 41.187 1.00 74.00 376 VAL A C 1
ATOM 2969 O O . VAL A 1 376 ? -23.607 -10.377 41.565 1.00 74.00 376 VAL A O 1
ATOM 2972 N N . TYR A 1 377 ? -25.025 -8.668 41.840 1.00 69.62 377 TYR A N 1
ATOM 2973 C CA . TYR A 1 377 ? -24.297 -8.111 42.985 1.00 69.62 377 TYR A CA 1
ATOM 2974 C C . TYR A 1 377 ? -24.540 -8.890 44.270 1.00 69.62 377 TYR A C 1
ATOM 2976 O O . TYR A 1 377 ? -23.586 -9.097 45.011 1.00 69.62 377 TYR A O 1
ATOM 2984 N N . GLU A 1 378 ? -25.739 -9.433 44.508 1.00 70.44 378 GLU A N 1
ATOM 2985 C CA . GLU A 1 378 ? -25.915 -10.351 45.640 1.00 70.44 378 GLU A CA 1
ATOM 2986 C C . GLU A 1 378 ? -25.118 -11.640 45.430 1.00 70.44 378 GLU A C 1
ATOM 2988 O O . GLU A 1 378 ? -24.580 -12.196 46.390 1.00 70.44 378 GLU A O 1
ATOM 2993 N N . LYS A 1 379 ? -24.998 -12.122 44.181 1.00 80.62 379 LYS A N 1
ATOM 2994 C CA . LYS A 1 379 ? -24.088 -13.228 43.853 1.00 80.62 379 LYS A CA 1
ATOM 2995 C C . LYS A 1 379 ? -22.636 -12.850 44.188 1.00 80.62 379 LYS A C 1
ATOM 2997 O O . LYS A 1 379 ? -21.931 -13.671 44.772 1.00 80.62 379 LYS A O 1
ATOM 3002 N N . LEU A 1 380 ? -22.182 -11.628 43.886 1.00 79.44 380 LEU A N 1
ATOM 3003 C CA . LEU A 1 380 ? -20.840 -11.151 44.261 1.00 79.44 380 LEU A CA 1
ATOM 3004 C C . LEU A 1 380 ? -20.657 -10.976 45.776 1.00 79.44 380 LEU A C 1
ATOM 3006 O O . LEU A 1 380 ? -19.614 -11.354 46.310 1.00 79.44 380 LEU A O 1
ATOM 3010 N N . ASP A 1 381 ? -21.659 -10.464 46.484 1.00 78.56 381 ASP A N 1
ATOM 3011 C CA . ASP A 1 381 ? -21.624 -10.308 47.938 1.00 78.56 381 ASP A CA 1
ATOM 3012 C C . ASP A 1 381 ? -21.519 -11.669 48.626 1.00 78.56 381 ASP A C 1
ATOM 3014 O O . ASP A 1 381 ? -20.649 -11.872 49.477 1.00 78.56 381 ASP A O 1
ATOM 3018 N N . LYS A 1 382 ? -22.327 -12.646 48.190 1.00 81.12 382 LYS A N 1
ATOM 3019 C CA . LYS A 1 382 ? -22.230 -14.044 48.638 1.00 81.12 382 LYS A CA 1
ATOM 3020 C C . LYS A 1 382 ? -20.871 -14.653 48.284 1.00 81.12 382 LYS A C 1
ATOM 3022 O O . LYS A 1 382 ? -20.280 -15.343 49.115 1.00 81.12 382 LYS A O 1
ATOM 3027 N N . LEU A 1 383 ? -20.336 -14.371 47.092 1.00 86.94 383 LEU A N 1
ATOM 3028 C CA . LEU A 1 383 ? -19.021 -14.851 46.652 1.00 86.94 383 LEU A CA 1
ATOM 3029 C C . LEU A 1 383 ? -17.890 -14.332 47.548 1.00 86.94 383 LEU A C 1
ATOM 3031 O O . LEU A 1 383 ? -16.981 -15.080 47.904 1.00 86.94 383 LEU A O 1
ATOM 3035 N N . PHE A 1 384 ? -17.946 -13.057 47.928 1.00 83.06 384 PHE A N 1
ATOM 3036 C CA . PHE A 1 384 ? -16.898 -12.405 48.710 1.00 83.06 384 PHE A CA 1
ATOM 3037 C C . PHE A 1 384 ? -17.170 -12.361 50.217 1.00 83.06 384 PHE A C 1
ATOM 3039 O O . PHE A 1 384 ? -16.323 -11.868 50.962 1.00 83.06 384 PHE A O 1
ATOM 3046 N N . GLY A 1 385 ? -18.307 -12.890 50.677 1.00 82.56 385 GLY A N 1
ATOM 3047 C CA . GLY A 1 385 ? -18.707 -12.842 52.084 1.00 82.56 385 GLY A CA 1
ATOM 3048 C C . GLY A 1 385 ? -18.929 -11.417 52.577 1.00 82.56 385 GLY A C 1
ATOM 3049 O O . GLY A 1 385 ? -18.738 -11.133 53.763 1.00 82.56 385 GLY A O 1
ATOM 3050 N N . LEU A 1 386 ? -19.289 -10.513 51.665 1.00 73.00 386 LEU A N 1
ATOM 3051 C CA . LEU A 1 386 ? -19.620 -9.141 52.001 1.00 73.00 386 LEU A CA 1
ATOM 3052 C C . LEU A 1 386 ? -20.971 -9.186 52.699 1.00 73.00 386 LEU A C 1
ATOM 3054 O O . LEU A 1 386 ? -22.005 -9.479 52.107 1.00 73.00 386 LEU A O 1
ATOM 3058 N N . LYS A 1 387 ? -20.956 -8.953 54.009 1.00 61.91 387 LYS A N 1
ATOM 3059 C CA . LYS A 1 387 ? -22.194 -8.653 54.714 1.00 61.91 387 LYS A CA 1
ATOM 3060 C C . LYS A 1 387 ? -22.582 -7.247 54.282 1.00 61.91 387 LYS A C 1
ATOM 3062 O O . LYS A 1 387 ? -21.726 -6.367 54.411 1.00 61.91 387 LYS A O 1
ATOM 3067 N N . PRO A 1 388 ? -23.828 -7.012 53.842 1.00 51.25 388 PRO A N 1
ATOM 3068 C CA . PRO A 1 388 ? -24.334 -5.656 53.760 1.00 51.25 388 PRO A CA 1
ATOM 3069 C C . PRO A 1 388 ? -24.047 -5.023 55.118 1.00 51.25 388 PRO A C 1
ATOM 3071 O O . PRO A 1 388 ? -24.502 -5.536 56.149 1.00 51.25 388 PRO A O 1
ATOM 3074 N N . GLU A 1 389 ? -23.201 -3.990 55.170 1.00 48.06 389 GLU A N 1
ATOM 3075 C CA . GLU A 1 389 ? -23.070 -3.238 56.409 1.00 48.06 389 GLU A CA 1
ATOM 3076 C C . GLU A 1 389 ? -24.497 -2.791 56.731 1.00 48.06 389 GLU A C 1
ATOM 3078 O O . GLU A 1 389 ? -25.122 -2.092 55.934 1.00 48.06 389 GLU A O 1
ATOM 3083 N N . LYS A 1 390 ? -25.029 -3.210 57.886 1.00 44.25 390 LYS A N 1
ATOM 3084 C CA . LYS A 1 390 ? -26.396 -2.878 58.326 1.00 44.25 390 LYS A CA 1
ATOM 3085 C C . LYS A 1 390 ? -26.670 -1.359 58.259 1.00 44.25 390 LYS A C 1
ATOM 3087 O O . LYS A 1 390 ? -27.816 -0.938 58.154 1.00 44.25 390 LYS A O 1
ATOM 3092 N N . ASP A 1 391 ? -25.586 -0.576 58.253 1.00 43.59 391 ASP A N 1
ATOM 3093 C CA . ASP A 1 391 ? -25.500 0.877 58.155 1.00 43.59 391 ASP A CA 1
ATOM 3094 C C . ASP A 1 391 ? -24.552 1.393 57.042 1.00 43.59 391 ASP A C 1
ATOM 3096 O O . ASP A 1 391 ? -24.204 2.570 57.045 1.00 43.59 391 ASP A O 1
ATOM 3100 N N . GLY A 1 392 ? -24.111 0.569 56.083 1.00 39.56 392 GLY A N 1
ATOM 3101 C CA . GLY A 1 392 ? -23.148 0.981 55.038 1.00 39.56 392 GLY A CA 1
ATOM 3102 C C . GLY A 1 392 ? -23.664 2.115 54.158 1.00 39.56 392 GLY A C 1
ATOM 3103 O O . GLY A 1 392 ? -22.921 3.002 53.747 1.00 39.56 392 GLY A O 1
ATOM 3104 N N . TRP A 1 393 ? -24.981 2.172 53.991 1.00 39.53 393 TRP A N 1
ATOM 3105 C CA . TRP A 1 393 ? -25.689 3.284 53.370 1.00 39.53 393 TRP A CA 1
ATOM 3106 C C . TRP A 1 393 ? -25.552 4.618 54.114 1.00 39.53 393 TRP A C 1
ATOM 3108 O O . TRP A 1 393 ? -25.649 5.665 53.487 1.00 39.53 393 TRP A O 1
ATOM 3118 N N . LYS A 1 394 ? -25.289 4.618 55.429 1.00 39.97 394 LYS A N 1
ATOM 3119 C CA . LYS A 1 394 ? -25.004 5.852 56.185 1.00 39.97 394 LYS A CA 1
ATOM 3120 C C . LYS A 1 394 ? -23.646 6.448 55.803 1.00 39.97 394 LYS A C 1
ATOM 3122 O O . LYS A 1 394 ? -23.395 7.619 56.074 1.00 39.97 394 LYS A O 1
ATOM 3127 N N . LYS A 1 395 ? -22.764 5.643 55.197 1.00 40.41 395 LYS A N 1
ATOM 3128 C CA . LYS A 1 395 ? -21.484 6.072 54.611 1.00 40.41 395 LYS A CA 1
ATOM 3129 C C . LYS A 1 395 ? -21.583 6.298 53.098 1.00 40.41 395 LYS A C 1
ATOM 3131 O O . LYS A 1 395 ? -20.708 6.961 52.541 1.00 40.41 395 LYS A O 1
ATOM 3136 N N . PHE A 1 396 ? -22.624 5.768 52.449 1.00 37.00 396 PHE A N 1
ATOM 3137 C CA . PHE A 1 396 ? -22.908 5.989 51.034 1.00 37.00 396 PHE A CA 1
ATOM 3138 C C . PHE A 1 396 ? -23.248 7.461 50.802 1.00 37.00 396 PHE A C 1
ATOM 3140 O O . PHE A 1 396 ? -24.163 8.019 51.405 1.00 37.00 396 PHE A O 1
ATOM 3147 N N . ASP A 1 397 ? -22.475 8.099 49.931 1.00 40.31 397 ASP A N 1
ATOM 3148 C CA . ASP A 1 397 ? -22.627 9.507 49.606 1.00 40.31 397 ASP A CA 1
ATOM 3149 C C . ASP A 1 397 ? -23.150 9.634 48.172 1.00 40.31 397 ASP A C 1
ATOM 3151 O O . ASP A 1 397 ? -22.346 9.685 47.237 1.00 40.31 397 ASP A O 1
ATOM 3155 N N . PRO A 1 398 ? -24.478 9.700 47.961 1.00 36.12 398 PRO A N 1
ATOM 3156 C CA . PRO A 1 398 ? -25.039 9.808 46.617 1.00 36.12 398 PRO A CA 1
ATOM 3157 C C . PRO A 1 398 ? -24.512 11.048 45.882 1.00 36.12 398 PRO A C 1
ATOM 3159 O O . PRO A 1 398 ? -24.411 11.038 44.662 1.00 36.12 398 PRO A O 1
ATOM 3162 N N . THR A 1 399 ? -24.064 12.088 46.601 1.00 36.34 399 THR A N 1
ATOM 3163 C CA . THR A 1 399 ? -23.492 13.299 45.990 1.00 36.34 399 THR A CA 1
ATOM 3164 C C . THR A 1 399 ? -22.126 13.083 45.330 1.00 36.34 399 THR A C 1
ATOM 3166 O O . THR A 1 399 ? -21.760 13.867 44.461 1.00 36.34 399 THR A O 1
ATOM 3169 N N . LYS A 1 400 ? -21.395 12.011 45.675 1.00 36.12 400 LYS A N 1
ATOM 3170 C CA . LYS A 1 400 ? -20.156 11.605 44.982 1.00 36.12 400 LYS A CA 1
ATOM 3171 C C . LYS A 1 400 ? -20.416 10.829 43.690 1.00 36.12 400 LYS A C 1
ATOM 3173 O O . LYS A 1 400 ? -19.506 10.684 42.884 1.00 36.12 400 LYS A O 1
ATOM 3178 N N . HIS A 1 401 ? -21.643 10.345 43.503 1.00 36.16 401 HIS A N 1
ATOM 3179 C CA . HIS A 1 401 ? -22.063 9.536 42.357 1.00 36.16 401 HIS A CA 1
ATOM 3180 C C . HIS A 1 401 ? -23.160 10.218 41.523 1.00 36.16 401 HIS A C 1
ATOM 3182 O O . HIS A 1 401 ? -23.603 9.681 40.510 1.00 36.16 401 HIS A O 1
ATOM 3188 N N . MET A 1 402 ? -23.579 11.428 41.898 1.00 35.66 402 MET A N 1
ATOM 3189 C CA . MET A 1 402 ? -24.404 12.315 41.085 1.00 35.66 402 MET A CA 1
ATOM 3190 C C . MET A 1 402 ? -23.504 13.235 40.270 1.00 35.66 402 MET A C 1
ATOM 3192 O O . MET A 1 402 ? -22.576 13.836 40.807 1.00 35.66 402 MET A O 1
ATOM 3196 N N . ASP A 1 403 ? -23.803 13.398 38.983 1.00 34.66 403 ASP A N 1
ATOM 3197 C CA . ASP A 1 403 ? -23.071 14.360 38.177 1.00 34.66 403 ASP A CA 1
ATOM 3198 C C . ASP A 1 403 ? -23.439 15.727 38.724 1.00 34.66 403 ASP A C 1
ATOM 3200 O O . ASP A 1 403 ? -24.620 16.071 38.851 1.00 34.66 403 ASP A O 1
ATOM 3204 N N . TRP A 1 404 ? -22.422 16.536 38.995 1.00 37.75 404 TRP A N 1
ATOM 3205 C CA . TRP A 1 404 ? -22.552 17.948 39.362 1.00 37.75 404 TRP A CA 1
ATOM 3206 C C . TRP A 1 404 ? -23.478 18.739 38.400 1.00 37.75 404 TRP A C 1
ATOM 3208 O O . TRP A 1 404 ? -24.017 19.789 38.756 1.00 37.75 404 TRP A O 1
ATOM 3218 N N . TRP A 1 405 ? -23.702 18.189 37.203 1.00 37.88 405 TRP A N 1
ATOM 3219 C CA . TRP A 1 405 ? -24.437 18.695 36.049 1.00 37.88 405 TRP A CA 1
ATOM 3220 C C . TRP A 1 405 ? -25.935 18.343 36.066 1.00 37.88 405 TRP A C 1
ATOM 3222 O O . TRP A 1 405 ? -26.666 18.728 35.154 1.00 37.88 405 TRP A O 1
ATOM 3232 N N . ALA A 1 406 ? -26.421 17.603 37.071 1.00 40.12 406 ALA A N 1
ATOM 3233 C CA . ALA A 1 406 ? -27.838 17.261 37.173 1.00 40.12 406 ALA A CA 1
ATOM 3234 C C . ALA A 1 406 ? -28.713 18.539 37.148 1.00 40.12 406 ALA A C 1
ATOM 3236 O O . ALA A 1 406 ? -28.404 19.503 37.867 1.00 40.12 406 ALA A O 1
ATOM 3237 N N . PRO A 1 407 ? -29.801 18.583 36.349 1.00 44.84 407 PRO A N 1
ATOM 3238 C CA . PRO A 1 407 ? -30.647 19.767 36.238 1.00 44.84 407 PRO A CA 1
ATOM 3239 C C . PRO A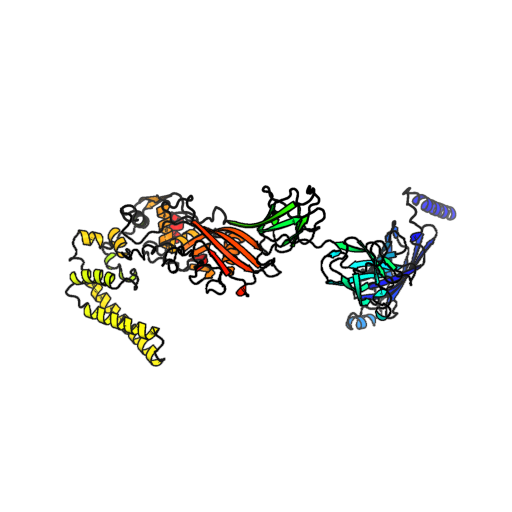 1 407 ? -31.089 20.260 37.617 1.00 44.84 407 PRO A C 1
ATOM 3241 O O . PRO A 1 407 ? -31.525 19.461 38.452 1.00 44.84 407 PRO A O 1
ATOM 3244 N N . LYS A 1 408 ? -30.957 21.572 37.858 1.00 44.44 408 LYS A N 1
ATOM 3245 C CA . LYS A 1 408 ? -31.223 22.233 39.149 1.00 44.44 408 LYS A CA 1
ATOM 3246 C C . LYS A 1 408 ? -32.532 21.745 39.783 1.00 44.44 408 LYS A C 1
ATOM 3248 O O . LYS A 1 408 ? -32.507 21.289 40.911 1.00 44.44 408 LYS A O 1
ATOM 3253 N N . HIS A 1 409 ? -33.614 21.645 39.013 1.00 49.06 409 HIS A N 1
ATOM 3254 C CA . HIS A 1 409 ? -34.923 21.197 39.502 1.00 49.06 409 HIS A CA 1
ATOM 3255 C C . HIS A 1 409 ? -34.992 19.731 39.991 1.00 49.06 409 HIS A C 1
ATOM 3257 O O . HIS A 1 409 ? -35.814 19.428 40.850 1.00 49.06 409 HIS A O 1
ATOM 3263 N N . VAL A 1 410 ? -34.165 18.807 39.478 1.00 47.69 410 VAL A N 1
ATOM 3264 C CA . VAL A 1 410 ? -34.132 17.402 39.947 1.00 47.69 410 VAL A CA 1
ATOM 3265 C C . VAL A 1 410 ? -33.382 17.312 41.267 1.00 47.69 410 VAL A C 1
ATOM 3267 O O . VAL A 1 410 ? -33.869 16.690 42.212 1.00 47.69 410 VAL A O 1
ATOM 3270 N N . ARG A 1 411 ? -32.232 17.996 41.345 1.00 49.84 411 ARG A N 1
ATOM 3271 C CA . ARG A 1 411 ? -31.494 18.175 42.598 1.00 49.84 411 ARG A CA 1
ATOM 3272 C C . ARG A 1 411 ? -32.387 18.843 43.628 1.00 49.84 411 ARG A C 1
ATOM 3274 O O . ARG A 1 411 ? -32.586 18.277 44.690 1.00 49.84 411 ARG A O 1
ATOM 3281 N N . ASP A 1 412 ? -33.004 19.962 43.280 1.00 50.09 412 ASP A N 1
ATOM 3282 C CA . ASP A 1 412 ? -33.873 20.725 44.165 1.00 50.09 412 ASP A CA 1
ATOM 3283 C C . ASP A 1 412 ? -35.107 19.923 44.580 1.00 50.09 412 ASP A C 1
ATOM 3285 O O . ASP A 1 412 ? -35.554 20.087 45.698 1.00 50.09 412 ASP A O 1
ATOM 3289 N N . LYS A 1 413 ? -35.647 19.011 43.759 1.00 54.50 413 LYS A N 1
ATOM 3290 C CA . LYS A 1 413 ? -36.781 18.152 44.155 1.00 54.50 413 LYS A CA 1
ATOM 3291 C C . LYS A 1 413 ? -36.380 17.071 45.164 1.00 54.50 413 LYS A C 1
ATOM 3293 O O . LYS A 1 413 ? -37.139 16.805 46.093 1.00 54.50 413 LYS A O 1
ATOM 3298 N N . ILE A 1 414 ? -35.204 16.465 44.994 1.00 51.41 414 ILE A N 1
ATOM 3299 C CA . ILE A 1 414 ? -34.652 15.484 45.942 1.00 51.41 414 ILE A CA 1
ATOM 3300 C C . ILE A 1 414 ? -34.225 16.199 47.228 1.00 51.41 414 ILE A C 1
ATOM 3302 O O . ILE A 1 414 ? -34.645 15.805 48.311 1.00 51.41 414 ILE A O 1
ATOM 3306 N N . PHE A 1 415 ? -33.492 17.308 47.112 1.00 51.53 415 PHE A N 1
ATOM 3307 C CA . PHE A 1 415 ? -33.107 18.156 48.237 1.00 51.53 415 PHE A CA 1
ATOM 3308 C C . PHE A 1 415 ? -34.317 18.760 48.947 1.00 51.53 415 PHE A C 1
ATOM 3310 O O . PHE A 1 415 ? -34.303 18.804 50.165 1.00 51.53 415 PHE A O 1
ATOM 3317 N N . LYS A 1 416 ? -35.390 19.140 48.242 1.00 53.44 416 LYS A N 1
ATOM 3318 C CA . LYS A 1 416 ? -36.638 19.640 48.841 1.00 53.44 416 LYS A CA 1
ATOM 3319 C C . LYS A 1 416 ? -37.384 18.558 49.617 1.00 53.44 416 LYS A C 1
ATOM 3321 O O . LYS A 1 416 ? -37.829 18.824 50.722 1.00 53.44 416 LYS A O 1
ATOM 3326 N N . LYS A 1 417 ? -37.477 17.329 49.100 1.00 55.25 417 LYS A N 1
ATOM 3327 C CA . LYS A 1 417 ? -38.050 16.211 49.873 1.00 55.25 417 LYS A CA 1
ATOM 3328 C C . LYS A 1 417 ? -37.189 15.850 51.092 1.00 55.25 417 LYS A C 1
ATOM 3330 O O . LYS A 1 417 ? -37.719 15.506 52.141 1.00 55.25 417 LYS A O 1
ATOM 3335 N N . ILE A 1 418 ? -35.865 15.966 50.973 1.00 49.94 418 ILE A N 1
ATOM 3336 C CA . ILE A 1 418 ? -34.922 15.795 52.091 1.00 49.94 418 ILE A CA 1
ATOM 3337 C C . ILE A 1 418 ? -35.053 16.939 53.117 1.00 49.94 418 ILE A C 1
ATOM 3339 O O . ILE A 1 418 ? -34.993 16.686 54.320 1.00 49.94 418 ILE A O 1
ATOM 3343 N N . TYR A 1 419 ? -35.273 18.167 52.641 1.00 51.94 419 TYR A N 1
ATOM 3344 C CA . TYR A 1 419 ? -35.501 19.395 53.410 1.00 51.94 419 TYR A CA 1
ATOM 3345 C C . TYR A 1 419 ? -36.803 19.318 54.210 1.00 51.94 419 TYR A C 1
ATOM 3347 O O . TYR A 1 419 ? -36.805 19.552 55.413 1.00 51.94 419 TYR A O 1
ATOM 3355 N N . GLU A 1 420 ? -37.893 18.889 53.570 1.00 54.00 420 GLU A N 1
ATOM 3356 C CA . GLU A 1 420 ? -39.194 18.667 54.212 1.00 54.00 420 GLU A CA 1
ATOM 3357 C C . GLU A 1 420 ? -39.125 17.578 55.302 1.00 54.00 420 GLU A C 1
ATOM 3359 O O . GLU A 1 420 ? -39.855 17.648 56.287 1.00 54.00 420 GLU A O 1
ATOM 3364 N N . ALA A 1 421 ? -38.211 16.607 55.172 1.00 51.16 421 ALA A N 1
ATOM 3365 C CA . ALA A 1 421 ? -37.984 15.553 56.163 1.00 51.16 421 ALA A CA 1
ATOM 3366 C C . ALA A 1 421 ? -37.028 15.949 57.310 1.00 51.16 421 ALA A C 1
ATOM 3368 O O . ALA A 1 421 ? -36.936 15.216 58.294 1.00 51.16 421 ALA A O 1
ATOM 3369 N N . ASN A 1 422 ? -36.307 17.074 57.201 1.00 52.38 422 ASN A N 1
ATOM 3370 C CA . ASN A 1 422 ? -35.330 17.539 58.196 1.00 52.38 422 ASN A CA 1
ATOM 3371 C C . ASN A 1 422 ? -35.432 19.071 58.401 1.00 52.38 422 ASN A C 1
ATOM 3373 O O . ASN A 1 422 ? -34.470 19.789 58.111 1.00 52.38 422 ASN A O 1
ATOM 3377 N N . PRO A 1 423 ? -36.580 19.584 58.892 1.00 54.19 423 PRO A N 1
ATOM 3378 C CA . PRO A 1 423 ? -36.881 21.021 58.938 1.00 54.19 423 PRO A CA 1
ATOM 3379 C C . PRO A 1 423 ? -35.998 21.831 59.902 1.00 54.19 423 PRO A C 1
ATOM 3381 O O . PRO A 1 423 ? -35.927 23.049 59.781 1.00 54.19 423 PRO A O 1
ATOM 3384 N N . ASP A 1 424 ? -35.296 21.172 60.829 1.00 58.47 424 ASP A N 1
ATOM 3385 C CA . ASP A 1 424 ? -34.450 21.821 61.843 1.00 58.47 424 ASP A CA 1
ATOM 3386 C C . ASP A 1 424 ? -33.032 22.173 61.338 1.00 58.47 424 ASP A C 1
ATOM 3388 O O . ASP A 1 424 ? -32.171 22.592 62.115 1.00 58.47 424 ASP A O 1
ATOM 3392 N N . GLN A 1 425 ? -32.747 21.958 60.050 1.00 60.47 425 GLN A N 1
ATOM 3393 C CA . GLN A 1 425 ? -31.434 22.181 59.441 1.00 60.47 425 GLN A CA 1
ATOM 3394 C C . GLN A 1 425 ? -31.413 23.477 58.610 1.00 60.47 425 GLN A C 1
ATOM 3396 O O . GLN A 1 425 ? -32.266 23.693 57.753 1.00 60.47 425 GLN A O 1
ATOM 3401 N N . ASP A 1 426 ? -30.414 24.338 58.838 1.00 68.12 426 ASP A N 1
ATOM 3402 C CA . ASP A 1 426 ? -30.238 25.638 58.163 1.00 68.12 426 ASP A CA 1
ATOM 3403 C C . ASP A 1 426 ? -29.639 25.467 56.748 1.00 68.12 426 ASP A C 1
ATOM 3405 O O . ASP A 1 426 ? -28.457 25.715 56.472 1.00 68.12 426 ASP A O 1
ATOM 3409 N N . TRP A 1 427 ? -30.455 24.939 55.838 1.00 61.62 427 TRP A N 1
ATOM 3410 C CA . TRP A 1 427 ? -30.074 24.690 54.446 1.00 61.62 427 TRP A CA 1
ATOM 3411 C C . TRP A 1 427 ? -29.807 25.971 53.649 1.00 61.62 427 TRP A C 1
ATOM 3413 O O . TRP A 1 427 ? -29.069 25.921 52.660 1.00 61.62 427 TRP A O 1
ATOM 3423 N N . ASP A 1 428 ? -30.344 27.110 54.091 1.00 73.25 428 ASP A N 1
ATOM 3424 C CA . ASP A 1 428 ? -30.100 28.416 53.474 1.00 73.25 428 ASP A CA 1
ATOM 3425 C C . ASP A 1 428 ? -28.612 28.763 53.534 1.00 73.25 428 ASP A C 1
ATOM 3427 O O . ASP A 1 428 ? -28.030 29.159 52.522 1.00 73.25 428 ASP A O 1
ATOM 3431 N N . LYS A 1 429 ? -27.950 28.457 54.656 1.00 76.75 429 LYS A N 1
ATOM 3432 C CA . LYS A 1 429 ? -26.497 28.594 54.791 1.00 76.75 429 LYS A CA 1
ATOM 3433 C C . LYS A 1 429 ? -25.708 27.732 53.796 1.00 76.75 429 LYS A C 1
ATOM 3435 O O . LYS A 1 429 ? -24.694 28.175 53.254 1.00 76.75 429 LYS A O 1
ATOM 3440 N N . LEU A 1 430 ? -26.145 26.495 53.536 1.00 68.88 430 LEU A N 1
ATOM 3441 C CA . LEU A 1 430 ? -25.459 25.598 52.596 1.00 68.88 430 LEU A CA 1
ATOM 3442 C C . LEU A 1 430 ? -25.634 26.070 51.142 1.00 68.88 430 LEU A C 1
ATOM 3444 O O . LEU A 1 430 ? -24.680 26.042 50.360 1.00 68.88 430 LEU A O 1
ATOM 3448 N N . ASN A 1 431 ? -26.838 26.527 50.789 1.00 69.56 431 ASN A N 1
ATOM 3449 C CA . ASN A 1 431 ? -27.126 27.099 49.476 1.00 69.56 431 ASN A CA 1
ATOM 3450 C C . ASN A 1 431 ? -26.374 28.416 49.253 1.00 69.56 431 ASN A C 1
ATOM 3452 O O . ASN A 1 431 ? -25.816 28.612 48.176 1.00 69.56 431 ASN A O 1
ATOM 3456 N N . GLU A 1 432 ? -26.274 29.275 50.268 1.00 78.75 432 GLU A N 1
ATOM 3457 C CA . GLU A 1 432 ? -25.487 30.509 50.199 1.00 78.75 432 GLU A CA 1
ATOM 3458 C C . GLU A 1 432 ? -24.001 30.217 49.934 1.00 78.75 432 GLU A C 1
ATOM 3460 O O . GLU A 1 432 ? -23.396 30.815 49.042 1.00 78.75 432 GLU A O 1
ATOM 3465 N N . LEU A 1 433 ? -23.414 29.255 50.658 1.00 73.50 433 LEU A N 1
ATOM 3466 C CA . LEU A 1 433 ? -22.030 28.818 50.434 1.00 73.50 433 LEU A CA 1
ATOM 3467 C C . LEU A 1 433 ? -21.836 28.250 49.023 1.00 73.50 433 LEU A C 1
ATOM 3469 O O . LEU A 1 433 ? -20.831 28.530 48.371 1.00 73.50 433 LEU A O 1
ATOM 3473 N N . ARG A 1 434 ? -22.806 27.479 48.526 1.00 73.31 434 ARG A N 1
ATOM 3474 C CA . ARG A 1 434 ? -22.766 26.905 47.178 1.00 73.31 434 ARG A CA 1
ATOM 3475 C C . ARG A 1 434 ? -22.808 27.974 46.088 1.00 73.31 434 ARG A C 1
ATOM 3477 O O . ARG A 1 434 ? -21.988 27.924 45.177 1.00 73.31 434 ARG A O 1
ATOM 3484 N N . GLU A 1 435 ? -23.734 28.925 46.168 1.00 79.50 435 GLU A N 1
ATOM 3485 C CA . GLU A 1 435 ? -23.850 30.014 45.187 1.00 79.50 435 GLU A CA 1
ATOM 3486 C C . GLU A 1 435 ? -22.601 30.908 45.208 1.00 79.50 435 GLU A C 1
ATOM 3488 O O . GLU A 1 435 ? -22.099 31.305 44.156 1.00 79.50 435 GLU A O 1
ATOM 3493 N N . LYS A 1 436 ? -22.015 31.152 46.389 1.00 78.62 436 LYS A N 1
ATOM 3494 C CA . LYS A 1 436 ? -20.711 31.828 46.497 1.00 78.62 436 LYS A CA 1
ATOM 3495 C C . LYS A 1 436 ? -19.609 31.074 45.748 1.00 78.62 436 LYS A C 1
ATOM 3497 O O . LYS A 1 436 ? -18.859 31.699 45.005 1.00 78.62 436 LYS A O 1
ATOM 3502 N N . LEU A 1 437 ? -19.532 29.748 45.892 1.00 73.75 437 LEU A N 1
ATOM 3503 C CA . LEU A 1 437 ? -18.532 28.925 45.201 1.00 73.75 437 LEU A CA 1
ATOM 3504 C C . LEU A 1 437 ? -18.724 28.904 43.679 1.00 73.75 437 LEU A C 1
ATOM 3506 O O . LEU A 1 437 ? -17.737 28.991 42.955 1.00 73.75 437 LEU A O 1
ATOM 3510 N N . ILE A 1 438 ? -19.967 28.814 43.193 1.00 73.06 438 ILE A N 1
ATOM 3511 C CA . ILE A 1 438 ? -20.278 28.824 41.752 1.00 73.06 438 ILE A CA 1
ATOM 3512 C C . ILE A 1 438 ? -19.831 30.143 41.122 1.00 73.06 438 ILE A C 1
ATOM 3514 O O . ILE A 1 438 ? -19.044 30.127 40.178 1.00 73.06 438 ILE A O 1
ATOM 3518 N N . ASN A 1 439 ? -20.241 31.273 41.704 1.00 81.00 439 ASN A N 1
ATOM 3519 C CA . ASN A 1 439 ? -19.853 32.596 41.214 1.00 81.00 439 ASN A CA 1
ATOM 3520 C C . ASN A 1 439 ? -18.326 32.779 41.196 1.00 81.00 439 ASN A C 1
ATOM 3522 O O . ASN A 1 439 ? -17.777 33.441 40.317 1.00 81.00 439 ASN A O 1
ATOM 3526 N N . LEU A 1 440 ? -17.623 32.189 42.166 1.00 78.75 440 LEU A N 1
ATOM 3527 C CA . LEU A 1 440 ? -16.169 32.268 42.252 1.00 78.75 440 LEU A CA 1
ATOM 3528 C C . LEU A 1 440 ? -15.471 31.413 41.181 1.00 78.75 440 LEU A C 1
ATOM 3530 O O . LEU A 1 440 ? -14.470 31.856 40.624 1.00 78.75 440 LEU A O 1
ATOM 3534 N N . ILE A 1 441 ? -16.006 30.229 40.862 1.00 77.50 441 ILE A N 1
ATOM 3535 C CA . ILE A 1 441 ? -15.514 29.367 39.772 1.00 77.50 441 ILE A CA 1
ATOM 3536 C C . ILE A 1 441 ? -15.725 30.051 38.423 1.00 77.50 441 ILE A C 1
ATOM 3538 O O . ILE A 1 441 ? -14.773 30.187 37.663 1.00 77.50 441 ILE A O 1
ATOM 3542 N N . GLU A 1 442 ? -16.929 30.563 38.161 1.00 80.00 442 GLU A N 1
ATOM 3543 C CA . GLU A 1 442 ? -17.238 31.269 36.911 1.00 80.00 442 GLU A CA 1
ATOM 3544 C C . GLU A 1 442 ? -16.326 32.487 36.705 1.00 80.00 442 GLU A C 1
ATOM 3546 O O . GLU A 1 442 ? -15.857 32.744 35.596 1.00 80.00 442 GLU A O 1
ATOM 3551 N N . LYS A 1 443 ? -16.005 33.205 37.789 1.00 83.50 443 LYS A N 1
ATOM 3552 C CA . LYS A 1 443 ? -15.073 34.340 37.767 1.00 83.50 443 LYS A CA 1
ATOM 3553 C C . LYS A 1 443 ? -13.613 33.930 37.529 1.00 83.50 443 LYS A C 1
ATOM 3555 O O . LYS A 1 443 ? -12.842 34.729 37.005 1.00 83.50 443 LYS A O 1
ATOM 3560 N N . ILE A 1 444 ? -13.210 32.727 37.939 1.00 81.31 444 ILE A N 1
ATOM 3561 C CA . ILE A 1 444 ? -11.872 32.180 37.664 1.00 81.31 444 ILE A CA 1
ATOM 3562 C C . ILE A 1 444 ? -11.789 31.703 36.207 1.00 81.31 444 ILE A C 1
ATOM 3564 O O . ILE A 1 444 ? -10.819 32.018 35.516 1.00 81.31 444 ILE A O 1
ATOM 3568 N N . ASP A 1 445 ? -12.816 30.998 35.733 1.00 76.31 445 ASP A N 1
ATOM 3569 C CA . ASP A 1 445 ? -12.864 30.397 34.397 1.00 76.31 445 ASP A CA 1
ATOM 3570 C C . ASP A 1 445 ? -13.055 31.431 33.279 1.00 76.31 445 ASP A C 1
ATOM 3572 O O . ASP A 1 445 ? -12.645 31.192 32.143 1.00 76.31 445 ASP A O 1
ATOM 3576 N N . SER A 1 446 ? -13.601 32.614 33.586 1.00 86.69 446 SER A N 1
ATOM 3577 C CA . SER A 1 446 ? -13.714 33.716 32.621 1.00 86.69 446 SER A CA 1
ATOM 3578 C C . SER A 1 446 ? -12.358 34.253 32.141 1.00 86.69 446 SER A C 1
ATOM 3580 O O . SER A 1 446 ? -12.306 34.975 31.145 1.00 86.69 446 SER A O 1
ATOM 3582 N N . GLY A 1 447 ? -11.262 33.959 32.853 1.00 84.44 447 GLY A N 1
ATOM 3583 C CA . GLY A 1 447 ? -9.919 34.443 32.524 1.00 84.44 447 GLY A CA 1
ATOM 3584 C C . GLY A 1 447 ? -9.729 35.956 32.702 1.00 84.44 447 GLY A C 1
ATOM 3585 O O . GLY A 1 447 ? -8.724 36.500 32.253 1.00 84.44 447 GLY A O 1
ATOM 3586 N N . THR A 1 448 ? -10.675 36.652 33.346 1.00 86.81 448 THR A N 1
ATOM 3587 C CA . THR A 1 448 ? -10.665 38.123 33.479 1.00 86.81 448 THR A CA 1
ATOM 3588 C C . THR A 1 448 ? -9.916 38.640 34.710 1.00 86.81 448 THR A C 1
ATOM 3590 O O . THR A 1 448 ? -9.848 39.850 34.911 1.00 86.81 448 THR A O 1
ATOM 3593 N N . LEU A 1 449 ? -9.400 37.754 35.565 1.00 86.44 449 LEU A N 1
ATOM 3594 C CA . LEU A 1 449 ? -8.710 38.121 36.804 1.00 86.44 449 LEU A CA 1
ATOM 3595 C C . LEU A 1 449 ? -7.216 38.365 36.563 1.00 86.44 449 LEU A C 1
ATOM 3597 O O . LEU A 1 449 ? -6.551 37.577 35.890 1.00 86.44 449 LEU A O 1
ATOM 3601 N N . SER A 1 450 ? -6.667 39.422 37.165 1.00 88.62 450 SER A N 1
ATOM 3602 C CA . SER A 1 450 ? -5.215 39.618 37.228 1.00 88.62 450 SER A CA 1
ATOM 3603 C C . SER A 1 450 ? -4.543 38.560 38.117 1.00 88.62 450 SER A C 1
ATOM 3605 O O . SER A 1 450 ? -5.204 37.873 38.894 1.00 88.62 450 SER A O 1
ATOM 3607 N N . GLY A 1 451 ? -3.215 38.412 38.030 1.00 89.25 451 GLY A N 1
ATOM 3608 C CA . GLY A 1 451 ? -2.487 37.358 38.753 1.00 89.25 451 GLY A CA 1
ATOM 3609 C C . GLY A 1 451 ? -2.706 37.356 40.274 1.00 89.25 451 GLY A C 1
ATOM 3610 O O . GLY A 1 451 ? -2.873 36.292 40.866 1.00 89.25 451 GLY A O 1
ATOM 3611 N N . GLU A 1 452 ? -2.772 38.532 40.904 1.00 92.31 452 GLU A N 1
ATOM 3612 C CA . GLU A 1 452 ? -3.031 38.656 42.347 1.00 92.31 452 GLU A CA 1
ATOM 3613 C C . GLU A 1 452 ? -4.504 38.368 42.696 1.00 92.31 452 GLU A C 1
ATOM 3615 O O . GLU A 1 452 ? -4.800 37.694 43.685 1.00 92.31 452 GLU A O 1
ATOM 3620 N N . GLU A 1 453 ? -5.442 38.808 41.851 1.00 88.06 453 GLU A N 1
ATOM 3621 C CA . GLU A 1 453 ? -6.873 38.530 42.016 1.00 88.06 453 GLU A CA 1
ATOM 3622 C C . GLU A 1 453 ? -7.204 37.048 41.821 1.00 88.06 453 GLU A C 1
ATOM 3624 O O . GLU A 1 453 ? -8.043 36.508 42.541 1.00 88.06 453 GLU A O 1
ATOM 3629 N N . LEU A 1 454 ? -6.529 36.385 40.879 1.00 86.62 454 LEU A N 1
ATOM 3630 C CA . LEU A 1 454 ? -6.673 34.960 40.614 1.00 86.62 454 LEU A CA 1
ATOM 3631 C C . LEU A 1 454 ? -6.207 34.133 41.813 1.00 86.62 454 LEU A C 1
ATOM 3633 O O . LEU A 1 454 ? -6.900 33.204 42.224 1.00 86.62 454 LEU A O 1
ATOM 3637 N N . GLU A 1 455 ? -5.063 34.481 42.401 1.00 88.81 455 GLU A N 1
ATOM 3638 C CA . GLU A 1 455 ? -4.534 33.764 43.562 1.00 88.81 455 GLU A CA 1
ATOM 3639 C C . GLU A 1 455 ? -5.424 33.961 44.798 1.00 88.81 455 GLU A C 1
ATOM 3641 O O . GLU A 1 455 ? -5.721 33.009 45.526 1.00 88.81 455 GLU A O 1
ATOM 3646 N N . LYS A 1 456 ? -5.951 35.177 44.990 1.00 92.06 456 LYS A N 1
ATOM 3647 C CA . LYS A 1 456 ? -6.939 35.463 46.036 1.00 92.06 456 LYS A CA 1
ATOM 3648 C C . LYS A 1 456 ? -8.237 34.673 45.830 1.00 92.06 456 LYS A C 1
ATOM 3650 O O . LYS A 1 456 ? -8.717 34.059 46.780 1.00 92.06 456 LYS A O 1
ATOM 3655 N N . ALA A 1 457 ? -8.767 34.640 44.605 1.00 83.44 457 ALA A N 1
ATOM 3656 C CA . ALA A 1 457 ? -9.977 33.892 44.269 1.00 83.44 457 ALA A CA 1
ATOM 3657 C C . ALA A 1 457 ? -9.785 32.377 44.447 1.00 83.44 457 ALA A C 1
ATOM 3659 O O . ALA A 1 457 ? -10.663 31.704 44.978 1.00 83.44 457 ALA A O 1
ATOM 3660 N N . ARG A 1 458 ? -8.619 31.827 44.085 1.00 85.50 458 ARG A N 1
ATOM 3661 C CA . ARG A 1 458 ? -8.286 30.412 44.329 1.00 85.50 458 ARG A CA 1
ATOM 3662 C C . ARG A 1 458 ? -8.239 30.079 45.814 1.00 85.50 458 ARG A C 1
ATOM 3664 O O . ARG A 1 458 ? -8.756 29.043 46.223 1.00 85.50 458 ARG A O 1
ATOM 3671 N N . LYS A 1 459 ? -7.655 30.955 46.631 1.00 91.69 459 LYS A N 1
ATOM 3672 C CA . LYS A 1 459 ? -7.615 30.761 48.083 1.00 91.69 459 LYS A CA 1
ATOM 3673 C C . LYS A 1 459 ? -9.015 30.806 48.702 1.00 91.69 459 LYS A C 1
ATOM 3675 O O . LYS A 1 459 ? -9.360 29.923 49.480 1.00 91.69 459 LYS A O 1
ATOM 3680 N N . GLU A 1 460 ? -9.825 31.789 48.316 1.00 87.75 460 GLU A N 1
ATOM 3681 C CA . GLU A 1 460 ? -11.220 31.923 48.754 1.00 87.75 460 GLU A CA 1
ATOM 3682 C C . GLU A 1 460 ? -12.075 30.721 48.313 1.00 87.75 460 GLU A C 1
ATOM 3684 O O . GLU A 1 460 ? -12.920 30.248 49.072 1.00 87.75 460 GLU A O 1
ATOM 3689 N N . LEU A 1 461 ? -11.784 30.145 47.140 1.00 82.88 461 LEU A N 1
ATOM 3690 C CA . LEU A 1 461 ? -12.420 28.923 46.654 1.00 82.88 461 LEU A CA 1
ATOM 3691 C C . LEU A 1 461 ? -12.086 27.723 47.542 1.00 82.88 461 LEU A C 1
ATOM 3693 O O . LEU A 1 461 ? -12.975 26.952 47.896 1.00 82.88 461 LEU A O 1
ATOM 3697 N N . GLU A 1 462 ? -10.819 27.552 47.909 1.00 81.56 462 GLU A N 1
ATOM 3698 C CA . GLU A 1 462 ? -10.388 26.446 48.769 1.00 81.56 462 GLU A CA 1
ATOM 3699 C C . GLU A 1 462 ? -10.910 26.582 50.207 1.00 81.56 462 GLU A C 1
ATOM 3701 O O . GLU A 1 462 ? -11.325 25.592 50.816 1.00 81.56 462 GLU A O 1
ATOM 3706 N N . ASP A 1 463 ? -10.961 27.800 50.744 1.00 84.75 463 ASP A N 1
ATOM 3707 C CA . ASP A 1 463 ? -11.548 28.071 52.059 1.00 84.75 463 ASP A CA 1
ATOM 3708 C C . ASP A 1 463 ? -13.067 27.845 52.052 1.00 84.75 463 ASP A C 1
ATOM 3710 O O . ASP A 1 463 ? -13.587 27.129 52.913 1.00 84.75 463 ASP A O 1
ATOM 3714 N N . GLY A 1 464 ? -13.768 28.336 51.026 1.00 80.31 464 GLY A N 1
ATOM 3715 C CA . GLY A 1 464 ? -15.200 28.105 50.848 1.00 80.31 464 GLY A CA 1
ATOM 3716 C C . GLY A 1 464 ? -15.540 26.629 50.625 1.00 80.31 464 GLY A C 1
ATOM 3717 O O . GLY A 1 464 ? -16.517 26.136 51.187 1.00 80.31 464 GLY A O 1
ATOM 3718 N N . LYS A 1 465 ? -14.714 25.876 49.880 1.00 69.94 465 LYS A N 1
ATOM 3719 C CA . LYS A 1 465 ? -14.856 24.416 49.749 1.00 69.94 465 LYS A CA 1
ATOM 3720 C C . LYS A 1 465 ? -14.729 23.746 51.112 1.00 69.94 465 LYS A C 1
ATOM 3722 O O . LYS A 1 465 ? -15.556 22.900 51.445 1.00 69.94 465 LYS A O 1
ATOM 3727 N N . ARG A 1 466 ? -13.719 24.109 51.912 1.00 78.06 466 ARG A N 1
ATOM 3728 C CA . ARG A 1 466 ? -13.529 23.548 53.261 1.00 78.06 466 ARG A CA 1
ATOM 3729 C C . ARG A 1 466 ? -14.729 23.814 54.165 1.00 78.06 466 ARG A C 1
ATOM 3731 O O . ARG A 1 466 ? -15.175 22.890 54.844 1.00 78.06 466 ARG A O 1
ATOM 3738 N N . GLU A 1 467 ? -15.261 25.033 54.156 1.00 81.06 467 GLU A N 1
ATOM 3739 C CA . GLU A 1 467 ? -16.449 25.389 54.936 1.00 81.06 467 GLU A CA 1
ATOM 3740 C C . GLU A 1 467 ? -17.694 24.639 54.447 1.00 81.06 467 GLU A C 1
ATOM 3742 O O . GLU A 1 467 ? -18.360 23.984 55.247 1.00 81.06 467 GLU A O 1
ATOM 3747 N N . TYR A 1 468 ? -17.941 24.621 53.134 1.00 72.50 468 TYR A N 1
ATOM 3748 C CA . TYR A 1 468 ? -19.039 23.873 52.522 1.00 72.50 468 TYR A CA 1
ATOM 3749 C C . TYR A 1 468 ? -18.996 22.385 52.893 1.00 72.50 468 TYR A C 1
ATOM 3751 O O . TYR A 1 468 ? -19.999 21.822 53.328 1.00 72.50 468 TYR A O 1
ATOM 3759 N N . TRP A 1 469 ? -17.827 21.742 52.796 1.00 64.88 469 TRP A N 1
ATOM 3760 C CA . TRP A 1 469 ? -17.666 20.330 53.149 1.00 64.88 469 TRP A CA 1
ATOM 3761 C C . TRP A 1 469 ? -17.822 20.067 54.644 1.00 64.88 469 TRP A C 1
ATOM 3763 O O . TRP A 1 469 ? -18.406 19.049 55.021 1.00 64.88 469 TRP A O 1
ATOM 3773 N N . LYS A 1 470 ? -17.329 20.967 55.502 1.00 76.69 470 LYS A N 1
ATOM 3774 C CA . LYS A 1 470 ? -17.520 20.870 56.953 1.00 76.69 470 LYS A CA 1
ATOM 3775 C C . LYS A 1 470 ? -19.005 20.944 57.304 1.00 76.69 470 LYS A C 1
ATOM 3777 O O . LYS A 1 470 ? -19.506 20.054 57.987 1.00 76.69 470 LYS A O 1
ATOM 3782 N N . THR A 1 471 ? -19.706 21.946 56.783 1.00 70.38 471 THR A N 1
ATOM 3783 C CA . THR A 1 471 ? -21.141 22.146 56.999 1.00 70.38 471 THR A CA 1
ATOM 3784 C C . THR A 1 471 ? -21.959 20.982 56.436 1.00 70.38 471 THR A C 1
ATOM 3786 O O . THR A 1 471 ? -22.804 20.432 57.135 1.00 70.38 471 THR A O 1
ATOM 3789 N N . LEU A 1 472 ? -21.647 20.500 55.229 1.00 61.12 472 LEU A N 1
ATOM 3790 C CA . LEU A 1 472 ? -22.286 19.314 54.650 1.00 61.12 472 LEU A CA 1
ATOM 3791 C C . LEU A 1 472 ? -22.043 18.046 55.490 1.00 61.12 472 LEU A C 1
ATOM 3793 O O . LEU A 1 472 ? -22.934 17.212 55.619 1.00 61.12 472 LEU A O 1
ATOM 3797 N N . SER A 1 473 ? -20.848 17.882 56.063 1.00 60.03 473 SER A N 1
ATOM 3798 C CA . SER A 1 473 ? -20.504 16.751 56.938 1.00 60.03 473 SER A CA 1
ATOM 3799 C C . SER A 1 473 ? -21.264 16.792 58.269 1.00 60.03 473 SER A C 1
ATOM 3801 O O . SER A 1 473 ? -21.746 15.762 58.743 1.00 60.03 473 SER A O 1
ATOM 3803 N N . GLU A 1 474 ? -21.428 17.981 58.852 1.00 65.56 474 GLU A N 1
ATOM 3804 C CA . GLU A 1 474 ? -22.272 18.198 60.034 1.00 65.56 474 GLU A CA 1
ATOM 3805 C C . GLU A 1 474 ? -23.750 17.897 59.726 1.00 65.56 474 GLU A C 1
ATOM 3807 O O . GLU A 1 474 ? -24.403 17.211 60.514 1.00 65.56 474 GLU A O 1
ATOM 3812 N N . TYR A 1 475 ? -24.245 18.279 58.543 1.00 61.50 475 TYR A N 1
ATOM 3813 C CA . TYR A 1 475 ? -25.596 17.932 58.087 1.00 61.50 475 TYR A CA 1
ATOM 3814 C C . TYR A 1 475 ? -25.795 16.430 57.860 1.00 61.50 475 TYR A C 1
ATOM 3816 O O . TYR A 1 475 ? -26.795 15.861 58.306 1.00 61.50 475 TYR A O 1
ATOM 3824 N N . LYS A 1 476 ? -24.808 15.754 57.259 1.00 56.44 476 LYS A N 1
ATOM 3825 C CA . LYS A 1 476 ? -24.809 14.295 57.049 1.00 56.44 476 LYS A CA 1
ATOM 3826 C C . LYS A 1 476 ? -24.930 13.504 58.354 1.00 56.44 476 LYS A C 1
ATOM 3828 O O . LYS A 1 476 ? -25.577 12.461 58.367 1.00 56.44 476 LYS A O 1
ATOM 3833 N N . LYS A 1 477 ? -24.353 13.991 59.460 1.00 54.22 477 LYS A N 1
ATOM 3834 C CA . LYS A 1 477 ? -24.435 13.320 60.773 1.00 54.22 477 LYS A CA 1
ATOM 3835 C C . LYS A 1 477 ? -25.843 13.306 61.376 1.00 54.22 477 LYS A C 1
ATOM 3837 O O . LYS A 1 477 ? -26.138 12.414 62.165 1.00 54.22 477 LYS A O 1
ATOM 3842 N N . ASN A 1 478 ? -26.693 14.261 61.002 1.00 51.97 478 ASN A N 1
ATOM 3843 C CA . ASN A 1 478 ? -28.032 14.446 61.569 1.00 51.97 478 ASN A CA 1
ATOM 3844 C C . ASN A 1 478 ? -29.159 14.029 60.603 1.00 51.97 478 ASN A C 1
ATOM 3846 O O . ASN A 1 478 ? -30.319 14.346 60.843 1.00 51.97 478 ASN A O 1
ATOM 3850 N N . PHE A 1 479 ? -28.821 13.330 59.519 1.00 49.12 479 PHE A N 1
ATOM 3851 C CA . PHE A 1 479 ? -29.738 12.900 58.465 1.00 49.12 479 PHE A CA 1
ATOM 3852 C C . PHE A 1 479 ? -30.691 11.792 58.946 1.00 49.12 479 PHE A C 1
ATOM 3854 O O . PHE A 1 479 ? -30.239 10.719 59.357 1.00 49.12 479 PHE A O 1
ATOM 3861 N N . LYS A 1 480 ? -32.009 12.022 58.866 1.00 54.22 480 LYS A N 1
ATOM 3862 C CA . LYS A 1 480 ? -33.040 11.008 59.146 1.00 54.22 480 LYS A CA 1
ATOM 3863 C C . LYS A 1 480 ? -34.001 10.863 57.960 1.00 54.22 480 LYS A C 1
ATOM 3865 O O . LYS A 1 480 ? -34.412 11.850 57.358 1.00 54.22 480 LYS A O 1
ATOM 3870 N N . LEU A 1 481 ? -34.364 9.619 57.634 1.00 50.25 481 LEU A N 1
ATOM 3871 C CA . LEU A 1 481 ? -35.326 9.258 56.572 1.00 50.25 481 LEU A CA 1
ATOM 3872 C C . LEU A 1 481 ? -36.758 9.091 57.112 1.00 50.25 481 LEU A C 1
ATOM 3874 O O . LEU A 1 481 ? -37.639 8.577 56.422 1.00 50.25 481 LEU A O 1
ATOM 3878 N N . ASP A 1 482 ? -36.990 9.496 58.359 1.00 55.12 482 ASP A N 1
ATOM 3879 C CA . ASP A 1 482 ? -38.185 9.144 59.128 1.00 55.12 482 ASP A CA 1
ATOM 3880 C C . ASP A 1 482 ? -39.479 9.786 58.581 1.00 55.12 482 ASP A C 1
ATOM 3882 O O . ASP A 1 482 ? -40.566 9.327 58.922 1.00 55.12 482 ASP A O 1
ATOM 3886 N N . GLY A 1 483 ? -39.375 10.782 57.688 1.00 53.25 483 GLY A N 1
ATOM 3887 C CA . GLY A 1 483 ? -40.503 11.482 57.051 1.00 53.25 483 GLY A CA 1
ATOM 3888 C C . GLY A 1 483 ? -40.995 10.921 55.706 1.00 53.25 483 GLY A C 1
ATOM 3889 O O . GLY A 1 483 ? -41.951 11.455 55.152 1.00 53.25 483 GLY A O 1
ATOM 3890 N N . LEU A 1 484 ? -40.368 9.874 55.160 1.00 52.06 484 LEU A N 1
ATOM 3891 C CA . LEU A 1 484 ? -40.815 9.224 53.917 1.00 52.06 484 LEU A CA 1
ATOM 3892 C C . LEU A 1 484 ? -41.840 8.110 54.211 1.00 52.06 484 LEU A C 1
ATOM 3894 O O . LEU A 1 484 ? -41.734 7.426 55.231 1.00 52.06 484 LEU A O 1
ATOM 3898 N N . SER A 1 485 ? -42.816 7.887 53.321 1.00 62.09 485 SER A N 1
ATOM 3899 C CA . SER A 1 485 ? -43.702 6.706 53.413 1.00 62.09 485 SER A CA 1
ATOM 3900 C C . SER A 1 485 ? -42.909 5.397 53.260 1.00 62.09 485 SER A C 1
ATOM 3902 O O . SER A 1 485 ? -41.799 5.412 52.741 1.00 62.09 485 SER A O 1
ATOM 3904 N N . GLU A 1 486 ? -43.427 4.244 53.696 1.00 58.66 486 GLU A N 1
ATOM 3905 C CA . GLU A 1 486 ? -42.694 2.967 53.575 1.00 58.66 486 GLU A CA 1
ATOM 3906 C C . GLU A 1 486 ? -42.474 2.534 52.111 1.00 58.66 486 GLU A C 1
ATOM 3908 O O . GLU A 1 486 ? -41.423 1.969 51.797 1.00 58.66 486 GLU A O 1
ATOM 3913 N N . GLU A 1 487 ? -43.395 2.849 51.189 1.00 54.94 487 GLU A N 1
ATOM 3914 C CA . GLU A 1 487 ? -43.150 2.699 49.748 1.00 54.94 487 GLU A CA 1
ATOM 3915 C C . GLU A 1 487 ? -42.048 3.641 49.241 1.00 54.94 487 GLU A C 1
ATOM 3917 O O . GLU A 1 487 ? -41.183 3.212 48.480 1.00 54.94 487 GLU A O 1
ATOM 3922 N N . GLU A 1 488 ? -42.026 4.904 49.680 1.00 53.16 488 GLU A N 1
ATOM 3923 C CA . GLU A 1 488 ? -40.965 5.850 49.312 1.00 53.16 488 GLU A CA 1
ATOM 3924 C C . GLU A 1 488 ? -39.626 5.465 49.934 1.00 53.16 488 GLU A C 1
ATOM 3926 O O . GLU A 1 488 ? -38.603 5.524 49.263 1.00 53.16 488 GLU A O 1
ATOM 3931 N N . LYS A 1 489 ? -39.603 4.999 51.182 1.00 55.50 489 LYS A N 1
ATOM 3932 C CA . LYS A 1 489 ? -38.403 4.424 51.780 1.00 55.50 489 LYS A CA 1
ATOM 3933 C C . LYS A 1 489 ? -37.941 3.260 50.921 1.00 55.50 489 LYS A C 1
ATOM 3935 O O . LYS A 1 489 ? -36.808 3.292 50.495 1.00 55.50 489 LYS A O 1
ATOM 3940 N N . LYS A 1 490 ? -38.776 2.291 50.541 1.00 54.88 490 LYS A N 1
ATOM 3941 C CA . LYS A 1 490 ? -38.338 1.204 49.637 1.00 54.88 490 LYS A CA 1
ATOM 3942 C C . LYS A 1 490 ? -37.799 1.694 48.285 1.00 54.88 490 LYS A C 1
ATOM 3944 O O . LYS A 1 490 ? -36.818 1.124 47.809 1.00 54.88 490 LYS A O 1
ATOM 3949 N N . LEU A 1 491 ? -38.408 2.735 47.711 1.00 46.19 491 LEU A N 1
ATOM 3950 C CA . LEU A 1 491 ? -38.052 3.318 46.413 1.00 46.19 491 LEU A CA 1
ATOM 3951 C C . LEU A 1 491 ? -36.774 4.179 46.445 1.00 46.19 491 LEU A C 1
ATOM 3953 O O . LEU A 1 491 ? -36.025 4.182 45.479 1.00 46.19 491 LEU A O 1
ATOM 3957 N N . TYR A 1 492 ? -36.519 4.906 47.535 1.00 45.44 492 TYR A N 1
ATOM 3958 C CA . TYR A 1 492 ? -35.408 5.862 47.682 1.00 45.44 492 TYR A CA 1
ATOM 3959 C C . TYR A 1 492 ? -34.308 5.382 48.630 1.00 45.44 492 TYR A C 1
ATOM 3961 O O . TYR A 1 492 ? -33.316 6.082 48.820 1.00 45.44 492 TYR A O 1
ATOM 3969 N N . ASN A 1 493 ? -34.478 4.228 49.273 1.00 46.91 493 ASN A N 1
ATOM 3970 C CA . ASN A 1 493 ? -33.510 3.689 50.214 1.00 46.91 493 ASN A CA 1
ATOM 3971 C C . ASN A 1 493 ? -32.323 3.098 49.444 1.00 46.91 493 ASN A C 1
ATOM 3973 O O . ASN A 1 493 ? -32.464 2.033 48.847 1.00 46.91 493 ASN A O 1
ATOM 3977 N N . PRO A 1 494 ? -31.132 3.717 49.501 1.00 38.03 494 PRO A N 1
ATOM 3978 C CA . PRO A 1 494 ? -29.964 3.239 48.768 1.00 38.03 494 PRO A CA 1
ATOM 3979 C C . PRO A 1 494 ? -29.447 1.875 49.266 1.00 38.03 494 PRO A C 1
ATOM 3981 O O . PRO A 1 494 ? -28.514 1.339 48.679 1.00 38.03 494 PRO A O 1
ATOM 3984 N N . THR A 1 495 ? -30.027 1.301 50.334 1.00 36.22 495 THR A N 1
ATOM 3985 C CA . THR A 1 495 ? -29.772 -0.094 50.755 1.00 36.22 495 THR A CA 1
ATOM 3986 C C . THR A 1 495 ? -30.537 -1.135 49.949 1.00 36.22 495 THR A C 1
ATOM 3988 O O . THR A 1 495 ? -30.218 -2.317 50.049 1.00 36.22 495 THR A O 1
ATOM 3991 N N . THR A 1 496 ? -31.563 -0.738 49.194 1.00 39.12 496 THR A N 1
ATOM 3992 C CA . THR A 1 496 ? -32.272 -1.642 48.293 1.00 39.12 496 THR A CA 1
ATOM 3993 C C . THR A 1 496 ? -31.721 -1.448 46.891 1.00 39.12 496 THR A C 1
ATOM 3995 O O . THR A 1 496 ? -31.389 -0.341 46.477 1.00 39.12 496 THR A O 1
ATOM 3998 N N . ILE A 1 497 ? -31.650 -2.531 46.129 1.00 38.16 497 ILE A N 1
ATOM 3999 C CA . ILE A 1 497 ? -31.271 -2.508 44.717 1.00 38.16 497 ILE A CA 1
ATOM 4000 C C . ILE A 1 497 ? -32.143 -1.524 43.904 1.00 38.16 497 ILE A C 1
ATOM 4002 O O . ILE A 1 497 ? -31.639 -0.821 43.032 1.00 38.16 497 ILE A O 1
ATOM 4006 N N . GLN A 1 498 ? -33.428 -1.396 44.255 1.00 39.81 498 GLN A N 1
ATOM 4007 C CA . GLN A 1 498 ? -34.336 -0.404 43.674 1.00 39.81 498 GLN A CA 1
ATOM 4008 C C . GLN A 1 498 ? -33.962 1.037 44.037 1.00 39.81 498 GLN A C 1
ATOM 4010 O O . GLN A 1 498 ? -33.970 1.881 43.150 1.00 39.81 498 GLN A O 1
ATOM 4015 N N . GLY A 1 499 ? -33.581 1.335 45.284 1.00 38.56 499 GLY A N 1
ATOM 4016 C CA . GLY A 1 499 ? -33.149 2.680 45.674 1.00 38.56 499 GLY A CA 1
ATOM 4017 C C . GLY A 1 499 ? -31.724 3.031 45.244 1.00 38.56 499 GLY A C 1
ATOM 4018 O O . GLY A 1 499 ? -31.447 4.200 44.977 1.00 38.56 499 GLY A O 1
ATOM 4019 N N . PHE A 1 500 ? -30.840 2.043 45.081 1.00 39.16 500 PHE A N 1
ATOM 4020 C CA . PHE A 1 500 ? -29.542 2.207 44.420 1.00 39.16 500 PHE A CA 1
ATOM 4021 C C . PHE A 1 500 ? -29.732 2.530 42.933 1.00 39.16 500 PHE A C 1
ATOM 4023 O O . PHE A 1 500 ? -29.187 3.522 42.448 1.00 39.16 500 PHE A O 1
ATOM 4030 N N . GLY A 1 501 ? -30.594 1.766 42.249 1.00 40.88 501 GLY A N 1
ATOM 4031 C CA . GLY A 1 501 ? -31.042 2.050 40.889 1.00 40.88 501 GLY A CA 1
ATOM 4032 C C . GLY A 1 501 ? -31.658 3.442 40.780 1.00 40.88 501 GLY A C 1
ATOM 4033 O O . GLY A 1 501 ? -31.261 4.205 39.912 1.00 40.88 501 GLY A O 1
ATOM 4034 N N . TYR A 1 502 ? -32.522 3.836 41.721 1.00 40.12 502 TYR A N 1
ATOM 4035 C CA . TYR A 1 502 ? -33.161 5.154 41.740 1.00 40.12 502 TYR A CA 1
ATOM 4036 C C . TYR A 1 502 ? -32.170 6.313 41.955 1.00 40.12 502 TYR A C 1
ATOM 4038 O O . TYR A 1 502 ? -32.315 7.374 41.349 1.00 40.12 502 TYR A O 1
ATOM 4046 N N . CYS A 1 503 ? -31.126 6.127 42.769 1.00 37.59 503 CYS A N 1
ATOM 4047 C CA . CYS A 1 503 ? -30.038 7.104 42.911 1.00 37.59 503 CYS A CA 1
ATOM 4048 C C . CYS A 1 503 ? -29.160 7.210 41.647 1.00 37.59 503 CYS A C 1
ATOM 4050 O O . CYS A 1 503 ? -28.560 8.260 41.408 1.00 37.59 503 CYS A O 1
ATOM 4052 N N . TYR A 1 504 ? -29.107 6.144 40.842 1.00 40.16 504 TYR A N 1
ATOM 4053 C CA . TYR A 1 504 ? -28.424 6.080 39.546 1.00 40.16 504 TYR A CA 1
ATOM 4054 C C . TYR A 1 504 ? -29.324 6.422 38.345 1.00 40.16 504 TYR A C 1
ATOM 4056 O O . TYR A 1 504 ? -28.798 6.621 37.249 1.00 40.16 504 TYR A O 1
ATOM 4064 N N . LEU A 1 505 ? -30.646 6.561 38.534 1.00 40.88 505 LEU A N 1
ATOM 4065 C CA . LEU A 1 505 ? -31.588 7.041 37.519 1.00 40.88 505 LEU A CA 1
ATOM 4066 C C . LEU A 1 505 ? -31.272 8.501 37.194 1.00 40.88 505 LEU A C 1
ATOM 4068 O O . LEU A 1 505 ? -31.807 9.449 37.784 1.00 40.88 505 LEU A O 1
ATOM 4072 N N . ARG A 1 506 ? -30.374 8.708 36.235 1.00 44.12 506 ARG A N 1
ATOM 4073 C CA . ARG A 1 506 ? -30.114 10.031 35.692 1.00 44.12 506 ARG A CA 1
ATOM 4074 C C . ARG A 1 506 ? -31.056 10.296 34.532 1.00 44.12 506 ARG A C 1
ATOM 4076 O O . ARG A 1 506 ? -30.899 9.787 33.434 1.00 44.12 506 ARG A O 1
ATOM 4083 N N . SER A 1 507 ? -31.939 11.248 34.821 1.00 38.78 507 SER A N 1
ATOM 4084 C CA . SER A 1 507 ? -32.790 12.001 33.908 1.00 38.78 507 SER A CA 1
ATOM 4085 C C . SER A 1 507 ? -34.064 11.295 33.439 1.00 38.78 507 SER A C 1
ATOM 4087 O O . SER A 1 507 ? -34.034 10.303 32.730 1.00 38.78 507 SER A O 1
ATOM 4089 N N . LYS A 1 508 ? -35.220 11.901 33.748 1.00 44.59 508 LYS A N 1
ATOM 4090 C CA . LYS A 1 508 ? -36.498 11.643 33.048 1.00 44.59 508 LYS A CA 1
ATOM 4091 C C . LYS A 1 508 ? -36.563 12.340 31.681 1.00 44.59 508 LYS A C 1
ATOM 4093 O O . LYS A 1 508 ? -37.626 12.428 31.078 1.00 44.59 508 LYS A O 1
ATOM 4098 N N . ASP A 1 509 ? -35.443 12.915 31.263 1.00 49.28 509 ASP A N 1
ATOM 4099 C CA . ASP A 1 509 ? -35.279 13.616 30.003 1.00 49.28 509 ASP A CA 1
ATOM 4100 C C . ASP A 1 509 ? -35.046 12.582 28.905 1.00 49.28 509 ASP A C 1
ATOM 4102 O O . ASP A 1 509 ? -34.001 11.928 28.879 1.00 49.28 509 ASP A O 1
ATOM 4106 N N . SER A 1 510 ? -36.024 12.423 28.017 1.00 54.84 510 SER A N 1
ATOM 4107 C CA . SER A 1 510 ? -35.911 11.542 26.855 1.00 54.84 510 SER A CA 1
ATOM 4108 C C . SER A 1 510 ? -34.707 11.890 25.974 1.00 54.84 510 SER A C 1
ATOM 4110 O O . SER A 1 510 ? -34.176 11.000 25.318 1.00 54.84 510 SER A O 1
ATOM 4112 N N . GLU A 1 511 ? -34.212 13.136 26.009 1.00 53.84 511 GLU A N 1
ATOM 4113 C CA . GLU A 1 511 ? -33.015 13.567 25.269 1.00 53.84 511 GLU A CA 1
ATOM 4114 C C . GLU A 1 511 ? -31.700 13.035 25.871 1.00 53.84 511 GLU A C 1
ATOM 4116 O O . GLU A 1 511 ? -30.638 13.129 25.252 1.00 53.84 511 GLU A O 1
ATOM 4121 N N . LYS A 1 512 ? -31.747 12.448 27.076 1.00 58.31 512 LYS A N 1
ATOM 4122 C CA . LYS A 1 512 ? -30.605 11.815 27.763 1.00 58.31 512 LYS A CA 1
ATOM 4123 C C . LYS A 1 512 ? -30.764 10.305 27.913 1.00 58.31 512 LYS A C 1
ATOM 4125 O O . LYS A 1 512 ? -29.997 9.682 28.642 1.00 58.31 512 LYS A O 1
ATOM 4130 N N . GLY A 1 513 ? -31.712 9.710 27.186 1.00 57.00 513 GLY A N 1
ATOM 4131 C CA . GLY A 1 513 ? -31.940 8.262 27.162 1.00 57.00 513 GLY A CA 1
ATOM 4132 C C . GLY A 1 513 ? -30.767 7.427 26.634 1.00 57.00 513 GLY A C 1
ATOM 4133 O O . GLY A 1 513 ? -30.828 6.210 26.735 1.00 57.00 513 GLY A O 1
ATOM 4134 N N . TRP A 1 514 ? -29.721 8.075 26.106 1.00 62.53 514 TRP A N 1
ATOM 4135 C CA . TRP A 1 514 ? -28.471 7.484 25.613 1.00 62.53 514 TRP A CA 1
ATOM 4136 C C . TRP A 1 514 ? -27.315 7.507 26.637 1.00 62.53 514 TRP A C 1
ATOM 4138 O O . TRP A 1 514 ? -26.233 6.985 26.372 1.00 62.53 514 TRP A O 1
ATOM 4148 N N . TRP A 1 515 ? -27.505 8.078 27.836 1.00 64.44 515 TRP A N 1
ATOM 4149 C CA . TRP A 1 515 ? -26.497 8.033 28.908 1.00 64.44 515 TRP A CA 1
ATOM 4150 C C . TRP A 1 515 ? -26.404 6.635 29.525 1.00 64.44 515 TRP A C 1
ATOM 4152 O O . TRP A 1 515 ? -27.404 6.120 30.017 1.00 64.44 515 TRP A O 1
ATOM 4162 N N . GLY A 1 516 ? -25.231 6.002 29.515 1.00 65.94 516 GLY A N 1
ATOM 4163 C CA . GLY A 1 516 ? -25.069 4.635 30.024 1.00 65.94 516 GLY A CA 1
ATOM 4164 C C . GLY A 1 516 ? -23.623 4.154 30.050 1.00 65.94 516 GLY A C 1
ATOM 4165 O O . GLY A 1 516 ? -22.683 4.939 29.933 1.00 65.94 516 GLY A O 1
ATOM 4166 N N . HIS A 1 517 ? -23.453 2.841 30.195 1.00 67.81 517 HIS A N 1
ATOM 4167 C CA . HIS A 1 517 ? -22.165 2.179 30.443 1.00 67.81 517 HIS A CA 1
ATOM 4168 C C . HIS A 1 517 ? -21.394 1.762 29.175 1.00 67.81 517 HIS A C 1
ATOM 4170 O O . HIS A 1 517 ? -20.468 0.954 29.261 1.00 67.81 517 HIS A O 1
ATOM 4176 N N . CYS A 1 518 ? -21.727 2.308 27.997 1.00 79.44 518 CYS A N 1
ATOM 4177 C CA . CYS A 1 518 ? -21.111 1.891 26.726 1.00 79.44 518 CYS A CA 1
ATOM 4178 C C . CYS A 1 518 ? -19.574 1.993 26.743 1.00 79.44 518 CYS A C 1
ATOM 4180 O O . CYS A 1 518 ? -18.894 1.172 26.138 1.00 79.44 518 CYS A O 1
ATOM 4182 N N . TRP A 1 519 ? -19.002 2.944 27.493 1.00 84.25 519 TRP A N 1
ATOM 4183 C CA . TRP A 1 519 ? -17.550 3.042 27.657 1.00 84.25 519 TRP A CA 1
ATOM 4184 C C . TRP A 1 519 ? -16.943 1.835 28.385 1.00 84.25 519 TRP A C 1
ATOM 4186 O O . TRP A 1 519 ? -15.989 1.241 27.886 1.00 84.25 519 TRP A O 1
ATOM 4196 N N . GLY A 1 520 ? -17.506 1.432 29.530 1.00 85.69 520 GLY A N 1
ATOM 4197 C CA . GLY A 1 520 ? -17.016 0.271 30.278 1.00 85.69 520 GLY A CA 1
ATOM 4198 C C . GLY A 1 520 ? -17.087 -1.012 29.459 1.00 85.69 520 GLY A C 1
ATOM 4199 O O . GLY A 1 520 ? -16.150 -1.810 29.475 1.00 85.69 520 GLY A O 1
ATOM 4200 N N . ALA A 1 521 ? -18.153 -1.158 28.672 1.00 88.56 521 ALA A N 1
ATOM 4201 C CA . ALA A 1 521 ? -18.351 -2.309 27.806 1.00 88.56 521 ALA A CA 1
ATOM 4202 C C . ALA A 1 521 ? -17.332 -2.341 26.658 1.00 88.56 521 ALA A C 1
ATOM 4204 O O . ALA A 1 521 ? -16.713 -3.372 26.415 1.00 88.56 521 ALA A O 1
ATOM 4205 N N . VAL A 1 522 ? -17.060 -1.196 26.025 1.00 91.19 522 VAL A N 1
ATOM 4206 C CA . VAL A 1 522 ? -16.004 -1.062 25.009 1.00 91.19 522 VAL A CA 1
ATOM 4207 C C . VAL A 1 522 ? -14.632 -1.428 25.562 1.00 91.19 522 VAL A C 1
ATOM 4209 O O . VAL A 1 522 ? -13.892 -2.172 24.917 1.00 91.19 522 VAL A O 1
ATOM 4212 N N . VAL A 1 523 ? -14.280 -0.943 26.755 1.00 91.44 523 VAL A N 1
ATOM 4213 C CA . VAL A 1 523 ? -12.999 -1.266 27.402 1.00 91.44 523 VAL A CA 1
ATOM 4214 C C . VAL A 1 523 ? -12.912 -2.762 27.703 1.00 91.44 523 VAL A C 1
ATOM 4216 O O . VAL A 1 523 ? -11.906 -3.394 27.380 1.00 91.44 523 VAL A O 1
ATOM 4219 N N . ALA A 1 524 ? -13.965 -3.335 28.286 1.00 92.19 524 ALA A N 1
ATOM 4220 C CA . ALA A 1 524 ? -14.030 -4.750 28.617 1.00 92.19 524 ALA A CA 1
ATOM 4221 C C . ALA A 1 524 ? -13.933 -5.634 27.361 1.00 92.19 524 ALA A C 1
ATOM 4223 O O . ALA A 1 524 ? -13.088 -6.525 27.310 1.00 92.19 524 ALA A O 1
ATOM 4224 N N . SER A 1 525 ? -14.733 -5.342 26.335 1.00 93.94 525 SER A N 1
ATOM 4225 C CA . SER A 1 525 ? -14.821 -6.107 25.086 1.00 93.94 525 SER A CA 1
ATOM 4226 C C . SER A 1 525 ? -13.587 -5.952 24.191 1.00 93.94 525 SER A C 1
ATOM 4228 O O . SER A 1 525 ? -13.222 -6.865 23.454 1.00 93.94 525 SER A O 1
ATOM 4230 N N . SER A 1 526 ? -12.854 -4.842 24.324 1.00 93.81 526 SER A N 1
ATOM 4231 C CA . SER A 1 526 ? -11.552 -4.671 23.664 1.00 93.81 526 SER A CA 1
ATOM 4232 C C . SER A 1 526 ? -10.425 -5.458 24.345 1.00 93.81 526 SER A C 1
ATOM 4234 O O . SER A 1 526 ? -9.480 -5.875 23.678 1.00 93.81 526 SER A O 1
ATOM 4236 N N . LEU A 1 527 ? -10.481 -5.628 25.673 1.00 93.19 527 LEU A N 1
ATOM 4237 C CA . LEU A 1 527 ? -9.391 -6.222 26.460 1.00 93.19 527 LEU A CA 1
ATOM 4238 C C . LEU A 1 527 ? -9.581 -7.713 26.746 1.00 93.19 527 LEU A C 1
ATOM 4240 O O . LEU A 1 527 ? -8.588 -8.436 26.864 1.00 93.19 527 LEU A O 1
ATOM 4244 N N . TYR A 1 528 ? -10.822 -8.180 26.863 1.00 93.81 528 TYR A N 1
ATOM 4245 C CA . TYR A 1 528 ? -11.154 -9.545 27.258 1.00 93.81 528 TYR A CA 1
ATOM 4246 C C . TYR A 1 528 ? -11.960 -10.260 26.186 1.00 93.81 528 TYR A C 1
ATOM 4248 O O . TYR A 1 528 ? -12.913 -9.721 25.626 1.00 93.81 528 TYR A O 1
ATOM 4256 N N . LYS A 1 529 ? -11.598 -11.523 25.960 1.00 94.00 529 LYS A N 1
ATOM 4257 C CA . LYS A 1 529 ? -12.427 -12.464 25.213 1.00 94.00 529 LYS A CA 1
ATOM 4258 C C . LYS A 1 529 ? -13.772 -12.596 25.910 1.00 94.00 529 LYS A C 1
ATOM 4260 O O . LYS A 1 529 ? -13.867 -12.405 27.127 1.00 94.00 529 LYS A O 1
ATOM 4265 N N . ARG A 1 530 ? -14.784 -12.987 25.140 1.00 91.81 530 ARG A N 1
ATOM 4266 C CA . ARG A 1 530 ? -16.114 -13.229 25.681 1.00 91.81 530 ARG A CA 1
ATOM 4267 C C . ARG A 1 530 ? -16.042 -14.185 26.883 1.00 91.81 530 ARG A C 1
ATOM 4269 O O . ARG A 1 530 ? -15.365 -15.218 26.787 1.00 91.81 530 ARG A O 1
ATOM 4276 N N . PRO A 1 531 ? -16.680 -13.848 28.018 1.00 91.94 531 PRO A N 1
ATOM 4277 C CA . PRO A 1 531 ? -16.793 -14.752 29.155 1.00 91.94 531 PRO A CA 1
ATOM 4278 C C . PRO A 1 531 ? -17.390 -16.113 28.762 1.00 91.94 531 PRO A C 1
ATOM 4280 O O . PRO A 1 531 ? -18.076 -16.208 27.746 1.00 91.94 531 PRO A O 1
ATOM 4283 N N . PRO A 1 532 ? -17.151 -17.186 29.537 1.00 90.44 532 PRO A N 1
ATOM 4284 C CA . PRO A 1 532 ? -17.799 -18.476 29.291 1.00 90.44 532 PRO A CA 1
ATOM 4285 C C . PRO A 1 532 ? -19.330 -18.375 29.427 1.00 90.44 532 PRO A C 1
ATOM 4287 O O . PRO A 1 532 ? -19.820 -17.505 30.142 1.00 90.44 532 PRO A O 1
ATOM 4290 N N . GLU A 1 533 ? -20.071 -19.320 28.830 1.00 90.19 533 GLU A N 1
ATOM 4291 C CA . GLU A 1 533 ? -21.554 -19.388 28.849 1.00 90.19 533 GLU A CA 1
ATOM 4292 C C . GLU A 1 533 ? -22.176 -19.358 30.265 1.00 90.19 533 GLU A C 1
ATOM 4294 O O . GLU A 1 533 ? -23.358 -19.077 30.460 1.00 90.19 533 GLU A O 1
ATOM 4299 N N . GLY A 1 534 ? -21.376 -19.657 31.286 1.00 90.00 534 GLY A N 1
ATOM 4300 C CA . GLY A 1 534 ? -21.727 -19.481 32.683 1.00 90.00 534 GLY A CA 1
ATOM 4301 C C . GLY A 1 534 ? -20.677 -20.085 33.606 1.00 90.00 534 GLY A C 1
ATOM 4302 O O . GLY A 1 534 ? -19.762 -20.802 33.185 1.00 90.00 534 GLY A O 1
ATOM 4303 N N . LYS A 1 535 ? -20.805 -19.808 34.902 1.00 94.94 535 LYS A N 1
ATOM 4304 C CA . LYS A 1 535 ? -19.916 -20.333 35.936 1.00 94.94 535 LYS A CA 1
ATOM 4305 C C . LYS A 1 535 ? -20.665 -20.564 37.242 1.00 94.94 535 LYS A C 1
ATOM 4307 O O . LYS A 1 535 ? -21.271 -19.648 37.787 1.00 94.94 535 LYS A O 1
ATOM 4312 N N . THR A 1 536 ? -20.550 -21.768 37.793 1.00 96.12 536 THR A N 1
ATOM 4313 C CA . THR A 1 536 ? -20.928 -22.035 39.187 1.00 96.12 536 THR A CA 1
ATOM 4314 C C . THR A 1 536 ? -19.689 -21.950 40.068 1.00 96.12 536 THR A C 1
ATOM 4316 O O . THR A 1 536 ? -18.667 -22.573 39.772 1.00 96.12 536 THR A O 1
ATOM 4319 N N . VAL A 1 537 ? -19.775 -21.179 41.147 1.00 95.50 537 VAL A N 1
ATOM 4320 C CA . VAL A 1 537 ? -18.693 -20.966 42.117 1.00 95.50 537 VAL A CA 1
ATOM 4321 C C . VAL A 1 537 ? -19.211 -21.185 43.535 1.00 95.50 537 VAL A C 1
ATOM 4323 O O . VAL A 1 537 ? -20.416 -21.129 43.781 1.00 95.50 537 VAL A O 1
ATOM 4326 N N . LYS A 1 538 ? -18.308 -21.453 44.480 1.00 96.31 538 LYS A N 1
ATOM 4327 C CA . LYS A 1 538 ? -18.658 -21.556 45.901 1.00 96.31 538 LYS A CA 1
ATOM 4328 C C . LYS A 1 538 ? -18.590 -20.175 46.549 1.00 96.31 538 LYS A C 1
ATOM 4330 O O . LYS A 1 538 ? -17.583 -19.483 46.416 1.00 96.31 538 LYS A O 1
ATOM 4335 N N . GLY A 1 539 ? -19.661 -19.794 47.235 1.00 92.38 539 GLY A N 1
ATOM 4336 C CA . GLY A 1 539 ? -19.734 -18.601 48.064 1.00 92.38 539 GLY A CA 1
ATOM 4337 C C . GLY A 1 539 ? -18.844 -18.687 49.296 1.00 92.38 539 GLY A C 1
ATOM 4338 O O . GLY A 1 539 ? -18.367 -19.761 49.669 1.00 92.38 539 GLY A O 1
ATOM 4339 N N . ALA A 1 540 ? -18.660 -17.556 49.972 1.00 90.44 540 ALA A N 1
ATOM 4340 C CA . ALA A 1 540 ? -17.908 -17.490 51.223 1.00 90.44 540 ALA A CA 1
ATOM 4341 C C . ALA A 1 540 ? -18.560 -18.299 52.362 1.00 90.44 540 ALA A C 1
ATOM 4343 O O . ALA A 1 540 ? -17.879 -18.695 53.304 1.00 90.44 540 ALA A O 1
ATOM 4344 N N . ASP A 1 541 ? -19.865 -18.563 52.269 1.00 91.06 541 ASP A N 1
ATOM 4345 C CA . ASP A 1 541 ? -20.631 -19.431 53.170 1.00 91.06 541 ASP A CA 1
ATOM 4346 C C . ASP A 1 541 ? -20.691 -20.902 52.703 1.00 91.06 541 ASP A C 1
ATOM 4348 O O . ASP A 1 541 ? -21.341 -21.729 53.338 1.00 91.06 541 ASP A O 1
ATOM 4352 N N . GLY A 1 542 ? -20.023 -21.239 51.594 1.00 92.94 542 GLY A N 1
ATOM 4353 C CA . GLY A 1 542 ? -20.037 -22.568 50.980 1.00 92.94 542 GLY A CA 1
ATOM 4354 C C . GLY A 1 542 ? -21.237 -22.851 50.067 1.00 92.94 542 GLY A C 1
ATOM 4355 O O . GLY A 1 542 ? -21.275 -23.922 49.449 1.00 92.94 542 GLY A O 1
ATOM 4356 N N . SER A 1 543 ? -22.189 -21.918 49.937 1.00 92.31 543 SER A N 1
ATOM 4357 C CA . SER A 1 543 ? -23.321 -22.048 49.011 1.00 92.31 543 SER A CA 1
ATOM 4358 C C . SER A 1 543 ? -22.860 -22.066 47.551 1.00 92.31 543 SER A C 1
ATOM 4360 O O . SER A 1 543 ? -21.787 -21.571 47.211 1.00 92.31 543 SER A O 1
ATOM 4362 N N . GLU A 1 544 ? -23.643 -22.679 46.663 1.00 95.88 544 GLU A N 1
ATOM 4363 C CA . GLU A 1 544 ? -23.377 -22.607 45.223 1.00 95.88 544 GLU A CA 1
ATOM 4364 C C . GLU A 1 544 ? -24.021 -21.362 44.628 1.00 95.88 544 GLU A C 1
ATOM 4366 O O . GLU A 1 544 ? -25.206 -21.101 44.823 1.00 95.88 544 GLU A O 1
ATOM 4371 N N . ILE A 1 545 ? -23.223 -20.606 43.880 1.00 92.38 545 ILE A N 1
ATOM 4372 C CA . ILE A 1 545 ? -23.621 -19.361 43.238 1.00 92.38 545 ILE A CA 1
ATOM 4373 C C . ILE A 1 545 ? -23.421 -19.537 41.738 1.00 92.38 545 ILE A C 1
ATOM 4375 O O . ILE A 1 545 ? -22.307 -19.807 41.286 1.00 92.38 545 ILE A O 1
ATOM 4379 N N . LYS A 1 546 ? -24.499 -19.399 40.965 1.00 93.56 546 LYS A N 1
ATOM 4380 C CA . LYS A 1 546 ? -24.477 -19.539 39.507 1.00 93.56 546 LYS A CA 1
ATOM 4381 C C . LYS A 1 546 ? -24.476 -18.165 38.838 1.00 93.56 546 LYS A C 1
ATOM 4383 O O . LYS A 1 546 ? -25.402 -17.385 39.041 1.00 93.56 546 LYS A O 1
ATOM 4388 N N . PHE A 1 547 ? -23.462 -17.919 38.019 1.00 90.25 547 PHE A N 1
ATOM 4389 C CA . PHE A 1 547 ? -23.340 -16.775 37.121 1.00 90.25 547 PHE A CA 1
ATOM 4390 C C . PHE A 1 547 ? -23.628 -17.231 35.683 1.00 90.25 547 PHE A C 1
ATOM 4392 O O . PHE A 1 547 ? -23.116 -18.262 35.244 1.00 90.25 547 PHE A O 1
ATOM 4399 N N . THR A 1 548 ? -24.472 -16.491 34.976 1.00 89.81 548 THR A N 1
ATOM 4400 C CA . THR A 1 548 ? -24.704 -16.586 33.523 1.00 89.81 548 THR A CA 1
ATOM 4401 C C . THR A 1 548 ? -23.587 -15.874 32.759 1.00 89.81 548 THR A C 1
ATOM 4403 O O . THR A 1 548 ? -22.781 -15.175 33.370 1.00 89.81 548 THR A O 1
ATOM 4406 N N . GLN A 1 549 ? -23.507 -16.038 31.440 1.00 89.25 549 GLN A N 1
ATOM 4407 C CA . GLN A 1 549 ? -22.546 -15.293 30.623 1.00 89.25 549 GLN A CA 1
ATOM 4408 C C . GLN A 1 549 ? -22.767 -13.781 30.736 1.00 89.25 549 GLN A C 1
ATOM 4410 O O . GLN A 1 549 ? -21.817 -13.027 30.924 1.00 89.25 549 GLN A O 1
ATOM 4415 N N . GLU A 1 550 ? -24.027 -13.362 30.726 1.00 85.75 550 GLU A N 1
ATOM 4416 C CA . GLU A 1 550 ? -24.462 -11.975 30.833 1.00 85.75 550 GLU A CA 1
ATOM 4417 C C . GLU A 1 550 ? -24.099 -11.381 32.199 1.00 85.75 550 GLU A C 1
ATOM 4419 O O . GLU A 1 550 ? -23.633 -10.244 32.268 1.00 85.75 550 GLU A O 1
ATOM 4424 N N . ASP A 1 551 ? -24.228 -12.156 33.288 1.00 85.88 551 ASP A N 1
ATOM 4425 C CA . ASP A 1 551 ? -23.736 -11.739 34.609 1.00 85.88 551 ASP A CA 1
ATOM 4426 C C . ASP A 1 551 ? -22.230 -11.427 34.548 1.00 85.88 551 ASP A C 1
ATOM 4428 O O . ASP A 1 551 ? -21.762 -10.428 35.094 1.00 85.88 551 ASP A O 1
ATOM 4432 N N . LEU A 1 552 ? -21.453 -12.288 33.887 1.00 90.81 552 LEU A N 1
ATOM 4433 C CA . LEU A 1 552 ? -20.001 -12.154 33.795 1.00 90.81 552 LEU A CA 1
ATOM 4434 C C . LEU A 1 552 ? -19.580 -10.966 32.908 1.00 90.81 552 LEU A C 1
ATOM 4436 O O . LEU A 1 552 ? -18.675 -10.208 33.267 1.00 90.81 552 LEU A O 1
ATOM 4440 N N . GLU A 1 553 ? -20.261 -10.763 31.780 1.00 88.75 553 GLU A N 1
ATOM 4441 C CA . GLU A 1 553 ? -20.079 -9.604 30.896 1.00 88.75 553 GLU A CA 1
ATOM 4442 C C . GLU A 1 553 ? -20.430 -8.290 31.612 1.00 88.75 553 GLU A C 1
ATOM 4444 O O . GLU A 1 553 ? -19.678 -7.312 31.525 1.00 88.75 553 GLU A O 1
ATOM 4449 N N . ALA A 1 554 ? -21.517 -8.279 32.392 1.00 83.19 554 ALA A N 1
ATOM 4450 C CA . ALA A 1 554 ? -21.925 -7.134 33.201 1.00 83.19 554 ALA A CA 1
ATOM 4451 C C . ALA A 1 554 ? -20.881 -6.787 34.274 1.00 83.19 554 ALA A C 1
ATOM 4453 O O . ALA A 1 554 ? -20.547 -5.616 34.445 1.00 83.19 554 ALA A O 1
ATOM 4454 N N . ILE A 1 555 ? -20.308 -7.789 34.952 1.00 86.38 555 ILE A N 1
ATOM 4455 C CA . ILE A 1 555 ? -19.256 -7.584 35.962 1.00 86.38 555 ILE A CA 1
ATOM 4456 C C . ILE A 1 555 ? -18.016 -6.922 35.351 1.00 86.38 555 ILE A C 1
ATOM 4458 O O . ILE A 1 555 ? -17.463 -5.995 35.944 1.00 86.38 555 ILE A O 1
ATOM 4462 N N . LEU A 1 556 ? -17.559 -7.385 34.182 1.00 88.31 556 LEU A N 1
ATOM 4463 C CA . LEU A 1 556 ? -16.411 -6.779 33.497 1.00 88.31 556 LEU A CA 1
ATOM 4464 C C . LEU A 1 556 ? -16.719 -5.363 32.999 1.00 88.31 556 LEU A C 1
ATOM 4466 O O . LEU A 1 556 ? -15.881 -4.470 33.133 1.00 88.31 556 LEU A O 1
ATOM 4470 N N . THR A 1 557 ? -17.915 -5.158 32.451 1.00 86.06 557 THR A N 1
ATOM 4471 C CA . THR A 1 557 ? -18.388 -3.855 31.968 1.00 86.06 557 THR A CA 1
ATOM 4472 C C . THR A 1 557 ? -18.448 -2.828 33.097 1.00 86.06 557 THR A C 1
ATOM 4474 O O . THR A 1 557 ? -17.910 -1.724 32.967 1.00 86.06 557 THR A O 1
ATOM 4477 N N . ASP A 1 558 ? -19.054 -3.188 34.229 1.00 80.56 558 ASP A N 1
ATOM 4478 C CA . ASP A 1 558 ? -19.156 -2.300 35.386 1.00 80.56 558 ASP A CA 1
ATOM 4479 C C . ASP A 1 558 ? -17.788 -2.031 36.008 1.00 80.56 558 ASP A C 1
ATOM 4481 O O . ASP A 1 558 ? -17.457 -0.876 36.294 1.00 80.56 558 ASP A O 1
ATOM 4485 N N . TYR A 1 559 ? -16.946 -3.073 36.114 1.00 82.38 559 TYR A N 1
ATOM 4486 C CA . TYR A 1 559 ? -15.558 -2.895 36.518 1.00 82.38 559 TYR A CA 1
ATOM 4487 C C . TYR A 1 559 ? -14.918 -1.809 35.655 1.00 82.38 559 TYR A C 1
ATOM 4489 O O . TYR A 1 559 ? -14.408 -0.847 36.199 1.00 82.38 559 TYR A O 1
ATOM 4497 N N . HIS A 1 560 ? -15.053 -1.860 34.331 1.00 83.88 560 HIS A N 1
ATOM 4498 C CA . HIS A 1 560 ? -14.392 -0.912 33.440 1.00 83.88 560 HIS A CA 1
ATOM 4499 C C . HIS A 1 560 ? -15.078 0.450 33.221 1.00 83.88 560 HIS A C 1
ATOM 4501 O O . HIS A 1 560 ? -14.497 1.308 32.557 1.00 83.88 560 HIS A O 1
ATOM 4507 N N . THR A 1 561 ? -16.258 0.713 33.788 1.00 77.56 561 THR A N 1
ATOM 4508 C CA . THR A 1 561 ? -17.055 1.918 33.462 1.00 77.56 561 THR A CA 1
ATOM 4509 C C . THR A 1 561 ? -16.335 3.240 33.747 1.00 77.56 561 THR A C 1
ATOM 4511 O O . THR A 1 561 ? -16.396 4.149 32.923 1.00 77.56 561 THR A O 1
ATOM 4514 N N . ASN A 1 562 ? -15.606 3.345 34.861 1.00 70.62 562 ASN A N 1
ATOM 4515 C CA . ASN A 1 562 ? -14.881 4.570 35.242 1.00 70.62 562 ASN A CA 1
ATOM 4516 C C . ASN A 1 562 ? -13.367 4.456 35.007 1.00 70.62 562 ASN A C 1
ATOM 4518 O O . ASN A 1 562 ? -12.572 5.229 35.548 1.00 70.62 562 ASN A O 1
ATOM 4522 N N . HIS A 1 563 ? -12.945 3.478 34.203 1.00 70.44 563 HIS A N 1
ATOM 4523 C CA . HIS A 1 563 ? -11.538 3.269 33.920 1.00 70.44 563 HIS A CA 1
ATOM 4524 C C . HIS A 1 563 ? -11.024 4.322 32.937 1.00 70.44 563 HIS A C 1
ATOM 4526 O O . HIS A 1 563 ? -11.486 4.438 31.799 1.00 70.44 563 HIS A O 1
ATOM 4532 N N . SER A 1 564 ? -9.959 5.005 33.346 1.00 77.75 564 SER A N 1
ATOM 4533 C CA . SER A 1 564 ? -9.029 5.605 32.397 1.00 77.75 564 SER A CA 1
ATOM 4534 C C . SER A 1 564 ? -8.281 4.490 31.658 1.00 77.75 564 SER A C 1
ATOM 4536 O O . SER A 1 564 ? -7.971 3.429 32.221 1.00 77.75 564 SER A O 1
ATOM 4538 N N . VAL A 1 565 ? -7.981 4.727 30.385 1.00 82.69 565 VAL A N 1
ATOM 4539 C CA . VAL A 1 565 ? -7.265 3.783 29.519 1.00 82.69 565 VAL A CA 1
ATOM 4540 C C . VAL A 1 565 ? -5.927 4.351 29.070 1.00 82.69 565 VAL A C 1
ATOM 4542 O O . VAL A 1 565 ? -5.725 5.563 29.078 1.00 82.69 565 VAL A O 1
ATOM 4545 N N . TYR A 1 566 ? -5.011 3.464 28.687 1.00 85.56 566 TYR A N 1
ATOM 4546 C CA . TYR A 1 566 ? -3.822 3.796 27.907 1.00 85.56 566 TYR A CA 1
ATOM 4547 C C . TYR A 1 566 ? -4.085 3.373 26.456 1.00 85.56 566 TYR A C 1
ATOM 4549 O O . TYR A 1 566 ? -3.944 2.188 26.141 1.00 85.56 566 TYR A O 1
ATOM 4557 N N . PRO A 1 567 ? -4.547 4.296 25.596 1.00 90.56 567 PRO A N 1
ATOM 4558 C CA . PRO A 1 567 ? -4.847 3.981 24.213 1.00 90.56 567 PRO A CA 1
ATOM 4559 C C . PRO A 1 567 ? -3.661 4.284 23.288 1.00 90.56 567 PRO A C 1
ATOM 4561 O O . PRO A 1 567 ? -2.945 5.269 23.477 1.00 90.56 567 PRO A O 1
ATOM 4564 N N . THR A 1 568 ? -3.515 3.507 22.214 1.00 93.94 568 THR A N 1
ATOM 4565 C CA . THR A 1 568 ? -2.917 4.035 20.982 1.00 93.94 568 THR A CA 1
ATOM 4566 C C . THR A 1 568 ? -3.990 4.851 20.267 1.00 93.94 568 THR A C 1
ATOM 4568 O O . THR A 1 568 ? -5.005 4.303 19.830 1.00 93.94 568 THR A O 1
ATOM 4571 N N . ASN A 1 569 ? -3.782 6.160 20.164 1.00 94.19 569 ASN A N 1
ATOM 4572 C CA . ASN A 1 569 ? -4.732 7.069 19.534 1.00 94.19 569 ASN A CA 1
ATOM 4573 C C . ASN A 1 569 ? -4.428 7.186 18.040 1.00 94.19 569 ASN A C 1
ATOM 4575 O O . ASN A 1 569 ? -3.496 7.898 17.677 1.00 94.19 569 ASN A O 1
ATOM 4579 N N . TYR A 1 570 ? -5.205 6.513 17.188 1.00 96.19 570 TYR A N 1
ATOM 4580 C CA . TYR A 1 570 ? -5.091 6.707 15.739 1.00 96.19 570 TYR A CA 1
ATOM 4581 C C . TYR A 1 570 ? -5.809 7.975 15.298 1.00 96.19 570 TYR A C 1
ATOM 4583 O O . TYR A 1 570 ? -5.255 8.763 14.553 1.00 96.19 570 TYR A O 1
ATOM 4591 N N . MET A 1 571 ? -7.012 8.198 15.826 1.00 96.19 571 MET A N 1
ATOM 4592 C CA . MET A 1 571 ? -7.806 9.394 15.569 1.00 96.19 571 MET A CA 1
ATOM 4593 C C . MET A 1 571 ? -8.417 9.874 16.882 1.00 96.19 571 MET A C 1
ATOM 4595 O O . MET A 1 571 ? -8.885 9.057 17.677 1.00 96.19 571 MET A O 1
ATOM 4599 N N . SER A 1 572 ? -8.418 11.180 17.149 1.00 93.25 572 SER A N 1
ATOM 4600 C CA . SER A 1 572 ? -8.992 11.739 18.380 1.00 93.25 572 SER A CA 1
ATOM 4601 C C . SER A 1 572 ? -9.588 13.115 18.156 1.00 93.25 572 SER A C 1
ATOM 4603 O O . SER A 1 572 ? -8.971 13.950 17.506 1.00 93.25 572 SER A O 1
ATOM 4605 N N . LYS A 1 573 ? -10.730 13.381 18.800 1.00 90.00 573 LYS A N 1
ATOM 4606 C CA . LYS A 1 573 ? -11.393 14.694 18.806 1.00 90.00 573 LYS A CA 1
ATOM 4607 C C . LYS A 1 573 ? -11.772 15.193 17.406 1.00 90.00 573 LYS A C 1
ATOM 4609 O O . LYS A 1 573 ? -11.829 16.403 17.200 1.00 90.00 573 LYS A O 1
ATOM 4614 N N . CYS A 1 574 ? -12.076 14.290 16.471 1.00 91.69 574 CYS A N 1
ATOM 4615 C CA . CYS A 1 574 ? -12.640 14.695 15.189 1.00 91.69 574 CYS A CA 1
ATOM 4616 C C . CYS A 1 574 ? -13.957 15.443 15.472 1.00 91.69 574 CYS A C 1
ATOM 4618 O O . CYS A 1 574 ? -14.841 14.878 16.132 1.00 91.69 574 CYS A O 1
ATOM 4620 N N . PRO A 1 575 ? -14.101 16.718 15.078 1.00 89.69 575 PRO A N 1
ATOM 4621 C CA . PRO A 1 575 ? -15.284 17.506 15.407 1.00 89.69 575 PRO A CA 1
ATOM 4622 C C . PRO A 1 575 ? -16.535 16.895 14.761 1.00 89.69 575 PRO A C 1
ATOM 4624 O O . PRO A 1 575 ? -16.421 16.227 13.735 1.00 89.69 575 PRO A O 1
ATOM 4627 N N . PRO A 1 576 ? -17.730 17.065 15.349 1.00 81.50 576 PRO A N 1
ATOM 4628 C CA . PRO A 1 576 ? -18.957 16.638 14.693 1.00 81.50 576 PRO A CA 1
ATOM 4629 C C . PRO A 1 576 ? -19.166 17.477 13.431 1.00 81.50 576 PRO A C 1
ATOM 4631 O O . PRO A 1 576 ? -19.288 18.697 13.500 1.00 81.50 576 PRO A O 1
ATOM 4634 N N . GLY A 1 577 ? -19.196 16.818 12.280 1.00 76.62 577 GLY A N 1
ATOM 4635 C CA . GLY A 1 577 ? -19.512 17.426 10.994 1.00 76.62 577 GLY A CA 1
ATOM 4636 C C . GLY A 1 577 ? -20.127 16.361 10.092 1.00 76.62 577 GLY A C 1
ATOM 4637 O O . GLY A 1 577 ? -19.621 15.233 10.089 1.00 76.62 577 GLY A O 1
ATOM 4638 N N . PRO A 1 578 ? -21.258 16.638 9.418 1.00 75.88 578 PRO A N 1
ATOM 4639 C CA . PRO A 1 578 ? -21.800 15.688 8.463 1.00 75.88 578 PRO A CA 1
ATOM 4640 C C . PRO A 1 578 ? -20.804 15.569 7.305 1.00 75.88 578 PRO A C 1
ATOM 4642 O O . PRO A 1 578 ? -20.400 16.600 6.773 1.00 75.88 578 PRO A O 1
ATOM 4645 N N . PRO A 1 579 ? -20.401 14.356 6.907 1.00 81.38 579 PRO A N 1
ATOM 4646 C CA . PRO A 1 579 ? -19.638 14.179 5.680 1.00 81.38 579 PRO A CA 1
ATOM 4647 C C . PRO A 1 579 ? -20.370 14.815 4.498 1.00 81.38 579 PRO A C 1
ATOM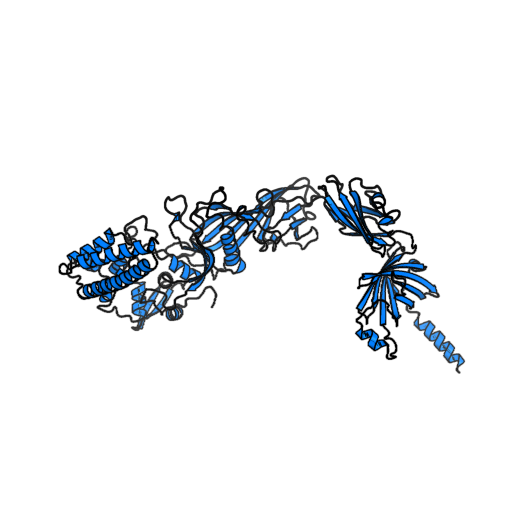 4649 O O . PRO A 1 579 ? -21.582 14.638 4.349 1.00 81.38 579 PRO A O 1
ATOM 4652 N N . SER A 1 580 ? -19.649 15.584 3.692 1.00 83.56 580 SER A N 1
ATOM 4653 C CA . SER A 1 580 ? -20.198 16.277 2.537 1.00 83.56 580 SER A CA 1
ATOM 4654 C C . SER A 1 580 ? -19.161 16.418 1.424 1.00 83.56 580 SER A C 1
ATOM 4656 O O . SER A 1 580 ? -17.959 16.251 1.613 1.00 83.56 580 SER A O 1
ATOM 4658 N N . GLU A 1 581 ? -19.617 16.758 0.223 1.00 86.25 581 GLU A N 1
ATOM 4659 C CA . GLU A 1 581 ? -18.703 17.053 -0.885 1.00 86.25 581 GLU A CA 1
ATOM 4660 C C . GLU A 1 581 ? -17.961 18.395 -0.710 1.00 86.25 581 GLU A C 1
ATOM 4662 O O . GLU A 1 581 ? -17.007 18.668 -1.443 1.00 86.25 581 GLU A O 1
ATOM 4667 N N . GLU A 1 582 ? -18.378 19.238 0.244 1.00 86.88 582 GLU A N 1
ATOM 4668 C CA . GLU A 1 582 ? -17.705 20.501 0.542 1.00 86.88 582 GLU A CA 1
ATOM 4669 C C . GLU A 1 582 ? -16.371 20.252 1.244 1.00 86.88 582 GLU A C 1
ATOM 4671 O O . GLU A 1 582 ? -16.319 19.587 2.270 1.00 86.88 582 GLU A O 1
ATOM 4676 N N . LYS A 1 583 ? -15.303 20.856 0.717 1.00 87.62 583 LYS A N 1
ATOM 4677 C CA . LYS A 1 583 ? -13.945 20.715 1.252 1.00 87.62 583 LYS A CA 1
ATOM 4678 C C . LYS A 1 583 ? -13.641 21.723 2.358 1.00 87.62 583 LYS A C 1
ATOM 4680 O O . LYS A 1 583 ? -14.110 22.862 2.317 1.00 87.62 583 LYS A O 1
ATOM 4685 N N . ASN A 1 584 ? -12.670 21.372 3.201 1.00 86.62 584 ASN A N 1
ATOM 4686 C CA . ASN A 1 584 ? -12.130 22.187 4.301 1.00 86.62 584 ASN A CA 1
ATOM 4687 C C . ASN A 1 584 ? -13.102 22.350 5.474 1.00 86.62 584 ASN A C 1
ATOM 4689 O O . ASN A 1 584 ? -13.025 23.328 6.225 1.00 86.62 584 ASN A O 1
ATOM 4693 N N . GLN A 1 585 ? -14.011 21.399 5.647 1.00 89.81 585 GLN A N 1
ATOM 4694 C CA . GLN A 1 585 ? -14.788 21.297 6.865 1.00 89.81 585 GLN A CA 1
ATOM 4695 C C . GLN A 1 585 ? -13.871 20.874 8.023 1.00 89.81 585 GLN A C 1
ATOM 4697 O O . GLN A 1 585 ? -12.882 20.169 7.813 1.00 89.81 585 GLN A O 1
ATOM 4702 N N . PRO A 1 586 ? -14.171 21.266 9.276 1.00 90.44 586 PRO A N 1
ATOM 4703 C CA . PRO A 1 586 ? -13.318 20.933 10.420 1.00 90.44 586 PRO A CA 1
ATOM 4704 C C . PRO A 1 586 ? -13.032 19.432 10.603 1.00 90.44 586 PRO A C 1
ATOM 4706 O O . PRO A 1 586 ? -12.042 19.077 11.238 1.00 90.44 586 PRO A O 1
ATOM 4709 N N . CYS A 1 587 ? -13.891 18.545 10.090 1.00 90.69 587 CYS A N 1
ATOM 4710 C CA . CYS A 1 587 ? -13.698 17.097 10.151 1.00 90.69 587 CYS A CA 1
ATOM 4711 C C . CYS A 1 587 ? -12.798 16.539 9.032 1.00 90.69 587 CYS A C 1
ATOM 4713 O O . CYS A 1 587 ? -12.297 15.425 9.188 1.00 90.69 587 CYS A O 1
ATOM 4715 N N . ASP A 1 588 ? -12.554 17.282 7.949 1.00 93.25 588 ASP A N 1
ATOM 4716 C CA . ASP A 1 588 ? -11.857 16.797 6.747 1.00 93.25 588 ASP A CA 1
ATOM 4717 C C . ASP A 1 588 ? -10.370 16.517 6.952 1.00 93.25 588 ASP A C 1
ATOM 4719 O O . ASP A 1 588 ? -9.768 15.842 6.130 1.00 93.25 588 ASP A O 1
ATOM 4723 N N . SER A 1 589 ? -9.776 16.967 8.058 1.00 92.81 589 SER A N 1
ATOM 4724 C CA . SER A 1 589 ? -8.377 16.685 8.407 1.00 92.81 589 SER A CA 1
ATOM 4725 C C . SER A 1 589 ? -8.169 15.367 9.169 1.00 92.81 589 SER A C 1
ATOM 4727 O O . SER A 1 589 ? -7.154 15.210 9.836 1.00 92.81 589 SER A O 1
ATOM 4729 N N . TYR A 1 590 ? -9.180 14.495 9.204 1.00 95.88 590 TYR A N 1
ATOM 4730 C CA . TYR A 1 590 ? -9.198 13.245 9.976 1.00 95.88 590 TYR A CA 1
ATOM 4731 C C . TYR A 1 590 ? -9.476 11.938 9.193 1.00 95.88 590 TYR A C 1
ATOM 4733 O O . TYR A 1 590 ? -9.297 10.873 9.795 1.00 95.88 590 TYR A O 1
ATOM 4741 N N . PRO A 1 591 ? -9.931 11.916 7.916 1.00 96.94 591 PRO A N 1
ATOM 4742 C CA . PRO A 1 591 ? -10.125 10.649 7.208 1.00 96.94 591 PRO A CA 1
ATOM 4743 C C . PRO A 1 591 ? -8.834 9.834 7.050 1.00 96.94 591 PRO A C 1
ATOM 4745 O O . PRO A 1 591 ? -8.892 8.605 7.009 1.00 96.94 591 PRO A O 1
ATOM 4748 N N . ASP A 1 592 ? -7.671 10.486 6.981 1.00 97.12 592 ASP A N 1
ATOM 4749 C CA . ASP A 1 592 ? -6.375 9.812 6.894 1.00 97.12 592 ASP A CA 1
ATOM 4750 C C . ASP A 1 592 ? -6.050 9.062 8.195 1.00 97.12 592 ASP A C 1
ATOM 4752 O O . ASP A 1 592 ? -5.731 7.877 8.147 1.00 97.12 592 ASP A O 1
ATOM 4756 N N . ASP A 1 593 ? -6.215 9.704 9.354 1.00 97.56 593 ASP A N 1
ATOM 4757 C CA . ASP A 1 593 ? -6.060 9.113 10.687 1.00 97.56 593 ASP A CA 1
ATOM 4758 C C . ASP A 1 593 ? -7.014 7.935 10.897 1.00 97.56 593 ASP A C 1
ATOM 4760 O O . ASP A 1 593 ? -6.621 6.875 11.400 1.00 97.56 593 ASP A O 1
ATOM 4764 N N . PHE A 1 594 ? -8.270 8.095 10.476 1.00 97.81 594 PHE A N 1
ATOM 4765 C CA . PHE A 1 594 ? -9.257 7.022 10.511 1.00 97.81 594 PHE A CA 1
ATOM 4766 C C . PHE A 1 594 ? -8.810 5.821 9.672 1.00 97.81 594 PHE A C 1
ATOM 4768 O O . PHE A 1 594 ? -8.782 4.687 10.161 1.00 97.81 594 PHE A O 1
ATOM 4775 N N . TRP A 1 595 ? -8.413 6.069 8.423 1.00 98.12 595 TRP A N 1
ATOM 4776 C CA . TRP A 1 595 ? -7.974 5.031 7.499 1.00 98.12 595 TRP A CA 1
ATOM 4777 C C . TRP A 1 595 ? -6.692 4.330 7.971 1.00 98.12 595 TRP A C 1
ATOM 4779 O O . TRP A 1 595 ? -6.631 3.098 7.987 1.00 98.12 595 TRP A O 1
ATOM 4789 N N . VAL A 1 596 ? -5.699 5.090 8.444 1.00 97.38 596 VAL A N 1
ATOM 4790 C CA . VAL A 1 596 ? -4.470 4.559 9.056 1.00 97.38 596 VAL A CA 1
ATOM 4791 C C . VAL A 1 596 ? -4.802 3.704 10.271 1.00 97.38 596 VAL A C 1
ATOM 4793 O O . VAL A 1 596 ? -4.210 2.636 10.435 1.00 97.38 596 VAL A O 1
ATOM 4796 N N . GLY A 1 597 ? -5.751 4.128 11.107 1.00 97.56 597 GLY A N 1
ATOM 4797 C CA . GLY A 1 597 ? -6.180 3.365 12.271 1.00 97.56 597 GLY A CA 1
ATOM 4798 C C . GLY A 1 597 ? -6.798 2.021 11.906 1.00 97.56 597 GLY A C 1
ATOM 4799 O O . GLY A 1 597 ? -6.405 1.007 12.479 1.00 97.56 597 GLY A O 1
ATOM 4800 N N . LEU A 1 598 ? -7.690 1.973 10.912 1.00 98.44 598 LEU A N 1
ATOM 4801 C CA . LEU A 1 598 ? -8.264 0.713 10.423 1.00 98.44 598 LEU A CA 1
ATOM 4802 C C . LEU A 1 598 ? -7.186 -0.217 9.845 1.00 98.44 598 LEU A C 1
ATOM 4804 O O . LEU A 1 598 ? -7.108 -1.392 10.220 1.00 98.44 598 LEU A O 1
ATOM 4808 N N . MET A 1 599 ? -6.318 0.310 8.979 1.00 98.00 599 MET A N 1
ATOM 4809 C CA . MET A 1 599 ? -5.240 -0.458 8.349 1.00 98.00 599 MET A CA 1
ATOM 4810 C C . MET A 1 599 ? -4.230 -0.979 9.383 1.00 98.00 599 MET A C 1
ATOM 4812 O O . MET A 1 599 ? -3.897 -2.162 9.397 1.00 98.00 599 MET A O 1
ATOM 4816 N N . THR A 1 600 ? -3.785 -0.133 10.306 1.00 96.75 600 THR A N 1
ATOM 4817 C CA . THR A 1 600 ? -2.778 -0.509 11.308 1.00 96.75 600 THR A CA 1
ATOM 4818 C C . THR A 1 600 ? -3.379 -1.393 12.401 1.00 96.75 600 THR A C 1
ATOM 4820 O O . THR A 1 600 ? -2.827 -2.428 12.771 1.00 96.75 600 THR A O 1
ATOM 4823 N N . GLY A 1 601 ? -4.523 -0.997 12.951 1.00 96.62 601 GLY A N 1
ATOM 4824 C CA . GLY A 1 601 ? -5.158 -1.677 14.074 1.00 96.62 601 GLY A CA 1
ATOM 4825 C C . GLY A 1 601 ? -5.741 -3.035 13.697 1.00 96.62 601 GLY A C 1
ATOM 4826 O O . GLY A 1 601 ? -5.355 -4.057 14.266 1.00 96.62 601 GLY A O 1
ATOM 4827 N N . ILE A 1 602 ? -6.636 -3.058 12.708 1.00 97.69 602 ILE A N 1
ATOM 4828 C CA . ILE A 1 602 ? -7.378 -4.271 12.348 1.00 97.69 602 ILE A CA 1
ATOM 4829 C C . ILE A 1 602 ? -6.580 -5.117 11.355 1.00 97.69 602 ILE A C 1
ATOM 4831 O O . ILE A 1 602 ? -6.384 -6.303 11.602 1.00 97.69 602 ILE A O 1
ATOM 4835 N N . ARG A 1 603 ? -6.098 -4.541 10.243 1.00 96.62 603 ARG A N 1
ATOM 4836 C CA . ARG A 1 603 ? -5.448 -5.334 9.181 1.00 96.62 603 ARG A CA 1
ATOM 4837 C C . ARG A 1 603 ? -4.048 -5.815 9.570 1.00 96.62 603 ARG A C 1
ATOM 4839 O O . ARG A 1 603 ? -3.773 -6.999 9.413 1.00 96.62 603 ARG A O 1
ATOM 4846 N N . GLN A 1 604 ? -3.177 -4.933 10.060 1.00 95.56 604 GLN A N 1
ATOM 4847 C CA . GLN A 1 604 ? -1.792 -5.302 10.390 1.00 95.56 604 GLN A CA 1
ATOM 4848 C C . GLN A 1 604 ? -1.675 -5.995 11.750 1.00 95.56 604 GLN A C 1
ATOM 4850 O O . GLN A 1 604 ? -1.037 -7.039 11.858 1.00 95.56 604 GLN A O 1
ATOM 4855 N N . ASN A 1 605 ? -2.292 -5.430 12.794 1.00 95.19 605 ASN A N 1
ATOM 4856 C CA . ASN A 1 605 ? -2.148 -5.957 14.154 1.00 95.19 605 ASN A CA 1
ATOM 4857 C C . ASN A 1 605 ? -3.186 -7.033 14.513 1.00 95.19 605 ASN A C 1
ATOM 4859 O O . ASN A 1 605 ? -2.988 -7.768 15.486 1.00 95.19 605 ASN A O 1
ATOM 4863 N N . GLY A 1 606 ? -4.289 -7.139 13.762 1.00 96.19 606 GLY A N 1
ATOM 4864 C CA . GLY A 1 606 ? -5.371 -8.069 14.083 1.00 96.19 606 GLY A CA 1
ATOM 4865 C C . GLY A 1 606 ? -5.979 -7.781 15.454 1.00 96.19 606 GLY A C 1
ATOM 4866 O O . GLY A 1 606 ? -6.183 -8.714 16.234 1.00 96.19 606 GLY A O 1
ATOM 4867 N N . LEU A 1 607 ? -6.177 -6.501 15.791 1.00 95.44 607 LEU A N 1
ATOM 4868 C CA . LEU A 1 607 ? -6.715 -6.065 17.079 1.00 95.44 607 LEU A CA 1
ATOM 4869 C C . LEU A 1 607 ? -7.965 -5.192 16.901 1.00 95.44 607 LEU A C 1
ATOM 4871 O O . LEU A 1 607 ? -8.021 -4.391 15.963 1.00 95.44 607 LEU A O 1
ATOM 4875 N N . PRO A 1 608 ? -8.960 -5.336 17.794 1.00 96.75 608 PRO A N 1
ATOM 4876 C CA . PRO A 1 608 ? -10.154 -4.508 17.766 1.00 96.75 608 PRO A CA 1
ATOM 4877 C C . PRO A 1 608 ? -9.844 -3.063 18.177 1.00 96.75 608 PRO A C 1
ATOM 4879 O O . PRO A 1 608 ? -8.869 -2.791 18.885 1.00 96.75 608 PRO A O 1
ATOM 4882 N N . LEU A 1 609 ? -10.689 -2.133 17.736 1.00 97.69 609 LEU A N 1
ATOM 4883 C CA . LEU A 1 609 ? -10.539 -0.700 17.971 1.00 97.69 609 LEU A CA 1
ATOM 4884 C C . LEU A 1 609 ? -11.802 -0.127 18.605 1.00 97.69 609 LEU A C 1
ATOM 4886 O O . LEU A 1 609 ? -12.895 -0.283 18.073 1.00 97.69 609 LEU A O 1
ATOM 4890 N N . ALA A 1 610 ? -11.648 0.601 19.703 1.00 96.00 610 ALA A N 1
ATOM 4891 C CA . ALA A 1 610 ? -12.708 1.434 20.239 1.00 96.00 610 ALA A CA 1
ATOM 4892 C C . ALA A 1 610 ? -13.005 2.573 19.254 1.00 96.00 610 ALA A C 1
ATOM 4894 O O . ALA A 1 610 ? -12.097 3.283 18.818 1.00 96.00 610 ALA A O 1
ATOM 4895 N N . ILE A 1 611 ? -14.276 2.755 18.920 1.00 95.88 611 ILE A N 1
ATOM 4896 C CA . ILE A 1 611 ? -14.757 3.763 17.979 1.00 95.88 611 ILE A CA 1
ATOM 4897 C C . ILE A 1 611 ? -15.972 4.467 18.576 1.00 95.88 611 ILE A C 1
ATOM 4899 O O . ILE A 1 611 ? -16.854 3.823 19.134 1.00 95.88 611 ILE A O 1
ATOM 4903 N N . ASN A 1 612 ? -16.049 5.790 18.443 1.00 92.50 612 ASN A N 1
ATOM 4904 C CA . ASN A 1 612 ? -17.292 6.515 18.710 1.00 92.50 612 ASN A CA 1
ATOM 4905 C C . ASN A 1 612 ? -17.984 6.830 17.389 1.00 92.50 612 ASN A C 1
ATOM 4907 O O . ASN A 1 612 ? -17.578 7.770 16.704 1.00 92.50 612 ASN A O 1
ATOM 4911 N N . ILE A 1 613 ? -19.007 6.043 17.053 1.00 88.25 613 ILE A N 1
ATOM 4912 C CA . ILE A 1 613 ? -19.687 6.099 15.752 1.00 88.25 613 ILE A CA 1
ATOM 4913 C C . ILE A 1 613 ? -20.637 7.292 15.599 1.00 88.25 613 ILE A C 1
ATOM 4915 O O . ILE A 1 613 ? -20.975 7.610 14.464 1.00 88.25 613 ILE A O 1
ATOM 4919 N N . ARG A 1 614 ? -20.985 7.988 16.699 1.00 83.25 614 ARG A N 1
ATOM 4920 C CA . ARG A 1 614 ? -22.023 9.039 16.779 1.00 83.25 614 ARG A CA 1
ATOM 4921 C C . ARG A 1 614 ? -23.376 8.587 16.196 1.00 83.25 614 ARG A C 1
ATOM 4923 O O . ARG A 1 614 ? -23.479 7.633 15.433 1.00 83.25 614 ARG A O 1
ATOM 4930 N N . GLU A 1 615 ? -24.463 9.238 16.591 1.00 72.44 615 GLU A N 1
ATOM 4931 C CA . GLU A 1 615 ? -25.772 8.902 16.014 1.00 72.44 615 GLU A CA 1
ATOM 4932 C C . GLU A 1 615 ? -25.850 9.366 14.545 1.00 72.44 615 GLU A C 1
ATOM 4934 O O . GLU A 1 615 ? -25.114 10.260 14.120 1.00 72.44 615 GLU A O 1
ATOM 4939 N N . SER A 1 616 ? -26.736 8.761 13.747 1.00 64.19 616 SER A N 1
ATOM 4940 C CA . SER A 1 616 ? -27.013 9.222 12.381 1.00 64.19 616 SER A CA 1
ATOM 4941 C C . SER A 1 616 ? -27.358 10.720 12.338 1.00 64.19 616 SER A C 1
ATOM 4943 O O . SER A 1 616 ? -28.135 11.212 13.156 1.00 64.19 616 SER A O 1
ATOM 4945 N N . TYR A 1 617 ? -26.847 11.445 11.340 1.00 58.34 617 TYR A N 1
ATOM 4946 C CA . TYR A 1 617 ? -27.140 12.875 11.147 1.00 58.34 617 TYR A CA 1
ATOM 4947 C C . TYR A 1 617 ? -28.613 13.166 10.809 1.00 58.34 617 TYR A C 1
ATOM 4949 O O . TYR A 1 617 ? -29.030 14.322 10.800 1.00 58.34 617 TYR A O 1
ATOM 4957 N N . VAL A 1 618 ? -29.405 12.123 10.532 1.00 55.25 618 VAL A N 1
ATOM 4958 C CA . VAL A 1 618 ? -30.845 12.208 10.248 1.00 55.25 618 VAL A CA 1
ATOM 4959 C C . VAL A 1 618 ? -31.633 12.667 11.486 1.00 55.25 618 VAL A C 1
ATOM 4961 O O . VAL A 1 618 ? -32.715 13.232 11.348 1.00 55.25 618 VAL A O 1
ATOM 4964 N N . HIS A 1 619 ? -31.080 12.487 12.691 1.00 57.25 619 HIS A N 1
ATOM 4965 C CA . HIS A 1 619 ? -31.698 12.908 13.947 1.00 57.25 619 HIS A CA 1
ATOM 4966 C C . HIS A 1 619 ? -31.028 14.194 14.455 1.00 57.25 619 HIS A C 1
ATOM 4968 O O . HIS A 1 619 ? -29.856 14.212 14.845 1.00 57.25 619 HIS A O 1
ATOM 4974 N N . SER A 1 620 ? -31.769 15.307 14.437 1.00 51.50 620 SER A N 1
ATOM 4975 C CA . SER A 1 620 ? -31.290 16.608 14.917 1.00 51.50 620 SER A CA 1
ATOM 4976 C C . SER A 1 620 ? -30.957 16.533 16.414 1.00 51.50 620 SER A C 1
ATOM 4978 O O . SER A 1 620 ? -31.862 16.457 17.239 1.00 51.50 620 SER A O 1
ATOM 4980 N N . GLY A 1 621 ? -29.665 16.540 16.759 1.00 59.75 621 GLY A N 1
ATOM 4981 C CA . GLY A 1 621 ? -29.165 16.430 18.141 1.00 59.75 621 GLY A CA 1
ATOM 4982 C C . GLY A 1 621 ? -28.131 15.316 18.359 1.00 59.75 621 GLY A C 1
ATOM 4983 O O . GLY A 1 621 ? -27.397 15.346 19.347 1.00 59.75 621 GLY A O 1
ATOM 4984 N N . GLY A 1 622 ? -28.004 14.383 17.410 1.00 62.00 622 GLY A N 1
ATOM 4985 C CA . GLY A 1 622 ? -27.139 13.204 17.519 1.00 62.00 622 GLY A CA 1
ATOM 4986 C C . GLY A 1 622 ? -25.626 13.465 17.516 1.00 62.00 622 GLY A C 1
ATOM 4987 O O . GLY A 1 622 ? -24.856 12.673 18.057 1.00 62.00 622 GLY A O 1
ATOM 4988 N N . GLY A 1 623 ? -25.171 14.595 16.959 1.00 65.06 623 GLY A N 1
ATOM 4989 C CA . GLY A 1 623 ? -23.737 14.879 16.774 1.00 65.06 623 GLY A CA 1
ATOM 4990 C C . GLY A 1 623 ? -22.924 14.987 18.072 1.00 65.06 623 GLY A C 1
ATOM 4991 O O . GLY A 1 623 ? -21.720 14.724 18.068 1.00 65.06 623 GLY A O 1
ATOM 4992 N N . ASN A 1 624 ? -23.581 15.327 19.187 1.00 70.12 624 ASN A N 1
ATOM 4993 C CA . ASN A 1 624 ? -22.958 15.411 20.512 1.00 70.12 624 ASN A CA 1
ATOM 4994 C C . ASN A 1 624 ? -23.100 14.123 21.335 1.00 70.12 624 ASN A C 1
ATOM 4996 O O . ASN A 1 624 ? -22.509 14.027 22.412 1.00 70.12 624 ASN A O 1
ATOM 5000 N N . GLN A 1 625 ? -23.877 13.147 20.861 1.00 74.31 625 GLN A N 1
ATOM 5001 C CA . GLN A 1 625 ? -24.024 11.875 21.556 1.00 74.31 625 GLN A CA 1
ATOM 5002 C C . GLN A 1 625 ? -22.747 11.047 21.400 1.00 74.31 625 GLN A C 1
ATOM 5004 O O . GLN A 1 625 ? -22.101 11.029 20.348 1.00 74.31 625 GLN A O 1
ATOM 5009 N N . VAL A 1 626 ? -22.369 10.366 22.477 1.00 76.75 626 VAL A N 1
ATOM 5010 C CA . VAL A 1 626 ? -21.163 9.541 22.533 1.00 76.75 626 VAL A CA 1
ATOM 5011 C C . VAL A 1 626 ? -21.591 8.080 22.526 1.00 76.75 626 VAL A C 1
ATOM 5013 O O . VAL A 1 626 ? -21.960 7.530 23.560 1.00 76.75 626 VAL A O 1
ATOM 5016 N N . TRP A 1 627 ? -21.520 7.459 21.350 1.00 85.00 627 TRP A N 1
ATOM 5017 C CA . TRP A 1 627 ? -21.851 6.050 21.145 1.00 85.00 627 TRP A CA 1
ATOM 5018 C C . TRP A 1 627 ? -20.571 5.258 20.940 1.00 85.00 627 TRP A C 1
ATOM 5020 O O . TRP A 1 627 ? -20.066 5.142 19.823 1.00 85.00 627 TRP A O 1
ATOM 5030 N N . ASN A 1 628 ? -20.017 4.764 22.044 1.00 89.50 628 ASN A N 1
ATOM 5031 C CA . ASN A 1 628 ? -18.790 3.981 22.020 1.00 89.50 628 ASN A CA 1
ATOM 5032 C C . ASN A 1 628 ? -19.111 2.539 21.616 1.00 89.50 628 ASN A C 1
ATOM 5034 O O . ASN A 1 628 ? -19.971 1.910 22.225 1.00 89.50 628 ASN A O 1
ATOM 5038 N N . GLN A 1 629 ? -18.391 2.034 20.620 1.00 93.50 629 GLN A N 1
ATOM 5039 C CA . GLN A 1 629 ? -18.466 0.670 20.112 1.00 93.50 629 GLN A CA 1
ATOM 5040 C C . GLN A 1 629 ? -17.062 0.106 19.875 1.00 93.50 629 GLN A C 1
ATOM 5042 O O . GLN A 1 629 ? -16.064 0.821 19.995 1.00 93.50 629 GLN A O 1
ATOM 5047 N N . VAL A 1 630 ? -16.972 -1.176 19.526 1.00 96.06 630 VAL A N 1
ATOM 5048 C CA . VAL A 1 630 ? -15.714 -1.844 19.186 1.00 96.06 630 VAL A CA 1
ATOM 5049 C C . VAL A 1 630 ? -15.730 -2.290 17.724 1.00 96.06 630 VAL A C 1
ATOM 5051 O O . VAL A 1 630 ? -16.413 -3.245 17.364 1.00 96.06 630 VAL A O 1
ATOM 5054 N N . ALA A 1 631 ? -14.968 -1.609 16.869 1.00 97.81 631 ALA A N 1
ATOM 5055 C CA . ALA A 1 631 ? -14.730 -1.993 15.483 1.00 97.81 631 ALA A CA 1
ATOM 5056 C C . ALA A 1 631 ? -13.768 -3.186 15.402 1.00 97.81 631 ALA A C 1
ATOM 5058 O O . ALA A 1 631 ? -12.715 -3.200 16.040 1.00 97.81 631 ALA A O 1
ATOM 5059 N N . TRP A 1 632 ? -14.104 -4.179 14.581 1.00 97.62 632 TRP A N 1
ATOM 5060 C CA . TRP A 1 632 ? -13.340 -5.435 14.490 1.00 97.62 632 TRP A CA 1
ATOM 5061 C C . TRP A 1 632 ? -13.157 -5.958 13.068 1.00 97.62 632 TRP A C 1
ATOM 5063 O O . TRP A 1 632 ? -12.365 -6.872 12.827 1.00 97.62 632 TRP A O 1
ATOM 5073 N N . ARG A 1 633 ? -13.869 -5.378 12.103 1.00 97.94 633 ARG A N 1
ATOM 5074 C CA . ARG A 1 633 ? -13.647 -5.626 10.682 1.00 97.94 633 ARG A CA 1
ATOM 5075 C C . ARG A 1 633 ? -13.924 -4.384 9.864 1.00 97.94 633 ARG A C 1
ATOM 5077 O O . ARG A 1 633 ? -14.709 -3.530 10.273 1.00 97.94 633 ARG A O 1
ATOM 5084 N N . PHE A 1 634 ? -13.359 -4.351 8.670 1.00 98.56 634 PHE A N 1
ATOM 5085 C CA . PHE A 1 634 ? -13.799 -3.430 7.639 1.00 98.56 634 PHE A CA 1
ATOM 5086 C C . PHE A 1 634 ? -13.679 -4.060 6.252 1.00 98.56 634 PHE A C 1
ATOM 5088 O O . PHE A 1 634 ? -12.830 -4.923 6.015 1.00 98.56 634 PHE A O 1
ATOM 5095 N N . ASN A 1 635 ? -14.538 -3.605 5.344 1.00 98.38 635 ASN A N 1
ATOM 5096 C CA . ASN A 1 635 ? -14.464 -3.891 3.917 1.00 98.38 635 ASN A CA 1
ATOM 5097 C C . ASN A 1 635 ? -14.384 -2.553 3.189 1.00 98.38 635 ASN A C 1
ATOM 5099 O O . ASN A 1 635 ? -15.302 -1.744 3.313 1.00 98.38 635 ASN A O 1
ATOM 5103 N N . ALA A 1 636 ? -13.301 -2.312 2.460 1.00 98.50 636 ALA A N 1
ATOM 5104 C CA . ALA A 1 636 ? -13.085 -1.074 1.731 1.00 98.50 636 ALA A CA 1
ATOM 5105 C C . ALA A 1 636 ? -12.984 -1.326 0.228 1.00 98.50 636 ALA A C 1
ATOM 5107 O O . ALA A 1 636 ? -12.292 -2.246 -0.196 1.00 98.50 636 ALA A O 1
ATOM 5108 N N . GLU A 1 637 ? -13.628 -0.486 -0.571 1.00 98.44 637 GLU A N 1
ATOM 5109 C CA . GLU A 1 637 ? -13.477 -0.408 -2.020 1.00 98.44 637 GLU A CA 1
ATOM 5110 C C . GLU A 1 637 ? -12.781 0.905 -2.378 1.00 98.44 637 GLU A C 1
ATOM 5112 O O . GLU A 1 637 ? -13.131 1.965 -1.858 1.00 98.44 637 GLU A O 1
ATOM 5117 N N . ILE A 1 638 ? -11.767 0.823 -3.237 1.00 98.56 638 ILE A N 1
ATOM 5118 C CA . ILE A 1 638 ? -10.897 1.948 -3.578 1.00 98.56 638 ILE A CA 1
ATOM 5119 C C . ILE A 1 638 ? -10.978 2.187 -5.082 1.00 98.56 638 ILE A C 1
ATOM 5121 O O . ILE A 1 638 ? -10.780 1.273 -5.887 1.00 98.56 638 ILE A O 1
ATOM 5125 N N . SER A 1 639 ? -11.236 3.437 -5.451 1.00 98.44 639 SER A N 1
ATOM 5126 C CA . SER A 1 639 ? -11.371 3.883 -6.837 1.00 98.44 639 SER A CA 1
ATOM 5127 C C . SER A 1 639 ? -10.520 5.118 -7.105 1.00 98.44 639 SER A C 1
ATOM 5129 O O . SER A 1 639 ? -10.264 5.911 -6.202 1.00 98.44 639 SER A O 1
ATOM 5131 N N . GLU A 1 640 ? -10.051 5.259 -8.340 1.00 98.19 640 GLU A N 1
ATOM 5132 C CA . GLU A 1 640 ? -9.285 6.417 -8.796 1.00 98.19 640 GLU A CA 1
ATOM 5133 C C . GLU A 1 640 ? -10.187 7.655 -8.865 1.00 98.19 640 GLU A C 1
ATOM 5135 O O . GLU A 1 640 ? -11.318 7.579 -9.354 1.00 98.19 640 GLU A O 1
ATOM 5140 N N . LYS A 1 641 ? -9.680 8.801 -8.407 1.00 97.06 641 LYS A N 1
ATOM 5141 C CA . LYS A 1 641 ? -10.381 10.082 -8.428 1.00 97.06 641 LYS A CA 1
ATOM 5142 C C . LYS A 1 641 ? -9.674 11.064 -9.358 1.00 97.06 641 LYS A C 1
ATOM 5144 O O . LYS A 1 641 ? -8.451 11.146 -9.394 1.00 97.06 641 LYS A O 1
ATOM 5149 N N . ASP A 1 642 ? -10.462 11.806 -10.132 1.00 95.69 642 ASP A N 1
ATOM 5150 C CA . ASP A 1 642 ? -10.004 12.872 -11.036 1.00 95.69 642 ASP A CA 1
ATOM 5151 C C . ASP A 1 642 ? -8.927 12.450 -12.061 1.00 95.69 642 ASP A C 1
ATOM 5153 O O . ASP A 1 642 ? -8.176 13.279 -12.575 1.00 95.69 642 ASP A O 1
ATOM 5157 N N . GLY A 1 643 ? -8.864 11.156 -12.397 1.00 95.19 643 GLY A N 1
ATOM 5158 C CA . GLY A 1 643 ? -7.893 10.615 -13.352 1.00 95.19 643 GLY A CA 1
ATOM 5159 C C . GLY A 1 643 ? -6.454 10.536 -12.821 1.00 95.19 643 GLY A C 1
ATOM 5160 O O . GLY A 1 643 ? -5.534 10.310 -13.614 1.00 95.19 643 GLY A O 1
ATOM 5161 N N . ASP A 1 644 ? -6.250 10.742 -11.519 1.00 96.62 644 ASP A N 1
ATOM 5162 C CA . ASP A 1 644 ? -4.959 10.682 -10.836 1.00 96.62 644 ASP A CA 1
ATOM 5163 C C . ASP A 1 644 ? -4.849 9.365 -10.064 1.00 96.62 644 ASP A C 1
ATOM 5165 O O . ASP A 1 644 ? -5.557 9.145 -9.086 1.00 96.62 644 ASP A O 1
ATOM 5169 N N . GLU A 1 645 ? -3.935 8.487 -10.482 1.00 96.38 645 GLU A N 1
ATOM 5170 C CA . GLU A 1 645 ? -3.763 7.162 -9.884 1.00 96.38 645 GLU A CA 1
ATOM 5171 C C . GLU A 1 645 ? -3.387 7.168 -8.395 1.00 96.38 645 GLU A C 1
ATOM 5173 O O . GLU A 1 645 ? -3.532 6.140 -7.729 1.00 96.38 645 GLU A O 1
ATOM 5178 N N . THR A 1 646 ? -2.903 8.292 -7.857 1.00 97.31 646 THR A N 1
ATOM 5179 C CA . THR A 1 646 ? -2.576 8.405 -6.434 1.00 97.31 646 THR A CA 1
ATOM 5180 C C . THR A 1 646 ? -3.654 9.116 -5.628 1.00 97.31 646 THR A C 1
ATOM 5182 O O . THR A 1 646 ? -3.631 9.021 -4.402 1.00 97.31 646 THR A O 1
ATOM 5185 N N . TYR A 1 647 ? -4.617 9.782 -6.271 1.00 98.12 647 TYR A N 1
ATOM 5186 C CA . TYR A 1 647 ? -5.771 10.371 -5.598 1.00 98.12 647 TYR A CA 1
ATOM 5187 C C . TYR A 1 647 ? -6.958 9.419 -5.688 1.00 98.12 647 TYR A C 1
ATOM 5189 O O . TYR A 1 647 ? -7.418 9.076 -6.773 1.00 98.12 647 TYR A O 1
ATOM 5197 N N . VAL A 1 648 ? -7.452 8.957 -4.544 1.00 98.38 648 VAL A N 1
ATOM 5198 C CA . VAL A 1 648 ? -8.470 7.910 -4.502 1.00 98.38 648 VAL A CA 1
ATOM 5199 C C . VAL A 1 648 ? -9.676 8.298 -3.682 1.00 98.38 648 VAL A C 1
ATOM 5201 O O . VAL A 1 648 ? -9.579 9.026 -2.698 1.00 98.38 648 VAL A O 1
ATOM 5204 N N . HIS A 1 649 ? -10.802 7.726 -4.080 1.00 98.44 649 HIS A N 1
ATOM 5205 C CA . HIS A 1 649 ? -12.026 7.682 -3.311 1.00 98.44 649 HIS A CA 1
ATOM 5206 C C . HIS A 1 649 ? -12.166 6.301 -2.662 1.00 98.44 649 HIS A C 1
ATOM 5208 O O . HIS A 1 649 ? -12.062 5.270 -3.340 1.00 98.44 649 HIS A O 1
ATOM 5214 N N . ILE A 1 650 ? -12.382 6.286 -1.350 1.00 98.56 650 ILE A N 1
ATOM 5215 C CA . ILE A 1 650 ? -12.439 5.091 -0.509 1.00 98.56 650 ILE A CA 1
ATOM 5216 C C . ILE A 1 650 ? -13.840 4.987 0.081 1.00 98.56 650 ILE A C 1
ATOM 5218 O O . ILE A 1 650 ? -14.263 5.865 0.827 1.00 98.56 650 ILE A O 1
ATOM 5222 N N . LYS A 1 651 ? -14.531 3.883 -0.210 1.00 98.31 651 LYS A N 1
ATOM 5223 C CA . LYS A 1 651 ? -15.800 3.503 0.426 1.00 98.31 651 LYS A CA 1
ATOM 5224 C C . LYS A 1 651 ? -15.528 2.390 1.416 1.00 98.31 651 LYS A C 1
ATOM 5226 O O . LYS A 1 651 ? -15.034 1.346 1.005 1.00 98.31 651 LYS A O 1
ATOM 5231 N N . VAL A 1 652 ? -15.841 2.576 2.691 1.00 98.38 652 VAL A N 1
ATOM 5232 C CA . VAL A 1 652 ? -15.569 1.591 3.741 1.00 98.38 652 VAL A CA 1
ATOM 5233 C C . VAL A 1 652 ? -16.815 1.274 4.563 1.00 98.38 652 VAL A C 1
ATOM 5235 O O . VAL A 1 652 ? -17.455 2.162 5.114 1.00 98.38 652 VAL A O 1
ATOM 5238 N N . GLU A 1 653 ? -17.131 -0.015 4.679 1.00 98.06 653 GLU A N 1
ATOM 5239 C CA . GLU A 1 653 ? -18.078 -0.554 5.660 1.00 98.06 653 GLU A CA 1
ATOM 5240 C C . GLU A 1 653 ? -17.280 -1.017 6.884 1.00 98.06 653 GLU A C 1
ATOM 5242 O O . GLU A 1 653 ? -16.449 -1.921 6.772 1.00 98.06 653 GLU A O 1
ATOM 5247 N N . VAL A 1 654 ? -17.542 -0.440 8.057 1.00 98.00 654 VAL A N 1
ATOM 5248 C CA . VAL A 1 654 ? -16.970 -0.880 9.337 1.00 98.00 654 VAL A CA 1
ATOM 5249 C C . VAL A 1 654 ? -17.987 -1.741 10.077 1.00 98.00 654 VAL A C 1
ATOM 5251 O O . VAL A 1 654 ? -19.119 -1.318 10.311 1.00 98.00 654 VAL A O 1
ATOM 5254 N N . GLY A 1 655 ? -17.570 -2.948 10.461 1.00 96.94 655 GLY A N 1
ATOM 5255 C CA . GLY A 1 655 ? -18.326 -3.815 11.362 1.00 96.94 655 GLY A CA 1
ATOM 5256 C C . GLY A 1 655 ? -17.898 -3.590 12.809 1.00 96.94 655 GLY A C 1
ATOM 5257 O O . GLY A 1 655 ? -16.696 -3.600 13.104 1.00 96.94 655 GLY A O 1
ATOM 5258 N N . TYR A 1 656 ? -18.872 -3.395 13.694 1.00 95.88 656 TYR A N 1
ATOM 5259 C CA . TYR A 1 656 ? -18.645 -3.074 15.102 1.00 95.88 656 TYR A CA 1
ATOM 5260 C C . TYR A 1 656 ? -19.576 -3.870 16.034 1.00 95.88 656 TYR A C 1
ATOM 5262 O O . TYR A 1 656 ? -20.538 -4.484 15.571 1.00 95.88 656 TYR A O 1
ATOM 5270 N N . SER A 1 657 ? -19.249 -3.909 17.328 1.00 93.31 657 SER A N 1
ATOM 5271 C CA . SER A 1 657 ? -20.092 -4.503 18.378 1.00 93.31 657 SER A CA 1
ATOM 5272 C C . SER A 1 657 ? -21.441 -3.795 18.465 1.00 93.31 657 SER A C 1
ATOM 5274 O O . SER A 1 657 ? -21.483 -2.575 18.478 1.00 93.31 657 SER A O 1
ATOM 5276 N N . GLU A 1 658 ? -22.544 -4.520 18.536 1.00 88.19 658 GLU A N 1
ATOM 5277 C CA . GLU A 1 658 ? -23.865 -3.928 18.706 1.00 88.19 658 GLU A CA 1
ATOM 5278 C C . GLU A 1 658 ? -24.293 -3.896 20.171 1.00 88.19 658 GLU A C 1
ATOM 5280 O O . GLU A 1 658 ? -23.789 -4.639 21.019 1.00 88.19 658 GLU A O 1
ATOM 5285 N N . ASP A 1 659 ? -25.232 -2.994 20.430 1.00 80.94 659 ASP A N 1
ATOM 5286 C CA . ASP A 1 659 ? -25.930 -2.870 21.689 1.00 80.94 659 ASP A CA 1
ATOM 5287 C C . ASP A 1 659 ? -27.157 -3.798 21.725 1.00 80.94 659 ASP A C 1
ATOM 5289 O O . ASP A 1 659 ? -28.259 -3.389 21.353 1.00 80.94 659 ASP A O 1
ATOM 5293 N N . THR A 1 660 ? -26.971 -5.065 22.105 1.00 77.81 660 THR A N 1
ATOM 5294 C CA . THR A 1 660 ? -28.052 -6.066 22.089 1.00 77.81 660 THR A CA 1
ATOM 5295 C C . THR A 1 660 ? -28.116 -6.915 23.358 1.00 77.81 660 THR A C 1
ATOM 5297 O O . THR A 1 660 ? -27.098 -7.259 23.962 1.00 77.81 660 THR A O 1
ATOM 5300 N N . TYR A 1 661 ? -29.351 -7.237 23.775 1.00 72.31 661 TYR A N 1
ATOM 5301 C CA . TYR A 1 661 ? -29.655 -8.162 24.871 1.00 72.31 661 TYR A CA 1
ATOM 5302 C C . TYR A 1 661 ? -30.558 -9.311 24.394 1.00 72.31 661 TYR A C 1
ATOM 5304 O O . TYR A 1 661 ? -31.639 -9.039 23.861 1.00 72.31 661 TYR A O 1
ATOM 5312 N N . PRO A 1 662 ? -30.194 -10.580 24.655 1.00 74.44 662 PRO A N 1
ATOM 5313 C CA . PRO A 1 662 ? -28.879 -11.015 25.140 1.00 74.44 662 PRO A CA 1
ATOM 5314 C C . PRO A 1 662 ? -27.769 -10.620 24.151 1.00 74.44 662 PRO A C 1
ATOM 5316 O O . PRO A 1 662 ? -28.059 -10.299 22.999 1.00 74.44 662 PRO A O 1
ATOM 5319 N N . SER A 1 663 ? -26.514 -10.634 24.600 1.00 74.06 663 SER A N 1
ATOM 5320 C CA . SER A 1 663 ? -25.325 -10.312 23.798 1.00 74.06 663 SER A CA 1
ATOM 5321 C C . SER A 1 663 ? -25.040 -11.392 22.747 1.00 74.06 663 SER A C 1
ATOM 5323 O O . SER A 1 663 ? -24.007 -12.057 22.759 1.00 74.06 663 SER A O 1
ATOM 5325 N N . ASP A 1 664 ? -25.978 -11.679 21.852 1.00 73.88 664 ASP A N 1
ATOM 5326 C CA . ASP A 1 664 ? -25.793 -12.745 20.874 1.00 73.88 664 ASP A CA 1
ATOM 5327 C C . ASP A 1 664 ? -24.674 -12.408 19.870 1.00 73.88 664 ASP A C 1
ATOM 5329 O O . ASP A 1 664 ? -24.345 -11.253 19.637 1.00 73.88 664 ASP A O 1
ATOM 5333 N N . GLU A 1 665 ? -24.049 -13.422 19.269 1.00 69.44 665 GLU A N 1
ATOM 5334 C CA . GLU A 1 665 ? -23.056 -13.229 18.195 1.00 69.44 665 GLU A CA 1
ATOM 5335 C C . GLU A 1 665 ? -23.715 -13.009 16.817 1.00 69.44 665 GLU A C 1
ATOM 5337 O O . GLU A 1 665 ? -23.033 -12.998 15.789 1.00 69.44 665 GLU A O 1
ATOM 5342 N N . GLY A 1 666 ? -25.046 -12.885 16.767 1.00 71.06 666 GLY A N 1
ATOM 5343 C CA . GLY A 1 666 ? -25.830 -12.810 15.536 1.00 71.06 666 GLY A CA 1
ATOM 5344 C C . GLY A 1 666 ? -26.071 -11.383 15.046 1.00 71.06 666 GLY A C 1
ATOM 5345 O O . GLY A 1 666 ? -26.139 -11.165 13.832 1.00 71.06 666 GLY A O 1
ATOM 5346 N N . SER A 1 667 ? -26.171 -10.413 15.955 1.00 80.25 667 SER A N 1
ATOM 5347 C CA . SER A 1 667 ? -26.436 -9.005 15.642 1.00 80.25 667 SER A CA 1
ATOM 5348 C C . SER A 1 667 ? -25.144 -8.182 15.607 1.00 80.25 667 SER A C 1
ATOM 5350 O O . SER A 1 667 ? -24.557 -7.907 16.644 1.00 80.25 667 SER A O 1
ATOM 5352 N N . TRP A 1 668 ? -24.655 -7.794 14.429 1.00 91.56 668 TRP A N 1
ATOM 5353 C CA . TRP A 1 668 ? -23.494 -6.899 14.328 1.00 91.56 668 TRP A CA 1
ATOM 5354 C C . TRP A 1 668 ? -23.874 -5.592 13.656 1.00 91.56 668 TRP A C 1
ATOM 5356 O O . TRP A 1 668 ? -24.380 -5.592 12.526 1.00 91.56 668 TRP A O 1
ATOM 5366 N N . GLY A 1 669 ? -23.483 -4.491 14.293 1.00 92.44 669 GLY A N 1
ATOM 5367 C CA . GLY A 1 669 ? -23.626 -3.159 13.743 1.00 92.44 669 GLY A CA 1
ATOM 5368 C C . GLY A 1 669 ? -22.750 -2.946 12.508 1.00 92.44 669 GLY A C 1
ATOM 5369 O O . GLY A 1 669 ? -21.670 -3.535 12.354 1.00 92.44 669 GLY A O 1
ATOM 5370 N N . ARG A 1 670 ? -23.229 -2.090 11.601 1.00 94.75 670 ARG A N 1
ATOM 5371 C CA . ARG A 1 670 ? -22.510 -1.686 10.388 1.00 94.75 670 ARG A CA 1
ATOM 5372 C C . ARG A 1 670 ? -22.671 -0.199 10.150 1.00 94.75 670 ARG A C 1
ATOM 5374 O O . ARG A 1 670 ? -23.775 0.331 10.233 1.00 94.75 670 ARG A O 1
ATOM 5381 N N . VAL A 1 671 ? -21.570 0.460 9.825 1.00 93.94 671 VAL A N 1
ATOM 5382 C CA . VAL A 1 671 ? -21.551 1.881 9.475 1.00 93.94 671 VAL A CA 1
ATOM 5383 C C . VAL A 1 671 ? -20.710 2.060 8.220 1.00 93.94 671 VAL A C 1
ATOM 5385 O O . VAL A 1 671 ? -19.655 1.442 8.080 1.00 93.94 671 VAL A O 1
ATOM 5388 N N . ASN A 1 672 ? -21.206 2.865 7.287 1.00 95.44 672 ASN A N 1
ATOM 5389 C CA . ASN A 1 672 ? -20.524 3.158 6.036 1.00 95.44 672 ASN A CA 1
ATOM 5390 C C . ASN A 1 672 ? -19.914 4.552 6.101 1.00 95.44 672 ASN A C 1
ATOM 5392 O O . ASN A 1 672 ? -20.570 5.490 6.556 1.00 95.44 672 ASN A O 1
ATOM 5396 N N . TYR A 1 673 ? -18.697 4.681 5.592 1.00 95.62 673 TYR A N 1
ATOM 5397 C CA . TYR A 1 673 ? -18.030 5.953 5.384 1.00 95.62 673 TYR A CA 1
ATOM 5398 C C . TYR A 1 673 ? -17.443 6.016 3.976 1.00 95.62 673 TYR A C 1
ATOM 5400 O O . TYR A 1 673 ? -16.970 5.011 3.450 1.00 95.62 673 TYR A O 1
ATOM 5408 N N . GLU A 1 674 ? -17.434 7.199 3.380 1.00 97.25 674 GLU A N 1
ATOM 5409 C CA . GLU A 1 674 ? -16.802 7.469 2.095 1.00 97.25 674 GLU A CA 1
ATOM 5410 C C . GLU A 1 674 ? -15.946 8.727 2.206 1.00 97.25 674 GLU A C 1
ATOM 5412 O O . GLU A 1 674 ? -16.411 9.768 2.684 1.00 97.25 674 GLU A O 1
ATOM 5417 N N . PHE A 1 675 ? -14.699 8.659 1.759 1.00 97.62 675 PHE A N 1
ATOM 5418 C CA . PHE A 1 675 ? -13.766 9.779 1.836 1.00 97.62 675 PHE A CA 1
ATOM 5419 C C . PHE A 1 675 ? -12.703 9.710 0.747 1.00 97.62 675 PHE A C 1
ATOM 5421 O O . PHE A 1 675 ? -12.438 8.653 0.176 1.00 97.62 675 PHE A O 1
ATOM 5428 N N . ASP A 1 676 ? -12.080 10.850 0.476 1.00 97.88 676 ASP A N 1
ATOM 5429 C CA . ASP A 1 676 ? -10.979 10.942 -0.473 1.00 97.88 676 ASP A CA 1
ATOM 5430 C C . ASP A 1 676 ? -9.646 11.072 0.258 1.00 97.88 676 ASP A C 1
ATOM 5432 O O . ASP A 1 676 ? -9.564 11.755 1.279 1.00 97.88 676 ASP A O 1
ATOM 5436 N N . LEU A 1 677 ? -8.606 10.440 -0.286 1.00 98.00 677 LEU A N 1
ATOM 5437 C CA . LEU A 1 677 ? -7.227 10.542 0.191 1.00 98.00 677 LEU A CA 1
ATOM 5438 C C . LEU A 1 677 ? -6.259 10.518 -0.984 1.00 98.00 677 LEU A C 1
ATOM 5440 O O . LEU A 1 677 ? -6.527 9.900 -2.014 1.00 98.00 677 LEU A O 1
ATOM 5444 N N . LYS A 1 678 ? -5.089 11.133 -0.808 1.00 97.88 678 LYS A N 1
ATOM 5445 C CA . LYS A 1 678 ? -3.985 11.024 -1.761 1.00 97.88 678 LYS A CA 1
ATOM 5446 C C . LYS A 1 678 ? -2.841 10.204 -1.181 1.00 97.88 678 LYS A C 1
ATOM 5448 O O . LYS A 1 678 ? -2.523 10.313 -0.000 1.00 97.88 678 LYS A O 1
ATOM 5453 N N . TYR A 1 679 ? -2.224 9.396 -2.031 1.00 98.00 679 TYR A N 1
ATOM 5454 C CA . TYR A 1 679 ? -1.007 8.652 -1.750 1.00 98.00 679 TYR A CA 1
ATOM 5455 C C . TYR A 1 679 ? 0.202 9.328 -2.405 1.00 98.00 679 TYR A C 1
ATOM 5457 O O . TYR A 1 679 ? 0.116 9.919 -3.487 1.00 98.00 679 TYR A O 1
ATOM 5465 N N . ASN A 1 680 ? 1.344 9.211 -1.744 1.00 97.25 680 ASN A N 1
ATOM 5466 C CA . ASN A 1 680 ? 2.653 9.550 -2.271 1.00 97.25 680 ASN A CA 1
ATOM 5467 C C . ASN A 1 680 ? 3.139 8.465 -3.253 1.00 97.25 680 ASN A C 1
ATOM 5469 O O . ASN A 1 680 ? 2.646 7.332 -3.231 1.00 97.25 680 ASN A O 1
ATOM 5473 N N . PRO A 1 681 ? 4.145 8.763 -4.098 1.00 93.56 681 PRO A N 1
ATOM 5474 C CA . PRO A 1 681 ? 4.714 7.782 -5.026 1.00 93.56 681 PRO A CA 1
ATOM 5475 C C . PRO A 1 681 ? 5.308 6.524 -4.367 1.00 93.56 681 PRO A C 1
ATOM 5477 O O . PRO A 1 681 ? 5.463 5.512 -5.042 1.00 93.56 681 PRO A O 1
ATOM 5480 N N . ASP A 1 682 ? 5.642 6.576 -3.074 1.00 94.44 682 ASP A N 1
ATOM 5481 C CA . ASP A 1 682 ? 6.140 5.439 -2.281 1.00 94.44 682 ASP A CA 1
ATOM 5482 C C . ASP A 1 682 ? 5.019 4.592 -1.642 1.00 94.44 682 ASP A C 1
ATOM 5484 O O . ASP A 1 682 ? 5.281 3.671 -0.865 1.00 94.44 682 ASP A O 1
ATOM 5488 N N . GLY A 1 683 ? 3.760 4.915 -1.945 1.00 95.94 683 GLY A N 1
ATOM 5489 C CA . GLY A 1 683 ? 2.577 4.239 -1.430 1.00 95.94 683 GLY A CA 1
ATOM 5490 C C . GLY A 1 683 ? 2.193 4.591 0.009 1.00 95.94 683 GLY A C 1
ATOM 5491 O O . GLY A 1 683 ? 1.283 3.955 0.551 1.00 95.94 683 GLY A O 1
ATOM 5492 N N . SER A 1 684 ? 2.855 5.575 0.628 1.00 96.69 684 SER A N 1
ATOM 5493 C CA . SER A 1 684 ? 2.408 6.201 1.879 1.00 96.69 684 SER A CA 1
ATOM 5494 C C . SER A 1 684 ? 1.277 7.205 1.621 1.00 96.69 684 SER A C 1
ATOM 5496 O O . SER A 1 684 ? 1.061 7.623 0.488 1.00 96.69 684 SER A O 1
ATOM 5498 N N . LEU A 1 685 ? 0.523 7.595 2.649 1.00 96.94 685 LEU A N 1
ATOM 5499 C CA . LEU A 1 685 ? -0.502 8.639 2.521 1.00 96.94 685 LEU A CA 1
ATOM 5500 C C . LEU A 1 685 ? 0.134 10.038 2.535 1.00 96.94 685 LEU A C 1
ATOM 5502 O O . LEU A 1 685 ? 1.020 10.305 3.346 1.00 96.94 685 LEU A O 1
ATOM 5506 N N . ASP A 1 686 ? -0.366 10.944 1.694 1.00 96.81 686 ASP A N 1
ATOM 5507 C CA . ASP A 1 686 ? -0.027 12.375 1.691 1.00 96.81 686 ASP A CA 1
ATOM 5508 C C . ASP A 1 686 ? -0.784 13.093 2.823 1.00 96.81 686 ASP A C 1
ATOM 5510 O O . ASP A 1 686 ? -1.795 13.774 2.626 1.00 96.81 686 ASP A O 1
ATOM 5514 N N . ARG A 1 687 ? -0.321 12.860 4.054 1.00 94.44 687 ARG A N 1
ATOM 5515 C CA . ARG A 1 687 ? -0.963 13.351 5.283 1.00 94.44 687 ARG A CA 1
ATOM 5516 C C . ARG A 1 687 ? -0.782 14.850 5.509 1.00 94.44 687 ARG A C 1
ATOM 5518 O O . ARG A 1 687 ? -1.599 15.472 6.180 1.00 94.44 687 ARG A O 1
ATOM 5525 N N . ASP A 1 688 ? 0.249 15.440 4.913 1.00 93.12 688 ASP A N 1
ATOM 5526 C CA . ASP A 1 688 ? 0.575 16.859 5.080 1.00 93.12 688 ASP A CA 1
ATOM 5527 C C . ASP A 1 688 ? -0.294 17.771 4.193 1.00 93.12 688 ASP A C 1
ATOM 5529 O O . ASP A 1 688 ? -0.259 18.998 4.316 1.00 93.12 688 ASP A O 1
ATOM 5533 N N . ASN A 1 689 ? -1.093 17.191 3.290 1.00 92.69 689 ASN A N 1
ATOM 5534 C CA . ASN A 1 689 ? -1.815 17.922 2.257 1.00 92.69 689 ASN A CA 1
ATOM 5535 C C . ASN A 1 689 ? -3.334 17.833 2.413 1.00 92.69 689 ASN A C 1
ATOM 5537 O O . ASN A 1 689 ? -4.032 17.136 1.671 1.00 92.69 689 ASN A O 1
ATOM 5541 N N . LEU A 1 690 ? -3.856 18.619 3.355 1.00 91.50 690 LEU A N 1
ATOM 5542 C CA . LEU A 1 690 ? -5.273 18.626 3.740 1.00 91.50 690 LEU A CA 1
ATOM 5543 C C . LEU A 1 690 ? -6.252 18.847 2.572 1.00 91.50 690 LEU A C 1
ATOM 5545 O O . LEU A 1 690 ? -7.389 18.403 2.641 1.00 91.50 690 LEU A O 1
ATOM 5549 N N . LYS A 1 691 ? -5.833 19.467 1.458 1.00 93.38 691 LYS A N 1
ATOM 5550 C CA . LYS A 1 691 ? -6.712 19.700 0.291 1.00 93.38 691 LYS A CA 1
ATOM 5551 C C . LYS A 1 691 ? -7.204 18.415 -0.396 1.00 93.38 691 LYS A C 1
ATOM 5553 O O . LYS A 1 691 ? -8.122 18.480 -1.222 1.00 93.38 691 LYS A O 1
ATOM 5558 N N . TYR A 1 692 ? -6.534 17.290 -0.140 1.00 94.56 692 TYR A N 1
ATOM 5559 C CA . TYR A 1 692 ? -6.883 15.974 -0.676 1.00 94.56 692 TYR A CA 1
ATOM 5560 C C . TYR A 1 692 ? -7.583 15.076 0.342 1.00 94.56 692 TYR A C 1
ATOM 5562 O O . TYR A 1 692 ? -7.898 13.940 0.004 1.00 94.56 692 TYR A O 1
ATOM 5570 N N . GLN A 1 693 ? -7.815 15.564 1.557 1.00 95.06 693 GLN A N 1
ATOM 5571 C CA . GLN A 1 693 ? -8.538 14.849 2.595 1.00 95.06 693 GLN A CA 1
ATOM 5572 C C . GLN A 1 693 ? -9.951 15.421 2.649 1.00 95.06 693 GLN A C 1
ATOM 5574 O O . GLN A 1 693 ? -10.123 16.638 2.706 1.00 95.06 693 GLN A O 1
ATOM 5579 N N . ASN A 1 694 ? -10.960 14.562 2.521 1.00 95.81 694 ASN A N 1
ATOM 5580 C CA . ASN A 1 694 ? -12.350 15.008 2.506 1.00 95.81 694 ASN A CA 1
ATOM 5581 C C . ASN A 1 694 ? -13.291 13.878 2.917 1.00 95.81 694 ASN A C 1
ATOM 5583 O O . ASN A 1 694 ? -13.275 12.822 2.280 1.00 95.81 694 ASN A O 1
ATOM 5587 N N . TRP A 1 695 ? -14.140 14.090 3.923 1.00 94.69 695 TRP A N 1
ATOM 5588 C CA . TRP A 1 695 ? -15.226 13.155 4.226 1.00 94.69 695 TRP A CA 1
ATOM 5589 C C . TRP A 1 695 ? -16.394 13.402 3.279 1.00 94.69 695 TRP A C 1
ATOM 5591 O O . TRP A 1 695 ? -17.199 14.287 3.516 1.00 94.69 695 TRP A O 1
ATOM 5601 N N . THR A 1 696 ? -16.532 12.595 2.231 1.00 94.56 696 THR A N 1
ATOM 5602 C CA . THR A 1 696 ? -17.566 12.799 1.198 1.00 94.56 696 THR A CA 1
ATOM 5603 C C . THR A 1 696 ? -18.961 12.315 1.590 1.00 94.56 696 THR A C 1
ATOM 5605 O O . THR A 1 696 ? -19.953 12.913 1.184 1.00 94.56 696 THR A O 1
ATOM 5608 N N . SER A 1 697 ? -19.063 11.222 2.351 1.00 92.56 697 SER A N 1
ATOM 5609 C CA . SER A 1 697 ? -20.346 10.647 2.767 1.00 92.56 697 SER A CA 1
ATOM 5610 C C . SER A 1 697 ? -20.176 9.735 3.979 1.00 92.56 697 SER A C 1
ATOM 5612 O O . SER A 1 697 ? -19.088 9.225 4.237 1.00 92.56 697 SER A O 1
ATOM 5614 N N . ALA A 1 698 ? -21.249 9.510 4.732 1.00 89.44 698 ALA A N 1
ATOM 5615 C CA . ALA A 1 698 ? -21.324 8.451 5.731 1.00 89.44 698 ALA A CA 1
ATOM 5616 C C . ALA A 1 698 ? -22.776 8.155 6.110 1.00 89.44 698 ALA A C 1
ATOM 5618 O O . ALA A 1 698 ? -23.655 8.998 5.949 1.00 89.44 698 ALA A O 1
ATOM 5619 N N . SER A 1 699 ? -23.033 6.973 6.671 1.00 88.00 699 SER A N 1
ATOM 5620 C CA . SER A 1 699 ? -24.334 6.649 7.275 1.00 88.00 699 SER A CA 1
ATOM 5621 C C . SER A 1 699 ? -24.513 7.248 8.681 1.00 88.00 699 SER A C 1
ATOM 5623 O O . SER A 1 699 ? -25.620 7.232 9.217 1.00 88.00 699 SER A O 1
ATOM 5625 N N . ALA A 1 700 ? -23.440 7.779 9.273 1.00 84.25 700 ALA A N 1
ATOM 5626 C CA . ALA A 1 700 ? -23.413 8.479 10.558 1.00 84.25 700 ALA A CA 1
ATOM 5627 C C . ALA A 1 700 ? -22.549 9.752 10.471 1.00 84.25 700 ALA A C 1
ATOM 5629 O O . ALA A 1 700 ? -22.033 10.072 9.406 1.00 84.25 700 ALA A O 1
ATOM 5630 N N . TYR A 1 701 ? -22.382 10.504 11.562 1.00 88.06 701 TYR A N 1
ATOM 5631 C CA . TYR A 1 701 ? -21.330 11.531 11.592 1.00 88.06 701 TYR A CA 1
ATOM 5632 C C . TYR A 1 701 ? -19.936 10.889 11.495 1.00 88.06 701 TYR A C 1
ATOM 5634 O O . TYR A 1 701 ? -19.762 9.708 11.805 1.00 88.06 701 TYR A O 1
ATOM 5642 N N . CYS A 1 702 ? -18.921 11.672 11.111 1.00 90.00 702 CYS A N 1
ATOM 5643 C CA . CYS A 1 702 ? -17.535 11.222 11.229 1.00 90.00 702 CYS A CA 1
ATOM 5644 C C . CYS A 1 702 ? -17.246 10.765 12.678 1.00 90.00 702 CYS A C 1
ATOM 5646 O O . CYS A 1 702 ? -17.724 11.402 13.637 1.00 90.00 702 CYS A O 1
ATOM 5648 N N . PRO A 1 703 ? -16.493 9.666 12.871 1.00 92.88 703 PRO A N 1
ATOM 5649 C CA . PRO A 1 703 ? -16.278 9.134 14.203 1.00 92.88 703 PRO A CA 1
ATOM 5650 C C . PRO A 1 703 ? -15.481 10.132 15.042 1.00 92.88 703 PRO A C 1
ATOM 5652 O O . PRO A 1 703 ? -14.548 10.754 14.551 1.00 92.88 703 PRO A O 1
ATOM 5655 N N . SER A 1 704 ? -15.820 10.298 16.322 1.00 91.62 704 SER A N 1
ATOM 5656 C CA . SER A 1 704 ? -15.097 11.255 17.184 1.00 91.62 704 SER A CA 1
ATOM 5657 C C . SER A 1 704 ? -13.657 10.806 17.455 1.00 91.62 704 SER A C 1
ATOM 5659 O O . SER A 1 704 ? -12.736 11.619 17.575 1.00 91.62 704 SER A O 1
ATOM 5661 N N . TYR A 1 705 ? -13.462 9.492 17.570 1.00 94.94 705 TYR A N 1
ATOM 5662 C CA . TYR A 1 705 ? -12.168 8.883 17.827 1.00 94.94 705 TYR A CA 1
ATOM 5663 C C . TYR A 1 705 ? -12.106 7.447 17.297 1.00 94.94 705 TYR A C 1
ATOM 5665 O O . TYR A 1 705 ? -13.140 6.809 17.081 1.00 94.94 705 TYR A O 1
ATOM 5673 N N . LEU A 1 706 ? -10.878 6.952 17.138 1.00 97.38 706 LEU A N 1
ATOM 5674 C CA . LEU A 1 706 ? -10.555 5.561 16.834 1.00 97.38 706 LEU A CA 1
ATOM 5675 C C . LEU A 1 706 ? -9.292 5.167 17.610 1.00 97.38 706 LEU A C 1
ATOM 5677 O O . LEU A 1 706 ? -8.199 5.669 17.328 1.00 97.38 706 LEU A O 1
ATOM 5681 N N . TRP A 1 707 ? -9.443 4.300 18.609 1.00 96.25 707 TRP A N 1
ATOM 5682 C CA . TRP A 1 707 ? -8.405 3.989 19.592 1.00 96.25 707 TRP A CA 1
ATOM 5683 C C . TRP A 1 707 ? -8.169 2.490 19.718 1.00 96.25 707 TRP A C 1
ATOM 5685 O O . TRP A 1 707 ? -9.109 1.702 19.746 1.00 96.25 707 TRP A O 1
ATOM 5695 N N . ARG A 1 708 ? -6.913 2.090 19.914 1.00 95.56 708 ARG A N 1
ATOM 5696 C CA . ARG A 1 708 ? -6.587 0.752 20.420 1.00 95.56 708 ARG A CA 1
ATOM 5697 C C . ARG A 1 708 ? -6.416 0.818 21.928 1.00 95.56 708 ARG A C 1
ATOM 5699 O O . ARG A 1 708 ? -5.482 1.458 22.398 1.00 95.56 708 ARG A O 1
ATOM 5706 N N . ILE A 1 709 ? -7.273 0.141 22.682 1.00 92.81 709 ILE A N 1
ATOM 5707 C CA . ILE A 1 709 ? -7.163 0.082 24.144 1.00 92.81 709 ILE A CA 1
ATOM 5708 C C . ILE A 1 709 ? -6.116 -0.975 24.518 1.00 92.81 709 ILE A C 1
ATOM 5710 O O . ILE A 1 709 ? -6.347 -2.162 24.330 1.00 92.81 709 ILE A O 1
ATOM 5714 N N . GLU A 1 710 ? -4.963 -0.561 25.050 1.00 88.81 710 GLU A N 1
ATOM 5715 C CA . GLU A 1 710 ? -3.883 -1.499 25.415 1.00 88.81 710 GLU A CA 1
ATOM 5716 C C . GLU A 1 710 ? -4.068 -2.062 26.830 1.00 88.81 710 GLU A C 1
ATOM 5718 O O . GLU A 1 710 ? -3.806 -3.230 27.128 1.00 88.81 710 GLU A O 1
ATOM 5723 N N . ARG A 1 711 ? -4.502 -1.194 27.744 1.00 85.88 711 ARG A N 1
ATOM 5724 C CA . ARG A 1 711 ? -4.758 -1.517 29.149 1.00 85.88 711 ARG A CA 1
ATOM 5725 C C . ARG A 1 711 ? -5.540 -0.391 29.814 1.00 85.88 711 ARG A C 1
ATOM 5727 O O . ARG A 1 711 ? -5.603 0.729 29.309 1.00 85.88 711 ARG A O 1
ATOM 5734 N N . SER A 1 712 ? -6.052 -0.669 31.006 1.00 80.31 712 SER A N 1
ATOM 5735 C CA . SER A 1 712 ? -6.549 0.370 31.901 1.00 80.31 712 SER A CA 1
ATOM 5736 C C . SER A 1 712 ? -5.458 0.907 32.840 1.00 80.31 712 SER A C 1
ATOM 5738 O O . SER A 1 712 ? -4.520 0.188 33.185 1.00 80.31 712 SER A O 1
ATOM 5740 N N . THR A 1 713 ? -5.566 2.182 33.231 1.00 66.31 713 THR A N 1
ATOM 5741 C CA . THR A 1 713 ? -4.554 2.913 34.000 1.00 66.31 713 THR A CA 1
ATOM 5742 C C . THR A 1 713 ? -4.679 2.785 35.520 1.00 66.31 713 THR A C 1
ATOM 5744 O O . THR A 1 713 ? -3.710 3.070 36.223 1.00 66.31 713 THR A O 1
ATOM 5747 N N . THR A 1 714 ? -5.828 2.351 36.045 1.00 60.59 714 THR A N 1
ATOM 5748 C CA . THR A 1 714 ? -6.121 2.362 37.485 1.00 60.59 714 THR A CA 1
ATOM 5749 C C . THR A 1 714 ? -6.240 0.941 38.062 1.00 60.59 714 THR A C 1
ATOM 5751 O O . THR A 1 714 ? -7.217 0.244 37.794 1.00 60.59 714 THR A O 1
ATOM 5754 N N . PRO A 1 715 ? -5.305 0.501 38.936 1.00 51.38 715 PRO A N 1
ATOM 5755 C CA . PRO A 1 715 ? -5.419 -0.781 39.648 1.00 51.38 715 PRO A CA 1
ATOM 5756 C C . PRO A 1 715 ? -6.653 -0.855 40.563 1.00 51.38 715 PRO A C 1
ATOM 5758 O O . PRO A 1 715 ? -7.201 -1.927 40.809 1.00 51.38 715 PRO A O 1
ATOM 5761 N N . MET A 1 716 ? -7.115 0.300 41.057 1.00 50.12 716 MET A N 1
ATOM 5762 C CA . MET A 1 716 ? -8.323 0.428 41.881 1.00 50.12 716 MET A CA 1
ATOM 5763 C C . MET A 1 716 ? -9.601 0.643 41.050 1.00 50.12 716 MET A C 1
ATOM 5765 O O . MET A 1 716 ? -10.611 1.031 41.617 1.00 50.12 716 MET A O 1
ATOM 5769 N N . GLY A 1 717 ? -9.544 0.421 39.733 1.00 53.41 717 GLY A N 1
ATOM 5770 C CA . GLY A 1 717 ? -10.205 1.207 38.685 1.00 53.41 717 GLY A CA 1
ATOM 5771 C C . GLY A 1 717 ? -11.718 1.406 38.649 1.00 53.41 717 GLY A C 1
ATOM 5772 O O . GLY A 1 717 ? -12.174 2.115 37.765 1.00 53.41 717 GLY A O 1
ATOM 5773 N N . THR A 1 718 ? -12.490 0.948 39.619 1.00 61.62 718 THR A N 1
ATOM 5774 C CA . THR A 1 718 ? -13.919 1.247 39.678 1.00 61.62 718 THR A CA 1
ATOM 5775 C C . THR A 1 718 ? -14.294 1.963 40.967 1.00 61.62 718 THR A C 1
ATOM 5777 O O . THR A 1 718 ? -13.735 1.724 42.048 1.00 61.62 718 THR A O 1
ATOM 5780 N N . ASP A 1 719 ? -15.266 2.867 40.849 1.00 56.41 719 ASP A N 1
ATOM 5781 C CA . ASP A 1 719 ? -15.937 3.451 42.006 1.00 56.41 719 ASP A CA 1
ATOM 5782 C C . ASP A 1 719 ? -16.807 2.423 42.735 1.00 56.41 719 ASP A C 1
ATOM 5784 O O . ASP A 1 719 ? -17.156 2.632 43.896 1.00 56.41 719 ASP A O 1
ATOM 5788 N N . ASN A 1 720 ? -17.079 1.284 42.092 1.00 61.59 720 ASN A N 1
ATOM 5789 C CA . ASN A 1 720 ? -17.757 0.156 42.693 1.00 61.59 720 ASN A CA 1
ATOM 5790 C C . ASN A 1 720 ? -16.875 -0.506 43.765 1.00 61.59 720 ASN A C 1
ATOM 5792 O O . ASN A 1 720 ? -15.923 -1.239 43.480 1.00 61.59 720 ASN A O 1
ATOM 5796 N N . GLU A 1 721 ? -17.212 -0.277 45.033 1.00 61.00 721 GLU A N 1
ATOM 5797 C CA . GLU A 1 721 ? -16.472 -0.822 46.174 1.00 61.00 721 GLU A CA 1
ATOM 5798 C C . GLU A 1 721 ? -16.441 -2.358 46.206 1.00 61.00 721 GLU A C 1
ATOM 5800 O O . GLU A 1 721 ? -15.486 -2.925 46.745 1.00 61.00 721 GLU A O 1
ATOM 5805 N N . VAL A 1 722 ? -17.424 -3.039 45.600 1.00 61.12 722 VAL A N 1
ATOM 5806 C CA . VAL A 1 722 ? -17.480 -4.510 45.490 1.00 61.12 722 VAL A CA 1
ATOM 5807 C C . VAL A 1 722 ? -16.459 -5.029 44.482 1.00 61.12 722 VAL A C 1
ATOM 5809 O O . VAL A 1 722 ? -15.909 -6.113 44.659 1.00 61.12 722 VAL A O 1
ATOM 5812 N N . LEU A 1 723 ? -16.111 -4.254 43.463 1.00 68.75 723 LEU A N 1
ATOM 5813 C CA . LEU A 1 723 ? -15.208 -4.697 42.401 1.00 68.75 723 LEU A CA 1
ATOM 5814 C C . LEU A 1 723 ? -13.789 -4.109 42.530 1.00 68.75 723 LEU A C 1
ATOM 5816 O O . LEU A 1 723 ? -12.821 -4.681 42.015 1.00 68.75 723 LEU A O 1
ATOM 5820 N N . ARG A 1 724 ? -13.632 -3.009 43.277 1.00 72.12 724 ARG A N 1
ATOM 5821 C CA . ARG A 1 724 ? -12.356 -2.315 43.506 1.00 72.12 724 ARG A CA 1
ATOM 5822 C C . ARG A 1 724 ? -11.254 -3.264 43.987 1.00 72.12 724 ARG A C 1
ATOM 5824 O O . ARG A 1 724 ? -11.367 -3.902 45.030 1.00 72.12 724 ARG A O 1
ATOM 5831 N N . GLY A 1 725 ? -10.163 -3.338 43.219 1.00 79.31 725 GLY A N 1
ATOM 5832 C CA . GLY A 1 725 ? -8.996 -4.176 43.524 1.00 79.31 725 GLY A CA 1
ATOM 5833 C C . GLY A 1 725 ? -9.231 -5.690 43.415 1.00 79.31 725 GLY A C 1
ATOM 5834 O O . GLY A 1 725 ? -8.335 -6.458 43.755 1.00 79.31 725 GLY A O 1
ATOM 5835 N N . ARG A 1 726 ? -10.406 -6.140 42.945 1.00 84.56 726 ARG A N 1
ATOM 5836 C CA . ARG A 1 726 ? -10.767 -7.568 42.888 1.00 84.56 726 ARG A CA 1
ATOM 5837 C C . ARG A 1 726 ? -10.629 -8.204 41.503 1.00 84.56 726 ARG A C 1
ATOM 5839 O O . ARG A 1 726 ? -10.789 -9.415 41.409 1.00 84.56 726 ARG A O 1
ATOM 5846 N N . LEU A 1 727 ? -10.270 -7.456 40.454 1.00 87.81 727 LEU A N 1
ATOM 5847 C CA . LEU A 1 727 ? -10.128 -8.004 39.095 1.00 87.81 727 LEU A CA 1
ATOM 5848 C C . LEU A 1 727 ? -9.201 -9.230 39.002 1.00 87.81 727 LEU A C 1
ATOM 5850 O O . LEU A 1 727 ? -9.641 -10.210 38.411 1.00 87.81 727 LEU A O 1
ATOM 5854 N N . PRO A 1 728 ? -7.995 -9.271 39.609 1.00 90.12 728 PRO A N 1
ATOM 5855 C CA . PRO A 1 728 ? -7.162 -10.478 39.563 1.00 90.12 728 PRO A CA 1
ATOM 5856 C C . PRO A 1 728 ? -7.878 -11.720 40.113 1.00 90.12 728 PRO A C 1
ATOM 5858 O O . PRO A 1 728 ? -7.808 -12.794 39.525 1.00 90.12 728 PRO A O 1
ATOM 5861 N N . LYS A 1 729 ? -8.643 -11.549 41.197 1.00 90.94 729 LYS A N 1
ATOM 5862 C CA . LYS A 1 729 ? -9.444 -12.618 41.801 1.00 90.94 729 LYS A CA 1
ATOM 5863 C C . LYS A 1 729 ? -10.652 -12.989 40.934 1.00 90.94 729 LYS A C 1
ATOM 5865 O O . LYS A 1 729 ? -10.996 -14.159 40.840 1.00 90.94 729 LYS A O 1
ATOM 5870 N N . LEU A 1 730 ? -11.291 -12.018 40.280 1.00 91.44 730 LEU A N 1
ATOM 5871 C CA . LEU A 1 730 ? -12.377 -12.276 39.327 1.00 91.44 730 LEU A CA 1
ATOM 5872 C C . LEU A 1 730 ? -11.868 -13.044 38.097 1.00 91.44 730 LEU A C 1
ATOM 5874 O O . LEU A 1 730 ? -12.523 -13.987 37.669 1.00 91.44 730 LEU A O 1
ATOM 5878 N N . ILE A 1 731 ? -10.684 -12.698 37.578 1.00 92.88 731 ILE A N 1
ATOM 5879 C CA . ILE A 1 731 ? -10.004 -13.429 36.498 1.00 92.88 731 ILE A CA 1
ATOM 5880 C C . ILE A 1 731 ? -9.754 -14.880 36.918 1.00 92.88 731 ILE A C 1
ATOM 5882 O O . ILE A 1 731 ? -10.091 -15.791 36.169 1.00 92.88 731 ILE A O 1
ATOM 5886 N N . GLU A 1 732 ? -9.220 -15.101 38.121 1.00 94.25 732 GLU A N 1
ATOM 5887 C CA . GLU A 1 732 ? -8.975 -16.442 38.664 1.00 94.25 732 GLU A CA 1
ATOM 5888 C C . GLU A 1 732 ? -10.271 -17.260 38.795 1.00 94.25 732 GLU A C 1
ATOM 5890 O O . GLU A 1 732 ? -10.343 -18.401 38.339 1.00 94.25 732 GLU A O 1
ATOM 5895 N N . ILE A 1 733 ? -11.314 -16.672 39.389 1.00 94.69 733 ILE A N 1
ATOM 5896 C CA . ILE A 1 733 ? -12.579 -17.359 39.682 1.00 94.69 733 ILE A CA 1
ATOM 5897 C C . ILE A 1 733 ? -13.368 -17.659 38.402 1.00 94.69 733 ILE A C 1
ATOM 5899 O O . ILE A 1 733 ? -13.855 -18.780 38.209 1.00 94.69 733 ILE A O 1
ATOM 5903 N N . PHE A 1 734 ? -13.526 -16.660 37.533 1.00 95.19 734 PHE A N 1
ATOM 5904 C CA . PHE A 1 734 ? -14.386 -16.749 36.353 1.00 95.19 734 PHE A CA 1
ATOM 5905 C C . PHE A 1 734 ? -13.645 -17.209 35.098 1.00 95.19 734 PHE A C 1
ATOM 5907 O O . PHE A 1 734 ? -14.281 -17.661 34.149 1.00 95.19 734 PHE A O 1
ATOM 5914 N N . GLY A 1 735 ? -12.311 -17.194 35.109 1.00 93.94 735 GLY A N 1
ATOM 5915 C CA . GLY A 1 735 ? -11.494 -17.626 33.980 1.00 93.94 735 GLY A CA 1
ATOM 5916 C C . GLY A 1 735 ? -11.509 -16.636 32.819 1.00 93.94 735 GLY A C 1
ATOM 5917 O O . GLY A 1 735 ? -11.455 -17.062 31.665 1.00 93.94 735 GLY A O 1
ATOM 5918 N N . TYR A 1 736 ? -11.607 -15.333 33.104 1.00 94.56 736 TYR A N 1
ATOM 5919 C CA . TYR A 1 736 ? -11.512 -14.298 32.076 1.00 94.56 736 TYR A CA 1
ATOM 5920 C C . TYR A 1 736 ? -10.172 -14.379 31.348 1.00 94.56 736 TYR A C 1
ATOM 5922 O O . TYR A 1 736 ? -9.119 -14.525 31.966 1.00 94.56 736 TYR A O 1
ATOM 5930 N N . LYS A 1 737 ? -10.210 -14.272 30.021 1.00 94.38 737 LYS A N 1
ATOM 5931 C CA . LYS A 1 737 ? -9.021 -14.354 29.168 1.00 94.38 737 LYS A CA 1
ATOM 5932 C C . LYS A 1 737 ? -8.842 -13.044 28.433 1.00 94.38 737 LYS A C 1
ATOM 5934 O O . LYS A 1 737 ? -9.806 -12.537 27.868 1.00 94.38 737 LYS A O 1
ATOM 5939 N N . ARG A 1 738 ? -7.621 -12.517 28.400 1.00 92.38 738 ARG A N 1
ATOM 5940 C CA . ARG A 1 738 ? -7.318 -11.329 27.603 1.00 92.38 738 ARG A CA 1
ATOM 5941 C C . ARG A 1 738 ? -7.240 -11.654 26.111 1.00 92.38 738 ARG A C 1
ATOM 5943 O O . ARG A 1 738 ? -6.899 -12.774 25.723 1.00 92.38 738 ARG A O 1
ATOM 5950 N N . VAL A 1 739 ? -7.566 -10.667 25.281 1.00 89.00 739 VAL A N 1
ATOM 5951 C CA . VAL A 1 739 ? -7.526 -10.749 23.808 1.00 89.00 739 VAL A CA 1
ATOM 5952 C C . VAL A 1 739 ? -6.087 -10.848 23.287 1.00 89.00 739 VAL A C 1
ATOM 5954 O O . VAL A 1 739 ? -5.814 -11.582 22.338 1.00 89.00 739 VAL A O 1
ATOM 5957 N N . ASP A 1 740 ? -5.156 -10.142 23.928 1.00 81.38 740 ASP A N 1
ATOM 5958 C CA . ASP A 1 740 ? -3.737 -10.089 23.557 1.00 81.38 740 ASP A CA 1
ATOM 5959 C C . ASP A 1 740 ? -2.914 -11.291 24.054 1.00 81.38 740 ASP A C 1
ATOM 5961 O O . ASP A 1 740 ? -1.765 -11.450 23.650 1.00 81.38 740 ASP A O 1
ATOM 5965 N N . GLY A 1 741 ? -3.506 -12.162 24.878 1.00 65.50 741 GLY A N 1
ATOM 5966 C CA . GLY A 1 741 ? -2.858 -13.363 25.412 1.00 65.50 741 GLY A CA 1
ATOM 5967 C C . GLY A 1 741 ? -1.824 -13.109 26.515 1.00 65.50 741 GLY A C 1
ATOM 5968 O O . GLY A 1 741 ? -1.175 -14.068 26.931 1.00 65.50 741 GLY A O 1
ATOM 5969 N N . ASN A 1 742 ? -1.683 -11.860 26.977 1.00 51.03 742 ASN A N 1
ATOM 5970 C CA . ASN A 1 742 ? -0.791 -11.475 28.075 1.00 51.03 742 ASN A CA 1
ATOM 5971 C C . ASN A 1 742 ? -1.462 -11.540 29.446 1.00 51.03 742 ASN A C 1
ATOM 5973 O O . ASN A 1 742 ? -2.703 -11.383 29.518 1.00 51.03 742 ASN A O 1
#

Sequence (742 aa):
MVRKFYLLLLIGISLLCLSTHTYSEPSQKWEGRWFVRGRTSNGMNYTGAVKISKYWRIYWMTARFDLANGEKLFSFWTIPDVHGNTISFEFTTTSLPGVIESLENLARESSGGEGEKSKVIGKYVMAEDGTLVRGGWKAERRNISGRDVWTKDRNKIVVTSVSPNELEGGSNQDVVLTINGANFPEASSLKPKDVSFLLDGKADEKIKVKEILEVDDGGTSLQVRVSMKKDILTGKRDVQVKEGLGKGLLEIKRPAKKLPLGGSLKVVLGDTVRVYIPNAEGGSLEIKGLEGIKLHKGSESGEEVKVNDKGVFEVKSHGWYYLDFTAANLNGEAELKARYFINAKVPDDRVPWNFWYYPFVESYTTGYNLYKEGEVYEKLDKLFGLKPEKDGWKKFDPTKHMDWWAPKHVRDKIFKKIYEANPDQDWDKLNELREKLINLIEKIDSGTLSGEELEKARKELEDGKREYWKTLSEYKKNFKLDGLSEEEKKLYNPTTIQGFGYCYLRSKDSEKGWWGHCWGAVVASSLYKRPPEGKTVKGADGSEIKFTQEDLEAILTDYHTNHSVYPTNYMSKCPPGPPSEEKNQPCDSYPDDFWVGLMTGIRQNGLPLAINIRESYVHSGGGNQVWNQVAWRFNAEISEKDGDETYVHIKVEVGYSEDTYPSDEGSWGRVNYEFDLKYNPDGSLDRDNLKYQNWTSASAYCPSYLWRIERSTTPMGTDNEVLRGRLPKLIEIFGYKRVDGN

Secondary structure (DSSP, 8-state):
-HHHHHHHHHHHHHHTT------PPPPGGG-EEEEEEEEETTS-EEEEEEEEEEETTEEEEEEEEEETTS-EEEEEEE--EEETTEEEEEEEES--TT----HHHHHHHTS------EEEEEEEEE-TTSSEEEEEEEETTTTEEEEEEEES-TT--EEEEEES-EEE-SS-EEEEEEEEEE-PPPGGG--GGGEEEEETTEE-TTEEEEEEEEE-TTSSEEEEEEEE-TTPPPEEEEEEETTEEEEEEEEEEPPPEE--TT-EEEEETT--EEEEE--TT-EEEEEES-SS-EEEESSTTSEEEPB-TTS-EEE-SSEEEEEE-TTS---SEEEEEEEEEEEEE--GGGPPPPB----S-TTS-TT--TTSS-HHHHHHHHHHT----TTGGGT--GGGTS-TTS-HHHHHHHHHHHHHT-TTS-HHHHHHHHHHHHHHHHHHHTS---HHHHHHHHHHHHHHHHHHHHHHHHHHHT---TTS-HHHHHHH-TTSHHHHHHHH---S-GGGTT-SSHHHHHHHHHHBPPPPSEEEEE-TTS-EEEEEHHHHHHHHHHHHTT--EEEEEEE--PPP----S-SS-TTTTSHHHHHHHIIIIIIIT---EEEE----TTSTTGGG---EEEEEEEEEEEEEETTEEEEEEEEEEEEEE-B-SS--SS-EEEEEEEEEEEB-TTS-B-TT-GGG-EEEEESSSPPS-EEEEEEES-TT--S-TTTTT-HHHHHHHH---BSS--

Foldseek 3Di:
DVVVVVVVVVVVVVVVPPPPDPPPLQDPLPAAKKKKWWAKPVGWIKIWIWHWDDDPSWIKIWIWIATPVRHTQDTDIFTWDDDHQKTKTKDKDLDGPDPPDDPVVVVVVVPDDRRDIWMKIWMWGADPVSFKIWTKMATPPPRMIMTMMIGNDLQAWAWAAKPVQEDEAQAWDKDKMKTFTANADFQVPFDQVQKAWDDVNHGQPQKGFPGFDGQRPSNGITITIIIGHNPGDFAFTWIGRRPYIRGRRHTYAYHADEQFEQHKDKDAPRHKHKYWDQFAQWFKKAKDWWPPKWKAPPDPPHDTFDADPVRIGTTGGTGMIIIDCPRIDGDGMIMMGMWTKHWFFFPPQFQFFFAAWDFLAPPDDPPDDPAPDDALVVLLCQAAVPDLPPCVLLVDDLVVVDPPPAPPVVVCVVVVVQCVVPVVAPCVVLVVLVVVLVVLVVVLVVVPDDPVRNVVSVVVNVVSVVVNVVSVVVVSVVGDPVPDDPVVCQCCVCSGSNNVSVSSNGDPDPLRSLDGLLQLLLLLRQWWGQFPQWDWDAGPVRDIGIGGSNSLSVLSSQLRRQFDFDWPFLDAQQAWDAFAPDADDSNLLCPLSVVCLQCVAGVVVSGKKWWQQWAFPVDPNGSPRGRIWIWGIKMKIWTDPPPDSQKIKIKMKTWTHHNDPPSDPPDIDIKIWIWIWGGDPNNHTPSVDSRRGGGHHIRHTDINTIINGPGTDDCQRHPPPSCGNCVVVSCVRRVIATSVRD

Radius of gyration: 43.51 Å; chains: 1; bounding box: 114×87×105 Å